Protein AF-0000000066029710 (afdb_homodimer)

Structure (mmCIF, N/CA/C/O backbone):
data_AF-0000000066029710-model_v1
#
loop_
_entity.id
_entity.type
_entity.pdbx_description
1 polymer 'Glucosamine-6-phosphate deaminase'
#
loop_
_atom_site.group_PDB
_atom_site.id
_atom_site.type_symbol
_atom_site.label_atom_id
_atom_site.label_alt_id
_atom_site.label_comp_id
_atom_site.label_asym_id
_atom_site.label_entity_id
_atom_site.label_seq_id
_atom_site.pdbx_PDB_ins_code
_atom_site.Cartn_x
_atom_site.Cartn_y
_atom_site.Cartn_z
_atom_site.occupancy
_atom_site.B_iso_or_equiv
_atom_site.auth_seq_id
_atom_site.auth_comp_id
_atom_site.auth_asym_id
_atom_site.auth_atom_id
_atom_site.pdbx_PDB_model_num
ATOM 1 N N . MET A 1 1 ? -8.734 -12.57 6.809 1 88.44 1 MET A N 1
ATOM 2 C CA . MET A 1 1 ? -8.828 -12.352 5.371 1 88.44 1 MET A CA 1
ATOM 3 C C . MET A 1 1 ? -9.797 -11.211 5.059 1 88.44 1 MET A C 1
ATOM 5 O O . MET A 1 1 ? -10.898 -11.164 5.602 1 88.44 1 MET A O 1
ATOM 9 N N . LYS A 1 2 ? -9.398 -10.203 4.227 1 91.81 2 LYS A N 1
ATOM 10 C CA . LYS A 1 2 ? -10.195 -9.039 3.855 1 91.81 2 LYS A CA 1
ATOM 11 C C . LYS A 1 2 ? -10.258 -8.883 2.34 1 91.81 2 LYS A C 1
ATOM 13 O O . LYS A 1 2 ? -9.234 -8.922 1.661 1 91.81 2 LYS A O 1
ATOM 18 N N . ILE A 1 3 ? -11.492 -8.812 1.885 1 97.06 3 ILE A N 1
ATOM 19 C CA . ILE A 1 3 ? -11.711 -8.508 0.476 1 97.06 3 ILE A CA 1
ATOM 20 C C . ILE A 1 3 ? -11.922 -7.004 0.302 1 97.06 3 ILE A C 1
ATOM 22 O O . ILE A 1 3 ? -12.836 -6.43 0.894 1 97.06 3 ILE A O 1
ATOM 26 N N . THR A 1 4 ? -11.125 -6.367 -0.429 1 98.56 4 THR A N 1
ATOM 27 C CA . THR A 1 4 ? -11.195 -4.926 -0.64 1 98.56 4 THR A CA 1
ATOM 28 C C . THR A 1 4 ? -11.336 -4.602 -2.125 1 98.56 4 THR A C 1
ATOM 30 O O . THR A 1 4 ? -10.562 -5.094 -2.949 1 98.56 4 THR A O 1
ATOM 33 N N . ASN A 1 5 ? -12.312 -3.842 -2.494 1 98.69 5 ASN A N 1
ATOM 34 C CA . ASN A 1 5 ? -12.5 -3.322 -3.846 1 98.69 5 ASN A CA 1
ATOM 35 C C . ASN A 1 5 ? -11.688 -2.047 -4.07 1 98.69 5 ASN A C 1
ATOM 37 O O . ASN A 1 5 ? -11.992 -1.005 -3.488 1 98.69 5 ASN A O 1
ATOM 41 N N . LEU A 1 6 ? -10.727 -2.084 -4.969 1 98.81 6 LEU A N 1
ATOM 42 C CA . LEU A 1 6 ? -9.852 -0.941 -5.207 1 98.81 6 LEU A CA 1
ATOM 43 C C . LEU A 1 6 ? -10.273 -0.182 -6.457 1 98.81 6 LEU A C 1
ATOM 45 O O . LEU A 1 6 ? -9.547 0.683 -6.945 1 98.81 6 LEU A O 1
ATOM 49 N N . GLY A 1 7 ? -11.438 -0.483 -7.012 1 98.5 7 GLY A N 1
ATOM 50 C CA . GLY A 1 7 ? -12.062 0.281 -8.078 1 98.5 7 GLY A CA 1
ATOM 51 C C . GLY A 1 7 ? -11.797 -0.287 -9.453 1 98.5 7 GLY A C 1
ATOM 52 O O . GLY A 1 7 ? -12.703 -0.797 -10.109 1 98.5 7 GLY A O 1
ATOM 53 N N . THR A 1 8 ? -10.539 -0.274 -9.969 1 98.62 8 THR A N 1
ATOM 54 C CA . THR A 1 8 ? -10.18 -0.812 -11.281 1 98.62 8 THR A CA 1
ATOM 55 C C . THR A 1 8 ? -9.008 -1.783 -11.164 1 98.62 8 THR A C 1
ATOM 57 O O . THR A 1 8 ? -8.258 -1.745 -10.188 1 98.62 8 THR A O 1
ATOM 60 N N . SER A 1 9 ? -8.891 -2.648 -12.258 1 98.75 9 SER A N 1
ATOM 61 C CA . SER A 1 9 ? -7.746 -3.551 -12.297 1 98.75 9 SER A CA 1
ATOM 62 C C . SER A 1 9 ? -6.434 -2.775 -12.32 1 98.75 9 SER A C 1
ATOM 64 O O . SER A 1 9 ? -5.438 -3.209 -11.742 1 98.75 9 SER A O 1
ATOM 66 N N . GLY A 1 10 ? -6.441 -1.631 -12.984 1 98.75 10 GLY A N 1
ATOM 67 C CA . GLY A 1 10 ? -5.258 -0.787 -13.023 1 98.75 10 GLY A CA 1
ATOM 68 C C . GLY A 1 10 ? -4.836 -0.281 -11.656 1 98.75 10 GLY A C 1
ATOM 69 O O . GLY A 1 10 ? -3.662 -0.374 -11.289 1 98.75 10 GLY A O 1
ATOM 70 N N . TYR A 1 11 ? -5.781 0.249 -10.891 1 98.75 11 TYR A N 1
ATOM 71 C CA . TYR A 1 11 ? -5.492 0.763 -9.555 1 98.75 11 TYR A CA 1
ATOM 72 C C . TYR A 1 11 ? -5.016 -0.353 -8.633 1 98.75 11 TYR A C 1
ATOM 74 O O . TYR A 1 11 ? -4.035 -0.188 -7.906 1 98.75 11 TYR A O 1
ATOM 82 N N . ALA A 1 12 ? -5.707 -1.453 -8.727 1 98.88 12 ALA A N 1
ATOM 83 C CA . ALA A 1 12 ? -5.324 -2.582 -7.883 1 98.88 12 ALA A CA 1
ATOM 84 C C . ALA A 1 12 ? -3.93 -3.088 -8.242 1 98.88 12 ALA A C 1
ATOM 86 O O . ALA A 1 12 ? -3.125 -3.395 -7.359 1 98.88 12 ALA A O 1
ATOM 87 N N . SER A 1 13 ? -3.654 -3.168 -9.508 1 98.94 13 SER A N 1
ATOM 88 C CA . SER A 1 13 ? -2.34 -3.607 -9.961 1 98.94 13 SER A CA 1
ATOM 89 C C . SER A 1 13 ? -1.243 -2.664 -9.477 1 98.94 13 SER A C 1
ATOM 91 O O . SER A 1 13 ? -0.187 -3.111 -9.023 1 98.94 13 SER A O 1
ATOM 93 N N . PHE A 1 14 ? -1.479 -1.376 -9.578 1 98.94 14 PHE A N 1
ATOM 94 C CA . PHE A 1 14 ? -0.506 -0.39 -9.125 1 98.94 14 PHE A CA 1
ATOM 95 C C . PHE A 1 14 ? -0.255 -0.53 -7.625 1 98.94 14 PHE A C 1
ATOM 97 O O . PHE A 1 14 ? 0.894 -0.499 -7.18 1 98.94 14 PHE A O 1
ATOM 104 N N . TYR A 1 15 ? -1.315 -0.694 -6.867 1 98.94 15 TYR A N 1
ATOM 105 C CA . TYR A 1 15 ? -1.186 -0.818 -5.418 1 98.94 15 TYR A CA 1
ATOM 106 C C . TYR A 1 15 ? -0.319 -2.016 -5.047 1 98.94 15 TYR A C 1
ATOM 108 O O . TYR A 1 15 ? 0.601 -1.898 -4.234 1 98.94 15 TYR A O 1
ATOM 116 N N . VAL A 1 16 ? -0.585 -3.129 -5.688 1 98.94 16 VAL A N 1
ATOM 117 C CA . VAL A 1 16 ? 0.147 -4.348 -5.355 1 98.94 16 VAL A CA 1
ATOM 118 C C . VAL A 1 16 ? 1.598 -4.219 -5.812 1 98.94 16 VAL A C 1
ATOM 120 O O . VAL A 1 16 ? 2.514 -4.684 -5.133 1 98.94 16 VAL A O 1
ATOM 123 N N . ALA A 1 17 ? 1.835 -3.576 -6.988 1 98.94 17 ALA A N 1
ATOM 124 C CA . ALA A 1 17 ? 3.205 -3.307 -7.418 1 98.94 17 ALA A CA 1
ATOM 125 C C . ALA A 1 17 ? 3.959 -2.492 -6.371 1 98.94 17 ALA A C 1
ATOM 127 O O . ALA A 1 17 ? 5.133 -2.754 -6.098 1 98.94 17 ALA A O 1
ATOM 128 N N . CYS A 1 18 ? 3.279 -1.521 -5.781 1 98.88 18 CYS A N 1
ATOM 129 C CA . CYS A 1 18 ? 3.887 -0.703 -4.738 1 98.88 18 CYS A CA 1
ATOM 130 C C . CYS A 1 18 ? 4.234 -1.547 -3.518 1 98.88 18 CYS A C 1
ATOM 132 O O . CYS A 1 18 ? 5.285 -1.359 -2.906 1 98.88 18 CYS A O 1
ATOM 134 N N . GLU A 1 19 ? 3.338 -2.467 -3.166 1 98.75 19 GLU A N 1
ATOM 135 C CA . GLU A 1 19 ? 3.59 -3.33 -2.016 1 98.75 19 GLU A CA 1
ATOM 136 C C . GLU A 1 19 ? 4.816 -4.211 -2.242 1 98.75 19 GLU A C 1
ATOM 138 O O . GLU A 1 19 ? 5.629 -4.395 -1.335 1 98.75 19 GLU A O 1
ATOM 143 N N . LEU A 1 20 ? 4.93 -4.766 -3.428 1 98.88 20 LEU A N 1
ATOM 144 C CA . LEU A 1 20 ? 6.102 -5.562 -3.762 1 98.88 20 LEU A CA 1
ATOM 145 C C . LEU A 1 20 ? 7.367 -4.715 -3.723 1 98.88 20 LEU A C 1
ATOM 147 O O . LEU A 1 20 ? 8.375 -5.121 -3.137 1 98.88 20 LEU A O 1
ATOM 151 N N . TYR A 1 21 ? 7.34 -3.559 -4.324 1 98.88 21 TYR A N 1
ATOM 152 C CA . TYR A 1 21 ? 8.477 -2.641 -4.328 1 98.88 21 TYR A CA 1
ATOM 153 C C . TYR A 1 21 ? 8.906 -2.297 -2.908 1 98.88 21 TYR A C 1
ATOM 155 O O . TYR A 1 21 ? 10.094 -2.34 -2.588 1 98.88 21 TYR A O 1
ATOM 163 N N . LYS A 1 22 ? 7.883 -1.957 -2.109 1 98.44 22 LYS A N 1
ATOM 164 C CA . LYS A 1 22 ? 8.156 -1.586 -0.724 1 98.44 22 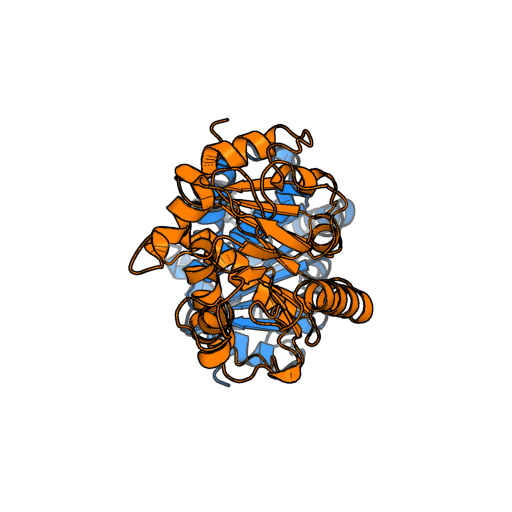LYS A CA 1
ATOM 165 C C . LYS A 1 22 ? 8.844 -2.727 0.024 1 98.44 22 LYS A C 1
ATOM 167 O O . LYS A 1 22 ? 9.812 -2.504 0.753 1 98.44 22 LYS A O 1
ATOM 172 N N . GLN A 1 23 ? 8.383 -3.93 -0.151 1 98.31 23 GLN A N 1
ATOM 173 C CA . GLN A 1 23 ? 8.984 -5.102 0.479 1 98.31 23 GLN A CA 1
ATOM 174 C C . GLN A 1 23 ? 10.461 -5.23 0.106 1 98.31 23 GLN A C 1
ATOM 176 O O . GLN A 1 23 ? 11.312 -5.418 0.977 1 98.31 23 GLN A O 1
ATOM 181 N N . MET A 1 24 ? 10.734 -5.086 -1.174 1 98.5 24 MET A N 1
ATOM 182 C CA . MET A 1 24 ? 12.109 -5.227 -1.656 1 98.5 24 MET A CA 1
ATOM 183 C C . MET A 1 24 ? 12.977 -4.078 -1.161 1 98.5 24 MET A C 1
ATOM 185 O O . MET A 1 24 ? 14.164 -4.27 -0.876 1 98.5 24 MET A O 1
ATOM 189 N N . SER A 1 25 ? 12.375 -2.898 -1.091 1 97.69 25 SER A N 1
ATOM 190 C CA . SER A 1 25 ? 13.117 -1.714 -0.666 1 97.69 25 SER A CA 1
ATOM 191 C C . SER A 1 25 ? 13.469 -1.782 0.817 1 97.69 25 SER A C 1
ATOM 193 O O . SER A 1 25 ? 14.531 -1.327 1.231 1 97.69 25 SER A O 1
ATOM 195 N N . GLN A 1 26 ? 12.602 -2.357 1.582 1 96.06 26 GLN A N 1
ATOM 196 C CA . GLN A 1 26 ? 12.781 -2.42 3.027 1 96.06 26 GLN A CA 1
ATOM 197 C C . GLN A 1 26 ? 13.664 -3.6 3.42 1 96.06 26 GLN A C 1
ATOM 199 O O . GLN A 1 26 ? 14.398 -3.531 4.414 1 96.06 26 GLN A O 1
ATOM 204 N N . GLN A 1 27 ? 13.555 -4.641 2.678 1 97.19 27 GLN A N 1
ATOM 205 C CA . GLN A 1 27 ? 14.32 -5.855 2.91 1 97.19 27 GLN A CA 1
ATOM 206 C C . GLN A 1 27 ? 14.984 -6.344 1.622 1 97.19 27 GLN A C 1
ATOM 208 O O . GLN A 1 27 ? 14.375 -7.105 0.861 1 97.19 27 GLN A O 1
ATOM 213 N N . ASN A 1 28 ? 16.203 -6.082 1.444 1 96.5 28 ASN A N 1
ATOM 214 C CA . ASN A 1 28 ? 16.891 -6.293 0.173 1 96.5 28 ASN A CA 1
ATOM 215 C C . ASN A 1 28 ? 17.188 -7.77 -0.069 1 96.5 28 ASN A C 1
ATOM 217 O O . ASN A 1 28 ? 17.656 -8.148 -1.14 1 96.5 28 ASN A O 1
ATOM 221 N N . HIS A 1 29 ? 16.812 -8.672 0.86 1 97.94 29 HIS A N 1
ATOM 222 C CA . HIS A 1 29 ? 16.938 -10.109 0.675 1 97.94 29 HIS A CA 1
ATOM 223 C C . HIS A 1 29 ? 15.562 -10.781 0.693 1 97.94 29 HIS A C 1
ATOM 225 O O . HIS A 1 29 ? 15.445 -11.945 1.067 1 97.94 29 HIS A O 1
ATOM 231 N N . SER A 1 30 ? 14.617 -10 0.347 1 98.56 30 SER A N 1
ATOM 232 C CA . SER A 1 30 ? 13.242 -10.492 0.375 1 98.56 30 SER A CA 1
ATOM 233 C C . SER A 1 30 ? 13.062 -11.695 -0.548 1 98.56 30 SER A C 1
ATOM 235 O O . SER A 1 30 ? 13.766 -11.812 -1.557 1 98.56 30 SER A O 1
ATOM 237 N N . LYS A 1 31 ? 12.188 -12.586 -0.169 1 98.81 31 LYS A N 1
ATOM 238 C CA . LYS A 1 31 ? 11.703 -13.695 -0.987 1 98.81 31 LYS A CA 1
ATOM 239 C C . LYS A 1 31 ? 10.273 -13.445 -1.465 1 98.81 31 LYS A C 1
ATOM 241 O O . LYS A 1 31 ? 9.367 -13.273 -0.651 1 98.81 31 LYS A O 1
ATOM 246 N N . LEU A 1 32 ? 10.117 -13.43 -2.75 1 98.88 32 LEU A N 1
ATOM 247 C CA . LEU A 1 32 ? 8.812 -13.141 -3.324 1 98.88 32 LEU A CA 1
ATOM 248 C C . LEU A 1 32 ? 8.242 -14.367 -4.031 1 98.88 32 LEU A C 1
ATOM 250 O O . LEU A 1 32 ? 8.945 -15.023 -4.805 1 98.88 32 LEU A O 1
ATOM 254 N N . GLY A 1 33 ? 7.008 -14.742 -3.707 1 98.88 33 GLY A N 1
ATOM 255 C CA . GLY A 1 33 ? 6.242 -15.68 -4.504 1 98.88 33 GLY A CA 1
ATOM 256 C C . GLY A 1 33 ? 5.484 -15.023 -5.645 1 98.88 33 GLY A C 1
ATOM 257 O O . GLY A 1 33 ? 4.633 -14.164 -5.41 1 98.88 33 GLY A O 1
ATOM 258 N N . LEU A 1 34 ? 5.73 -15.461 -6.863 1 98.88 34 LEU A N 1
ATOM 259 C CA . LEU A 1 34 ? 5.215 -14.758 -8.031 1 98.88 34 LEU A CA 1
ATOM 260 C C . LEU A 1 34 ? 4.219 -15.625 -8.797 1 98.88 34 LEU A C 1
ATOM 262 O O . LEU A 1 34 ? 4.352 -16.859 -8.82 1 98.88 34 LEU A O 1
ATOM 266 N N . ALA A 1 35 ? 3.26 -14.977 -9.352 1 98.62 35 ALA A N 1
ATOM 267 C CA . ALA A 1 35 ? 2.223 -15.617 -10.148 1 98.62 35 ALA A CA 1
ATOM 268 C C . ALA A 1 35 ? 2.309 -15.172 -11.609 1 98.62 35 ALA A C 1
ATOM 270 O O . ALA A 1 35 ? 2.998 -14.203 -11.93 1 98.62 35 ALA A O 1
ATOM 271 N N . THR A 1 36 ? 1.757 -15.875 -12.453 1 97.19 36 THR A N 1
ATOM 272 C CA . THR A 1 36 ? 1.661 -15.531 -13.867 1 97.19 36 THR A CA 1
ATOM 273 C C . THR A 1 36 ? 0.207 -15.32 -14.273 1 97.19 36 THR A C 1
ATOM 275 O O . THR A 1 36 ? -0.632 -14.977 -13.438 1 97.19 36 THR A O 1
ATOM 278 N N . GLY A 1 37 ? -0.035 -15.281 -15.57 1 93.25 37 GLY A N 1
ATOM 279 C CA . GLY A 1 37 ? -1.397 -15.07 -16.031 1 93.25 37 GLY A CA 1
ATOM 280 C C . GLY A 1 37 ? -1.686 -13.625 -16.406 1 93.25 37 GLY A C 1
ATOM 281 O O . GLY A 1 37 ? -0.819 -12.766 -16.266 1 93.25 37 GLY A O 1
ATOM 282 N N . GLY A 1 38 ? -2.912 -13.453 -16.891 1 93.81 38 GLY A N 1
ATOM 283 C CA . GLY A 1 38 ? -3.32 -12.141 -17.375 1 93.81 38 GLY A CA 1
ATOM 284 C C . GLY A 1 38 ? -3.436 -11.109 -16.266 1 93.81 38 GLY A C 1
ATOM 285 O O . GLY A 1 38 ? -3.131 -9.93 -16.484 1 93.81 38 GLY A O 1
ATOM 286 N N . THR A 1 39 ? -3.777 -11.508 -15.102 1 96.12 39 THR A N 1
ATOM 287 C CA . THR A 1 39 ? -3.994 -10.625 -13.961 1 96.12 39 THR A CA 1
ATOM 288 C C . THR A 1 39 ? -2.705 -9.898 -13.586 1 96.12 39 THR A C 1
ATOM 290 O O . THR A 1 39 ? -2.74 -8.75 -13.133 1 96.12 39 THR A O 1
ATOM 293 N N . MET A 1 40 ? -1.576 -10.508 -13.836 1 98.38 40 MET A N 1
ATOM 294 C CA . MET A 1 40 ? -0.319 -10.008 -13.281 1 98.38 40 MET A CA 1
ATOM 295 C C . MET A 1 40 ? 0.385 -9.086 -14.273 1 98.38 40 MET A C 1
ATOM 297 O O . MET A 1 40 ? 1.354 -8.414 -13.922 1 98.38 40 MET A O 1
ATOM 301 N N . VAL A 1 41 ? -0.124 -8.992 -15.484 1 98.19 41 VAL A N 1
ATOM 302 C CA . VAL A 1 41 ? 0.554 -8.25 -16.547 1 98.19 41 VAL A CA 1
ATOM 303 C C . VAL A 1 41 ? 0.777 -6.805 -16.094 1 98.19 41 VAL A C 1
ATOM 305 O O . VAL A 1 41 ? 1.908 -6.312 -16.094 1 98.19 41 VAL A O 1
ATOM 308 N N . ASP A 1 42 ? -0.303 -6.156 -15.641 1 98.62 42 ASP A N 1
ATOM 309 C CA . ASP A 1 42 ? -0.182 -4.758 -15.242 1 98.62 42 ASP A CA 1
ATOM 310 C C . ASP A 1 42 ? 0.583 -4.625 -13.93 1 98.62 42 ASP A C 1
ATOM 312 O O . ASP A 1 42 ? 1.267 -3.627 -13.695 1 98.62 42 ASP A O 1
ATOM 316 N N . VAL A 1 43 ? 0.493 -5.621 -13.047 1 98.88 43 VAL A N 1
ATOM 317 C CA . VAL A 1 43 ? 1.267 -5.594 -11.812 1 98.88 43 VAL A CA 1
ATOM 318 C C . VAL A 1 43 ? 2.756 -5.484 -12.133 1 98.88 43 VAL A C 1
ATOM 320 O O . VAL A 1 43 ? 3.445 -4.602 -11.617 1 98.88 43 VAL A O 1
ATOM 323 N N . TYR A 1 44 ? 3.234 -6.379 -13.023 1 98.94 44 TYR A N 1
ATOM 324 C CA . TYR A 1 44 ? 4.652 -6.398 -13.359 1 98.94 44 TYR A CA 1
ATOM 325 C C . TYR A 1 44 ? 5.051 -5.156 -14.141 1 98.94 44 TYR A C 1
ATOM 327 O O . TYR A 1 44 ? 6.16 -4.641 -13.992 1 98.94 44 TYR A O 1
ATOM 335 N N . ARG A 1 45 ? 4.156 -4.668 -15.016 1 98.81 45 ARG A N 1
ATOM 336 C CA . ARG A 1 45 ? 4.445 -3.434 -15.742 1 98.81 45 ARG A CA 1
ATOM 337 C C . ARG A 1 45 ? 4.695 -2.279 -14.773 1 98.81 45 ARG A C 1
ATOM 339 O O . ARG A 1 45 ? 5.691 -1.562 -14.898 1 98.81 45 ARG A O 1
ATOM 346 N N . PHE A 1 46 ? 3.83 -2.111 -13.805 1 98.88 46 PHE A N 1
ATOM 347 C CA . PHE A 1 46 ? 3.992 -1.058 -12.805 1 98.88 46 PHE A CA 1
ATOM 348 C C . PHE A 1 46 ? 5.23 -1.305 -11.953 1 98.88 46 PHE A C 1
ATOM 350 O O . PHE A 1 46 ? 5.957 -0.368 -11.617 1 98.88 46 PHE A O 1
ATOM 357 N N . LEU A 1 47 ? 5.449 -2.57 -11.57 1 98.94 47 LEU A N 1
ATOM 358 C CA . LEU A 1 47 ? 6.609 -2.889 -10.742 1 98.94 47 LEU A CA 1
ATOM 359 C C . LEU A 1 47 ? 7.902 -2.486 -11.445 1 98.94 47 LEU A C 1
ATOM 361 O O . LEU A 1 47 ? 8.773 -1.86 -10.844 1 98.94 47 LEU A O 1
ATOM 365 N N . VAL A 1 48 ? 7.996 -2.836 -12.742 1 98.94 48 VAL A N 1
ATOM 366 C CA . VAL A 1 48 ? 9.18 -2.502 -13.523 1 98.94 48 VAL A CA 1
ATOM 367 C C . VAL A 1 48 ? 9.367 -0.987 -13.555 1 98.94 48 VAL A C 1
ATOM 369 O O . VAL A 1 48 ? 10.484 -0.492 -13.398 1 98.94 48 VAL A O 1
ATOM 372 N N . GLN A 1 49 ? 8.297 -0.243 -13.758 1 98.81 49 GLN A N 1
ATOM 373 C CA . GLN A 1 49 ? 8.367 1.215 -13.758 1 98.81 49 GLN A CA 1
ATOM 374 C C . GLN A 1 49 ? 8.891 1.741 -12.43 1 98.81 49 GLN A C 1
ATOM 376 O 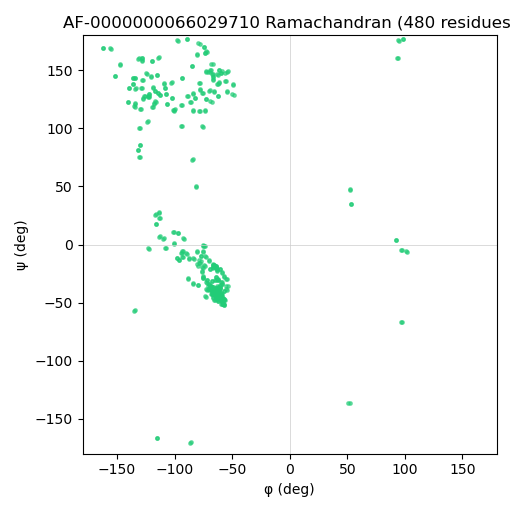O . GLN A 1 49 ? 9.742 2.629 -12.391 1 98.81 49 GLN A O 1
ATOM 381 N N . LEU A 1 50 ? 8.398 1.205 -11.375 1 98.88 50 LEU A N 1
ATOM 382 C CA . LEU A 1 50 ? 8.836 1.626 -10.047 1 98.88 50 LEU A CA 1
ATOM 383 C C . LEU A 1 50 ? 10.312 1.314 -9.828 1 98.88 50 LEU A C 1
ATOM 385 O O . LEU A 1 50 ? 11.055 2.145 -9.305 1 98.88 50 LEU A O 1
ATOM 389 N N . LEU A 1 51 ? 10.688 0.098 -10.195 1 98.81 51 LEU A N 1
ATOM 390 C CA . LEU A 1 51 ? 12.078 -0.312 -10.047 1 98.81 51 LEU A CA 1
ATOM 391 C C . LEU A 1 51 ? 13 0.622 -10.82 1 98.81 51 LEU A C 1
ATOM 393 O O . LEU A 1 51 ? 14.031 1.06 -10.297 1 98.81 51 LEU A O 1
ATOM 397 N N . ARG A 1 52 ? 12.625 0.911 -12.055 1 98.5 52 ARG A N 1
ATOM 398 C CA . ARG A 1 52 ? 13.445 1.771 -12.906 1 98.5 52 ARG A CA 1
ATOM 399 C C . ARG A 1 52 ? 13.5 3.191 -12.352 1 98.5 52 ARG A C 1
ATOM 401 O O . ARG A 1 52 ? 14.578 3.779 -12.25 1 98.5 52 ARG A O 1
ATOM 408 N N . LYS A 1 53 ? 12.391 3.717 -12.016 1 97.56 53 LYS A N 1
ATOM 409 C CA . LYS A 1 53 ? 12.297 5.09 -11.523 1 97.56 53 LYS A CA 1
ATOM 410 C C . LYS A 1 53 ? 13.141 5.281 -10.266 1 97.56 53 LYS A C 1
ATOM 412 O O . LYS A 1 53 ? 13.703 6.355 -10.055 1 97.56 53 LYS A O 1
ATOM 417 N N . ASN A 1 54 ? 13.234 4.273 -9.461 1 98.25 54 ASN A N 1
ATOM 418 C CA . ASN A 1 54 ? 13.891 4.398 -8.164 1 98.25 54 ASN A CA 1
ATOM 419 C C . ASN A 1 54 ? 15.242 3.684 -8.156 1 98.25 54 ASN A C 1
ATOM 421 O O . ASN A 1 54 ? 15.922 3.654 -7.129 1 98.25 54 ASN A O 1
ATOM 425 N N . LYS A 1 55 ? 15.617 3.01 -9.234 1 97.81 55 LYS A N 1
ATOM 426 C CA . LYS A 1 55 ? 16.891 2.309 -9.406 1 97.81 55 LYS A CA 1
ATOM 427 C C . LYS A 1 55 ? 17.141 1.36 -8.234 1 97.81 55 LYS A C 1
ATOM 429 O O . LYS A 1 55 ? 18.234 1.373 -7.652 1 97.81 55 LYS A O 1
ATOM 434 N N . LEU A 1 56 ? 16.172 0.606 -7.895 1 98.38 56 LEU A N 1
ATOM 435 C CA . LEU A 1 56 ? 16.281 -0.276 -6.734 1 98.38 56 LEU A CA 1
ATOM 436 C C . LEU A 1 56 ? 17.25 -1.413 -7.004 1 98.38 56 LEU A C 1
ATOM 438 O O . LEU A 1 56 ? 17.219 -2.037 -8.07 1 98.38 56 LEU A O 1
ATOM 442 N N . ASP A 1 57 ? 18.156 -1.671 -6.098 1 98.69 57 ASP A N 1
ATOM 443 C CA . ASP A 1 57 ? 19.016 -2.844 -6.172 1 98.69 57 ASP A CA 1
ATOM 444 C C . ASP A 1 57 ? 18.25 -4.117 -5.832 1 98.69 57 ASP A C 1
ATOM 446 O O . ASP A 1 57 ? 17.766 -4.277 -4.707 1 98.69 57 ASP A O 1
ATOM 450 N N . VAL A 1 58 ? 18.125 -4.988 -6.789 1 98.81 58 VAL A N 1
ATOM 451 C CA . VAL A 1 58 ? 17.344 -6.207 -6.594 1 98.81 58 VAL A CA 1
ATOM 452 C C . VAL A 1 58 ? 18.25 -7.426 -6.703 1 98.81 58 VAL A C 1
ATOM 454 O O . VAL A 1 58 ? 17.766 -8.547 -6.898 1 98.81 58 VAL A O 1
ATOM 457 N N . SER A 1 59 ? 19.516 -7.25 -6.59 1 98.75 59 SER A N 1
ATOM 458 C CA . SER A 1 59 ? 20.5 -8.297 -6.855 1 98.75 59 SER A CA 1
ATOM 459 C C . SER A 1 59 ? 20.391 -9.422 -5.828 1 98.75 59 SER A C 1
ATOM 461 O O . SER A 1 59 ? 20.859 -10.531 -6.074 1 98.75 59 SER A O 1
ATOM 463 N N . GLU A 1 60 ? 19.781 -9.109 -4.676 1 98.69 60 GLU A N 1
ATOM 464 C CA . GLU A 1 60 ? 19.688 -10.125 -3.627 1 98.69 60 GLU A CA 1
ATOM 465 C C . GLU A 1 60 ? 18.234 -10.57 -3.406 1 98.69 60 GLU A C 1
ATOM 467 O O . GLU A 1 60 ? 17.953 -11.281 -2.447 1 98.69 60 GLU A O 1
ATOM 472 N N . ILE A 1 61 ? 17.359 -10.109 -4.25 1 98.81 61 ILE A N 1
ATOM 473 C CA . ILE A 1 61 ? 15.953 -10.531 -4.176 1 98.81 61 ILE A CA 1
ATOM 474 C C . ILE A 1 61 ? 15.805 -11.938 -4.734 1 98.81 61 ILE A C 1
ATOM 476 O O . ILE A 1 61 ? 16.328 -12.25 -5.809 1 98.81 61 ILE A O 1
ATOM 480 N N . GLU A 1 62 ? 15.141 -12.805 -3.996 1 98.81 62 GLU A N 1
ATOM 481 C CA . GLU A 1 62 ? 14.883 -14.172 -4.422 1 98.81 62 GLU A CA 1
ATOM 482 C C . GLU A 1 62 ? 13.414 -14.375 -4.766 1 98.81 62 GLU A C 1
ATOM 484 O O . GLU A 1 62 ? 12.531 -13.875 -4.066 1 98.81 62 GLU A O 1
ATOM 489 N N . THR A 1 63 ? 13.156 -15.039 -5.898 1 98.88 63 THR A N 1
ATOM 490 C CA . THR A 1 63 ? 11.773 -15.219 -6.312 1 98.88 63 THR A CA 1
ATOM 491 C C . THR A 1 63 ? 11.453 -16.688 -6.52 1 98.88 63 THR A C 1
ATOM 493 O O . THR A 1 63 ? 12.32 -17.484 -6.898 1 98.88 63 THR A O 1
ATOM 496 N N . PHE A 1 64 ? 10.227 -17.062 -6.238 1 98.81 64 PHE A N 1
ATOM 497 C CA . PHE A 1 64 ? 9.664 -18.406 -6.438 1 98.81 64 PHE A CA 1
ATOM 498 C C . PHE A 1 64 ? 8.336 -18.328 -7.188 1 98.81 64 PHE A C 1
ATOM 500 O O . PHE A 1 64 ? 7.359 -17.781 -6.672 1 98.81 64 PHE A O 1
ATOM 507 N N . ASN A 1 65 ? 8.305 -18.891 -8.344 1 98.75 65 ASN A N 1
ATOM 508 C CA . ASN A 1 65 ? 7.055 -18.891 -9.094 1 98.75 65 ASN A CA 1
ATOM 509 C C . ASN A 1 65 ? 6.152 -20.047 -8.688 1 98.75 65 ASN A C 1
ATOM 511 O O . ASN A 1 65 ? 6.637 -21.125 -8.32 1 98.75 65 ASN A O 1
ATOM 515 N N . LEU A 1 66 ? 4.91 -19.859 -8.867 1 98.5 66 LEU A N 1
ATOM 516 C CA . LEU A 1 66 ? 3.887 -20.781 -8.391 1 98.5 66 LEU A CA 1
ATOM 517 C C . LEU A 1 66 ? 3.887 -22.062 -9.219 1 98.5 66 LEU A C 1
ATOM 519 O O . LEU A 1 66 ? 3.58 -23.141 -8.703 1 98.5 66 LEU A O 1
ATOM 523 N N . ASP A 1 67 ? 4.094 -21.938 -10.555 1 98.12 67 ASP A N 1
ATOM 524 C CA . ASP A 1 67 ? 3.803 -23.109 -11.375 1 98.12 67 ASP A CA 1
ATOM 525 C C . ASP A 1 67 ? 4.465 -23 -12.742 1 98.12 67 ASP A C 1
ATOM 527 O O . ASP A 1 67 ? 5.117 -22 -13.047 1 98.12 67 ASP A O 1
ATOM 531 N N . GLU A 1 68 ? 4.473 -24.047 -13.469 1 98.38 68 GLU A N 1
ATOM 532 C CA . GLU A 1 68 ? 4.91 -24.156 -14.859 1 98.38 68 GLU A CA 1
ATOM 533 C C . GLU A 1 68 ? 4.168 -25.281 -15.578 1 98.38 68 GLU A C 1
ATOM 535 O O . GLU A 1 68 ? 3.883 -26.328 -14.984 1 98.38 68 GLU A O 1
ATOM 540 N N . TYR A 1 69 ? 3.908 -25.047 -16.859 1 97.75 69 TYR A N 1
ATOM 541 C CA . TYR A 1 69 ? 3.289 -26.078 -17.688 1 97.75 69 TYR A CA 1
ATOM 542 C C . TYR A 1 69 ? 4.223 -27.266 -17.875 1 97.75 69 TYR A C 1
ATOM 544 O O . TYR A 1 69 ? 5.434 -27.094 -18.031 1 97.75 69 TYR A O 1
ATOM 552 N N . VAL A 1 70 ? 3.615 -28.453 -17.859 1 97.62 70 VAL A N 1
ATOM 553 C CA . VAL A 1 70 ? 4.379 -29.656 -18.172 1 97.62 70 VAL A CA 1
ATOM 554 C C . VAL A 1 70 ? 4.566 -29.75 -19.688 1 97.62 70 VAL A C 1
ATOM 556 O O . VAL A 1 70 ? 3.625 -29.531 -20.453 1 97.62 70 VAL A O 1
ATOM 559 N N . GLY A 1 71 ? 5.77 -30.016 -20.062 1 95.88 71 GLY A N 1
ATOM 560 C CA . GLY A 1 71 ? 6.031 -30.328 -21.469 1 95.88 71 GLY A CA 1
ATOM 561 C C . GLY A 1 71 ? 6.523 -29.141 -22.266 1 95.88 71 GLY A C 1
ATOM 562 O O . GLY A 1 71 ? 6.805 -29.25 -23.453 1 95.88 71 GLY A O 1
ATOM 563 N N . LEU A 1 72 ? 6.562 -28.047 -21.656 1 94.75 72 LEU A N 1
ATOM 564 C CA . LEU A 1 72 ? 7.105 -26.859 -22.328 1 94.75 72 LEU A CA 1
ATOM 565 C C . LEU A 1 72 ? 8.523 -26.562 -21.844 1 94.75 72 LEU A C 1
ATOM 567 O O . LEU A 1 72 ? 8.773 -26.5 -20.641 1 94.75 72 LEU A O 1
ATOM 571 N N . ASP A 1 73 ? 9.391 -26.453 -22.719 1 92.75 73 ASP A N 1
ATOM 572 C CA . ASP A 1 73 ? 10.727 -26.031 -22.312 1 92.75 73 ASP A CA 1
ATOM 573 C C . ASP A 1 73 ? 10.742 -24.562 -21.938 1 92.75 73 ASP A C 1
ATOM 575 O O . ASP A 1 73 ? 9.82 -23.812 -22.266 1 92.75 73 ASP A O 1
ATOM 579 N N . ALA A 1 74 ? 11.805 -24.141 -21.281 1 93.62 74 ALA A N 1
ATOM 580 C CA . ALA A 1 74 ? 11.898 -22.812 -20.703 1 93.62 74 ALA A CA 1
ATOM 581 C C . ALA A 1 74 ? 11.891 -21.719 -21.781 1 93.62 74 ALA A C 1
ATOM 583 O O . ALA A 1 74 ? 11.539 -20.578 -21.516 1 93.62 74 ALA A O 1
ATOM 584 N N . GLN A 1 75 ? 12.188 -22.016 -23.016 1 94.38 75 GLN A N 1
ATOM 585 C CA . GLN A 1 75 ? 12.289 -21.047 -24.094 1 94.38 75 GLN A CA 1
ATOM 586 C C . GLN A 1 75 ? 11.008 -21 -24.922 1 94.38 75 GLN A C 1
ATOM 588 O O . GLN A 1 75 ? 10.836 -20.109 -25.766 1 94.38 75 GLN A O 1
ATOM 593 N N . HIS A 1 76 ? 10.164 -22 -24.656 1 94.69 76 HIS A N 1
ATOM 594 C CA . HIS A 1 76 ? 8.883 -21.953 -25.344 1 94.69 76 HIS A CA 1
ATOM 595 C C . HIS A 1 76 ? 8.156 -20.641 -25.078 1 94.69 76 HIS A C 1
ATOM 597 O O . HIS A 1 76 ? 8.141 -20.156 -23.953 1 94.69 76 HIS A O 1
ATOM 603 N N . GLU A 1 77 ? 7.512 -20.078 -26.031 1 94.31 77 GLU A N 1
ATOM 604 C CA . GLU A 1 77 ? 6.906 -18.75 -25.953 1 94.31 77 GLU A CA 1
ATOM 605 C C . GLU A 1 77 ? 5.789 -18.719 -24.906 1 94.31 77 GLU A C 1
ATOM 607 O O . GLU A 1 77 ? 5.535 -17.688 -24.297 1 94.31 77 GLU A O 1
ATOM 612 N N . GLN A 1 78 ? 5.168 -19.859 -24.688 1 94 78 GLN A N 1
ATOM 613 C CA . GLN A 1 78 ? 4.016 -19.891 -23.797 1 94 78 GLN A CA 1
ATOM 614 C C . GLN A 1 78 ? 4.402 -20.422 -22.422 1 94 78 GLN A C 1
ATOM 616 O O . GLN A 1 78 ? 3.535 -20.641 -21.562 1 94 78 GLN A O 1
ATOM 621 N N . SER A 1 79 ? 5.707 -20.766 -22.219 1 96.69 79 SER A N 1
ATOM 622 C CA . SER A 1 79 ? 6.133 -21.172 -20.875 1 96.69 79 SER A CA 1
ATOM 623 C C . SER A 1 79 ? 6.066 -20.016 -19.891 1 96.69 79 SER A C 1
ATOM 625 O O . SER A 1 79 ? 6.133 -18.859 -20.281 1 96.69 79 SER A O 1
ATOM 627 N N . TYR A 1 80 ? 5.93 -20.344 -18.656 1 97.56 80 TYR A N 1
ATOM 628 C CA . TYR A 1 80 ? 5.898 -19.297 -17.641 1 97.56 80 TYR A CA 1
ATOM 629 C C . TYR A 1 80 ? 7.293 -18.75 -17.391 1 97.56 80 TYR A C 1
ATOM 631 O O . TYR A 1 80 ? 7.445 -17.625 -16.922 1 97.56 80 TYR A O 1
ATOM 639 N N . HIS A 1 81 ? 8.32 -19.516 -17.766 1 97.44 81 HIS A N 1
ATOM 640 C CA . HIS A 1 81 ? 9.664 -18.953 -17.812 1 97.44 81 HIS A CA 1
ATOM 641 C C . HIS A 1 81 ? 9.734 -17.766 -18.766 1 97.44 81 HIS A C 1
ATOM 643 O O . HIS A 1 81 ? 10.211 -16.688 -18.406 1 97.44 81 HIS A O 1
ATOM 649 N N . SER A 1 82 ? 9.25 -18.016 -19.953 1 97.56 82 SER A N 1
ATOM 650 C CA . SER A 1 82 ? 9.25 -16.953 -20.953 1 97.56 82 SER A CA 1
ATOM 651 C C . SER A 1 82 ? 8.367 -15.781 -20.516 1 97.56 82 SER A C 1
ATOM 653 O O . SER A 1 82 ? 8.727 -14.617 -20.719 1 97.56 82 SER A O 1
ATOM 655 N N . TYR A 1 83 ? 7.258 -16.109 -19.906 1 97.75 83 TYR A N 1
ATOM 656 C CA . TYR A 1 83 ? 6.359 -15.078 -19.391 1 97.75 83 TYR A CA 1
ATOM 657 C C . TYR A 1 83 ? 7.082 -14.164 -18.406 1 97.75 83 TYR A C 1
ATOM 659 O O . TYR A 1 83 ? 7.066 -12.945 -18.547 1 97.75 83 TYR A O 1
ATOM 667 N N . MET A 1 84 ? 7.723 -14.758 -17.453 1 98.5 84 MET A N 1
ATOM 668 C CA . MET A 1 84 ? 8.383 -13.977 -16.406 1 98.5 84 MET A CA 1
ATOM 669 C C . MET A 1 84 ? 9.516 -13.141 -17 1 98.5 84 MET A C 1
ATOM 671 O O . MET A 1 84 ? 9.703 -11.984 -16.609 1 98.5 84 MET A O 1
ATOM 675 N N . ASN A 1 85 ? 10.258 -13.711 -17.875 1 97.94 85 ASN A N 1
ATOM 676 C CA . ASN A 1 85 ? 11.336 -12.977 -18.516 1 97.94 85 ASN A CA 1
ATOM 677 C C . ASN A 1 85 ? 10.82 -11.758 -19.266 1 97.94 85 ASN A C 1
ATOM 679 O O . ASN A 1 85 ? 11.352 -10.656 -19.125 1 97.94 85 ASN A O 1
ATOM 683 N N . GLU A 1 86 ? 9.773 -11.969 -19.984 1 97.75 86 GLU A N 1
ATOM 684 C CA . GLU A 1 86 ? 9.234 -10.898 -20.812 1 97.75 86 GLU A CA 1
ATOM 685 C C . GLU A 1 86 ? 8.594 -9.812 -19.953 1 97.75 86 GLU A C 1
ATOM 687 O O . GLU A 1 86 ? 8.703 -8.625 -20.266 1 97.75 86 GLU A O 1
ATOM 692 N N . MET A 1 87 ? 7.98 -10.211 -18.891 1 98.25 87 MET A N 1
ATOM 693 C CA . MET A 1 87 ? 7.176 -9.266 -18.125 1 98.25 87 MET A CA 1
ATOM 694 C C . MET A 1 87 ? 8.023 -8.562 -17.078 1 98.25 87 MET A C 1
ATOM 696 O O . MET A 1 87 ? 7.746 -7.418 -16.703 1 98.25 87 MET A O 1
ATOM 700 N N . LEU A 1 88 ? 9.078 -9.234 -16.562 1 98.75 88 LEU A N 1
ATOM 701 C CA . LEU A 1 88 ? 9.727 -8.688 -15.383 1 98.75 88 LEU A CA 1
ATOM 702 C C . LEU A 1 88 ? 11.25 -8.719 -15.539 1 98.75 88 LEU A C 1
ATOM 704 O O . LEU A 1 88 ? 11.883 -7.664 -15.609 1 98.75 88 LEU A O 1
ATOM 708 N N . PHE A 1 89 ? 11.875 -9.859 -15.789 1 98.75 89 PHE A N 1
ATOM 709 C CA . PHE A 1 89 ? 13.297 -10.031 -15.539 1 98.75 89 PHE A CA 1
ATOM 710 C C . PHE A 1 89 ? 14.125 -9.414 -16.656 1 98.75 89 PHE A C 1
ATOM 712 O O . PHE A 1 89 ? 15.211 -8.883 -16.422 1 98.75 89 PHE A O 1
ATOM 719 N N . LYS A 1 90 ? 13.641 -9.469 -17.922 1 98.38 90 LYS A N 1
ATOM 720 C CA . LYS A 1 90 ? 14.336 -8.805 -19.016 1 98.38 90 LYS A CA 1
ATOM 721 C C . LYS A 1 90 ? 14.109 -7.293 -18.969 1 98.38 90 LYS A C 1
ATOM 723 O O . LYS A 1 90 ? 14.938 -6.52 -19.453 1 98.38 90 LYS A O 1
ATOM 728 N N . GLN A 1 91 ? 12.977 -6.871 -18.438 1 98.69 91 GLN A N 1
ATOM 729 C CA . GLN A 1 91 ? 12.609 -5.461 -18.391 1 98.69 91 GLN A CA 1
ATOM 730 C C . GLN A 1 91 ? 13.398 -4.723 -17.312 1 98.69 91 GLN A C 1
ATOM 732 O O . GLN A 1 91 ? 13.625 -3.516 -17.422 1 98.69 91 GLN A O 1
ATOM 737 N N . TYR A 1 92 ? 13.812 -5.363 -16.297 1 98.75 92 TYR A N 1
ATOM 738 C CA . TYR A 1 92 ? 14.711 -4.871 -15.258 1 98.75 92 TYR A CA 1
ATOM 739 C C . TYR A 1 92 ? 15.836 -5.867 -14.984 1 98.75 92 TYR A C 1
ATOM 741 O O . TYR A 1 92 ? 15.812 -6.562 -13.961 1 98.75 92 TYR A O 1
ATOM 749 N N . PRO A 1 93 ? 16.859 -5.859 -15.805 1 98.44 93 PRO A N 1
ATOM 750 C CA . PRO A 1 93 ? 17.844 -6.949 -15.875 1 98.44 93 PRO A CA 1
ATOM 751 C C . PRO A 1 93 ? 18.906 -6.852 -14.781 1 98.44 93 PRO A C 1
ATOM 753 O O . PRO A 1 93 ? 20.094 -7.039 -15.055 1 98.44 93 PRO A O 1
ATOM 756 N N . TYR A 1 94 ? 18.484 -6.688 -13.555 1 98.69 94 TYR A N 1
ATOM 757 C CA . TYR A 1 94 ? 19.422 -6.555 -12.453 1 98.69 94 TYR A CA 1
ATOM 758 C C . TYR A 1 94 ? 19.172 -7.617 -11.391 1 98.69 94 TYR A C 1
ATOM 760 O O . TYR A 1 94 ? 19.891 -7.691 -10.391 1 98.69 94 TYR A O 1
ATOM 768 N N . PHE A 1 95 ? 18.125 -8.422 -11.602 1 98.75 95 PHE A N 1
ATOM 769 C CA . PHE A 1 95 ? 17.938 -9.586 -10.742 1 98.75 95 PHE A CA 1
ATOM 770 C C . PHE A 1 95 ? 19.062 -10.602 -10.969 1 98.75 95 PHE A C 1
ATOM 772 O O . PHE A 1 95 ? 19.516 -10.789 -12.094 1 98.75 95 PHE A O 1
ATOM 779 N N . ASN A 1 96 ? 19.406 -11.219 -9.922 1 98.69 96 ASN A N 1
ATOM 780 C CA . ASN A 1 96 ? 20.375 -12.305 -10.016 1 98.69 96 ASN A CA 1
ATOM 781 C C . ASN A 1 96 ? 19.734 -13.594 -10.516 1 98.69 96 ASN A C 1
ATOM 783 O O . ASN A 1 96 ? 18.891 -14.18 -9.828 1 98.69 96 ASN A O 1
ATOM 787 N N . PRO A 1 97 ? 20.125 -14.062 -11.695 1 98.12 97 PRO A N 1
ATOM 788 C CA . PRO A 1 97 ? 19.469 -15.242 -12.266 1 98.12 97 PRO A CA 1
ATOM 789 C C . PRO A 1 97 ? 19.531 -16.469 -11.352 1 98.12 97 PRO A C 1
ATOM 791 O O . PRO A 1 97 ? 18.625 -17.297 -11.367 1 98.12 97 PRO A O 1
ATOM 794 N N . SER A 1 98 ? 20.5 -16.578 -10.516 1 98.31 98 SER A N 1
ATOM 795 C CA . SER A 1 98 ? 20.672 -17.734 -9.641 1 98.31 98 SER A CA 1
ATOM 796 C C . SER A 1 98 ? 19.656 -17.719 -8.508 1 98.31 98 SER A C 1
ATOM 798 O O . SER A 1 98 ? 19.484 -18.719 -7.812 1 98.31 98 SER A O 1
ATOM 800 N N . LEU A 1 99 ? 18.922 -16.594 -8.359 1 98.56 99 LEU A N 1
ATOM 801 C CA . LEU A 1 99 ? 17.969 -16.453 -7.27 1 98.56 99 LEU A CA 1
ATOM 802 C C . LEU A 1 99 ? 16.531 -16.484 -7.801 1 98.56 99 LEU A C 1
ATOM 804 O O . LEU A 1 99 ? 15.586 -16.25 -7.051 1 98.56 99 LEU A O 1
ATOM 808 N N . LEU A 1 100 ? 16.422 -16.734 -9.086 1 98.56 100 LEU A N 1
ATOM 809 C CA . LEU A 1 100 ? 15.117 -16.828 -9.719 1 98.56 100 LEU A CA 1
ATOM 810 C C . LEU A 1 100 ? 14.703 -18.297 -9.906 1 98.56 100 LEU A C 1
ATOM 812 O O . LEU A 1 100 ? 15.359 -19.031 -10.633 1 98.56 100 LEU A O 1
ATOM 816 N N . HIS A 1 101 ? 13.617 -18.656 -9.219 1 98.69 101 HIS A N 1
ATOM 817 C CA . HIS A 1 101 ? 13.234 -20.062 -9.219 1 98.69 101 HIS A CA 1
ATOM 818 C C . HIS A 1 101 ? 11.859 -20.266 -9.852 1 98.69 101 HIS A C 1
ATOM 820 O O . HIS A 1 101 ? 10.875 -19.688 -9.383 1 98.69 101 HIS A O 1
ATOM 826 N N . ILE A 1 102 ? 11.828 -21.031 -10.836 1 98.25 102 ILE A N 1
ATOM 827 C CA . ILE A 1 102 ? 10.617 -21.484 -11.508 1 98.25 102 ILE A CA 1
ATOM 828 C C . ILE A 1 102 ? 10.641 -23 -11.648 1 98.25 102 ILE A C 1
ATOM 830 O O . ILE A 1 102 ? 11.664 -23.578 -12.008 1 98.25 102 ILE A O 1
ATOM 834 N N . PRO A 1 103 ? 9.516 -23.656 -11.336 1 98.06 103 PRO A N 1
ATOM 835 C CA . PRO A 1 103 ? 9.516 -25.094 -11.555 1 98.06 103 PRO A CA 1
ATOM 836 C C . PRO A 1 103 ? 9.898 -25.484 -12.977 1 98.06 103 PRO A C 1
ATOM 838 O O . PRO A 1 103 ? 9.609 -24.734 -13.922 1 98.06 103 PRO A O 1
ATOM 841 N N . ASN A 1 104 ? 10.516 -26.625 -13.078 1 97.69 104 ASN A N 1
ATOM 842 C CA . ASN A 1 104 ? 10.891 -27.141 -14.391 1 97.69 104 ASN A CA 1
ATOM 843 C C . ASN A 1 104 ? 9.828 -28.078 -14.953 1 97.69 104 ASN A C 1
ATOM 845 O O . ASN A 1 104 ? 9.766 -29.25 -14.586 1 97.69 104 ASN A O 1
ATOM 849 N N . GLY A 1 105 ? 9.047 -27.562 -15.852 1 96.94 105 GLY A N 1
ATOM 850 C CA . GLY A 1 105 ? 7.961 -28.344 -16.438 1 96.94 105 GLY A CA 1
ATOM 851 C C . GLY A 1 105 ? 8.438 -29.344 -17.469 1 96.94 105 GLY A C 1
ATOM 852 O O . GLY A 1 105 ? 7.668 -30.203 -17.906 1 96.94 105 GLY A O 1
ATOM 853 N N . ASP A 1 106 ? 9.68 -29.281 -17.875 1 97 106 ASP A N 1
ATOM 854 C CA . ASP A 1 106 ? 10.242 -30.156 -18.891 1 97 106 ASP A CA 1
ATOM 855 C C . ASP A 1 106 ? 11.297 -31.078 -18.297 1 97 106 ASP A C 1
ATOM 857 O O . ASP A 1 106 ? 12.242 -31.484 -18.984 1 97 106 ASP A O 1
ATOM 861 N N . ALA A 1 107 ? 11.203 -31.391 -17.078 1 96.44 107 ALA A N 1
ATOM 862 C CA . ALA A 1 107 ? 12.148 -32.281 -16.391 1 96.44 107 ALA A CA 1
ATOM 863 C C . ALA A 1 107 ? 11.992 -33.719 -16.859 1 96.44 107 ALA A C 1
ATOM 865 O O . ALA A 1 107 ? 10.891 -34.156 -17.203 1 96.44 107 ALA A O 1
ATOM 866 N N . ASP A 1 108 ? 13.039 -34.5 -16.875 1 96.31 108 ASP A N 1
ATOM 867 C CA . ASP A 1 108 ? 13 -35.906 -17.25 1 96.31 108 ASP A CA 1
ATOM 868 C C . ASP A 1 108 ? 12.078 -36.688 -16.328 1 96.31 108 ASP A C 1
ATOM 870 O O . ASP A 1 108 ? 11.336 -37.562 -16.781 1 96.31 108 ASP A O 1
ATOM 874 N N . ASN A 1 109 ? 12.117 -36.438 -15.062 1 97.94 109 ASN A N 1
ATOM 875 C CA . ASN A 1 109 ? 11.258 -37 -14.031 1 97.94 109 ASN A CA 1
ATOM 876 C C . ASN A 1 109 ? 10.523 -35.906 -13.25 1 97.94 109 ASN A C 1
ATOM 878 O O . ASN A 1 109 ? 11.109 -35.25 -12.398 1 97.94 109 ASN A O 1
ATOM 882 N N . LEU A 1 110 ? 9.273 -35.812 -13.547 1 97.94 110 LEU A N 1
ATOM 883 C CA . LEU A 1 110 ? 8.461 -34.75 -12.961 1 97.94 110 LEU A CA 1
ATOM 884 C C . LEU A 1 110 ? 8.305 -34.938 -11.461 1 97.94 110 LEU A C 1
ATOM 886 O O . LEU A 1 110 ? 8.25 -33.969 -10.703 1 97.94 110 LEU A O 1
ATOM 890 N N . ASN A 1 111 ? 8.188 -36.156 -11.031 1 98.06 111 ASN A N 1
ATOM 891 C CA . ASN A 1 111 ? 8.086 -36.438 -9.602 1 98.06 111 ASN A CA 1
ATOM 892 C C . ASN A 1 111 ? 9.328 -35.938 -8.852 1 98.06 111 ASN A C 1
ATOM 894 O O . ASN A 1 111 ? 9.211 -35.344 -7.773 1 98.06 111 ASN A O 1
ATOM 898 N N . ASP A 1 112 ? 10.43 -36.188 -9.398 1 98.31 112 ASP A N 1
ATOM 899 C CA . ASP A 1 112 ? 11.672 -35.719 -8.805 1 98.31 112 ASP A CA 1
ATOM 900 C C . ASP A 1 112 ? 11.711 -34.188 -8.797 1 98.31 112 ASP A C 1
ATOM 902 O O . ASP A 1 112 ? 12.188 -33.562 -7.836 1 98.31 112 ASP A O 1
ATOM 906 N N . GLU A 1 113 ? 11.227 -33.625 -9.867 1 98.38 113 GLU A N 1
ATOM 907 C CA . GLU A 1 113 ? 11.195 -32.156 -9.953 1 98.38 113 GLU A CA 1
ATOM 908 C C . GLU A 1 113 ? 10.312 -31.562 -8.875 1 98.38 113 GLU A C 1
ATOM 910 O O . GLU A 1 113 ? 10.672 -30.562 -8.25 1 98.38 113 GLU A O 1
ATOM 915 N N . THR A 1 114 ? 9.133 -32.094 -8.625 1 98.5 114 THR A N 1
ATOM 916 C CA . THR A 1 114 ? 8.242 -31.578 -7.59 1 98.5 114 THR A CA 1
ATOM 917 C C . THR A 1 114 ? 8.906 -31.672 -6.219 1 98.5 114 THR A C 1
ATOM 919 O O . THR A 1 114 ? 8.797 -30.75 -5.41 1 98.5 114 THR A O 1
ATOM 922 N N . LYS A 1 115 ? 9.625 -32.781 -5.988 1 98.38 115 LYS A N 1
ATOM 923 C CA . LYS A 1 115 ? 10.336 -32.938 -4.723 1 98.38 115 LYS A CA 1
ATOM 924 C C . LYS A 1 115 ? 11.469 -31.922 -4.594 1 98.38 115 LYS A C 1
ATOM 926 O O . LYS A 1 115 ? 11.641 -31.312 -3.537 1 98.38 115 LYS A O 1
ATOM 931 N N . ARG A 1 116 ? 12.18 -31.781 -5.613 1 98.25 116 ARG A N 1
ATOM 932 C CA . ARG A 1 116 ? 13.289 -30.844 -5.617 1 98.25 116 ARG A CA 1
ATOM 933 C C . ARG A 1 116 ? 12.797 -29.422 -5.324 1 98.25 116 ARG A C 1
ATOM 935 O O . ARG A 1 116 ? 13.383 -28.719 -4.5 1 98.25 116 ARG A O 1
ATOM 942 N N . TYR A 1 117 ? 11.789 -29.016 -6.016 1 98.5 117 TYR A N 1
ATOM 943 C CA . TYR A 1 117 ? 11.281 -27.656 -5.871 1 98.5 117 TYR A CA 1
ATOM 944 C C . TYR A 1 117 ? 10.719 -27.422 -4.473 1 98.5 117 TYR A C 1
ATOM 946 O O . TYR A 1 117 ? 10.953 -26.375 -3.873 1 98.5 117 TYR A O 1
ATOM 954 N N . GLU A 1 118 ? 10.023 -28.422 -3.957 1 98.25 118 GLU A N 1
ATOM 955 C CA . GLU A 1 118 ? 9.5 -28.328 -2.598 1 98.25 118 GLU A CA 1
ATOM 956 C C . GLU A 1 118 ? 10.633 -28.219 -1.577 1 98.25 118 GLU A C 1
ATOM 958 O O . GLU A 1 118 ? 10.562 -27.406 -0.65 1 98.25 118 GLU A O 1
ATOM 963 N N . GLN A 1 119 ? 11.625 -29 -1.758 1 98.19 119 GLN A N 1
ATOM 964 C CA . GLN A 1 119 ? 12.781 -28.953 -0.869 1 98.19 119 GLN A CA 1
ATOM 965 C C . GLN A 1 119 ? 13.477 -27.594 -0.931 1 98.19 119 GLN A C 1
ATOM 967 O O . GLN A 1 119 ? 13.922 -27.078 0.093 1 98.19 119 GLN A O 1
ATOM 972 N N . LEU A 1 120 ? 13.57 -27.062 -2.105 1 98.31 120 LEU A N 1
ATOM 973 C CA . LEU A 1 120 ? 14.172 -25.75 -2.293 1 98.31 120 LEU A CA 1
ATOM 974 C C . LEU A 1 120 ? 13.422 -24.688 -1.494 1 98.31 120 LEU A C 1
ATOM 976 O O . LEU A 1 120 ? 14.031 -23.906 -0.76 1 98.31 120 LEU A O 1
ATOM 980 N N . ILE A 1 121 ? 12.102 -24.656 -1.565 1 97.69 121 ILE A N 1
ATOM 981 C CA . ILE A 1 121 ? 11.25 -23.688 -0.863 1 97.69 121 ILE A CA 1
ATOM 982 C C . ILE A 1 121 ? 11.422 -23.859 0.645 1 97.69 121 ILE A C 1
ATOM 984 O O . ILE A 1 121 ? 11.57 -22.875 1.374 1 97.69 121 ILE A O 1
ATOM 988 N N . ASN A 1 122 ? 11.477 -25.109 1.083 1 96.69 122 ASN A N 1
ATOM 989 C CA . ASN A 1 122 ? 11.617 -25.391 2.506 1 96.69 122 ASN A CA 1
ATOM 990 C C . ASN A 1 122 ? 12.984 -24.953 3.033 1 96.69 122 ASN A C 1
ATOM 992 O O . ASN A 1 122 ? 13.094 -24.453 4.152 1 96.69 122 ASN A O 1
ATOM 996 N N . GLN A 1 123 ? 14.008 -25.203 2.244 1 97.31 123 GLN A N 1
ATOM 997 C CA . GLN A 1 123 ? 15.367 -24.859 2.646 1 97.31 123 GLN A CA 1
ATOM 998 C C . GLN A 1 123 ? 15.547 -23.344 2.74 1 97.31 123 GLN A C 1
ATOM 1000 O O . GLN A 1 123 ? 16.203 -22.844 3.658 1 97.31 123 GLN A O 1
ATOM 1005 N N . LYS A 1 124 ? 15.008 -22.656 1.778 1 96.75 124 LYS A N 1
ATOM 1006 C CA . LYS A 1 124 ? 15.164 -21.219 1.723 1 96.75 124 LYS A CA 1
ATOM 1007 C C . LYS A 1 124 ? 14.266 -20.516 2.744 1 96.75 124 LYS A C 1
ATOM 1009 O O . LYS A 1 124 ? 14.578 -19.422 3.209 1 96.75 124 LYS A O 1
ATOM 1014 N N . GLY A 1 125 ? 13.164 -21.219 3.152 1 91.5 125 GLY A N 1
ATOM 1015 C CA . GLY A 1 125 ? 12.195 -20.641 4.07 1 91.5 125 GLY A CA 1
ATOM 1016 C C . GLY A 1 125 ? 11.016 -20 3.369 1 91.5 125 GLY A C 1
ATOM 1017 O O . GLY A 1 125 ? 10.984 -19.922 2.139 1 91.5 125 GLY A O 1
ATOM 1018 N N . PRO A 1 126 ? 10.062 -19.547 4.172 1 95.19 126 PRO A N 1
ATOM 1019 C CA . PRO A 1 126 ? 8.82 -19 3.609 1 95.19 126 PRO A CA 1
ATOM 1020 C C . PRO A 1 126 ? 9.047 -17.703 2.834 1 95.19 126 PRO A C 1
ATOM 1022 O O . PRO A 1 126 ? 9.922 -16.906 3.193 1 95.19 126 PRO A O 1
ATOM 1025 N N . VAL A 1 127 ? 8.219 -17.578 1.792 1 97.81 127 VAL A N 1
ATOM 1026 C CA . VAL A 1 127 ? 8.297 -16.312 1.055 1 97.81 127 VAL A CA 1
ATOM 1027 C C . VAL A 1 127 ? 7.676 -15.188 1.881 1 97.81 127 VAL A C 1
ATOM 1029 O O . VAL A 1 127 ? 6.77 -15.43 2.684 1 97.81 127 VAL A O 1
ATOM 1032 N N . ASP A 1 128 ? 8.195 -13.992 1.693 1 98.75 128 ASP A N 1
ATOM 1033 C CA . ASP A 1 128 ? 7.73 -12.828 2.434 1 98.75 128 ASP A CA 1
ATOM 1034 C C . ASP A 1 128 ? 6.359 -12.375 1.941 1 98.75 128 ASP A C 1
ATOM 1036 O O . ASP A 1 128 ? 5.473 -12.07 2.746 1 98.75 128 ASP A O 1
ATOM 1040 N N . ILE A 1 129 ? 6.191 -12.328 0.627 1 98.88 129 ILE A N 1
ATOM 1041 C CA . ILE A 1 129 ? 4.91 -12.023 0.002 1 98.88 129 ILE A CA 1
ATOM 1042 C C . ILE A 1 129 ? 4.637 -13.008 -1.13 1 98.88 129 ILE A C 1
ATOM 1044 O O . ILE A 1 129 ? 5.445 -13.141 -2.051 1 98.88 129 ILE A O 1
ATOM 1048 N N . GLN A 1 130 ? 3.564 -13.711 -1.053 1 98.88 130 GLN A N 1
ATOM 1049 C CA . GLN A 1 130 ? 3.041 -14.523 -2.146 1 98.88 130 GLN A CA 1
ATOM 1050 C C . GLN A 1 130 ? 1.879 -13.828 -2.844 1 98.88 130 GLN A C 1
ATOM 1052 O O . GLN A 1 130 ? 0.847 -13.555 -2.227 1 98.88 130 GLN A O 1
ATOM 1057 N N . ILE A 1 131 ? 2.049 -13.477 -4.113 1 98.94 131 ILE A N 1
ATOM 1058 C CA . ILE A 1 131 ? 0.92 -12.938 -4.863 1 98.94 131 ILE A CA 1
ATOM 1059 C C . ILE A 1 131 ? 0.219 -14.062 -5.621 1 98.94 131 ILE A C 1
ATOM 1061 O O . ILE A 1 131 ? 0.868 -14.992 -6.102 1 98.94 131 ILE A O 1
ATOM 1065 N N . LEU A 1 132 ? -1.101 -13.945 -5.688 1 98.81 132 LEU A N 1
ATOM 1066 C CA . LEU A 1 132 ? -1.938 -14.961 -6.312 1 98.81 132 LEU A CA 1
ATOM 1067 C C . LEU A 1 132 ? -2.971 -14.32 -7.238 1 98.81 132 LEU A C 1
ATOM 1069 O O . LEU A 1 132 ? -3.459 -13.227 -6.965 1 98.81 132 LEU A O 1
ATOM 1073 N N . GLY A 1 133 ? -3.223 -14.992 -8.328 1 98.25 133 GLY A N 1
ATOM 1074 C CA . GLY A 1 133 ? -4.496 -14.867 -9.016 1 98.25 133 GLY A CA 1
ATOM 1075 C C . GLY A 1 133 ? -5.48 -15.969 -8.664 1 98.25 133 GLY A C 1
ATOM 1076 O O . GLY A 1 133 ? -5.141 -16.891 -7.926 1 98.25 133 GLY A O 1
ATOM 1077 N N . ILE A 1 134 ? -6.684 -15.828 -9.195 1 97.88 134 ILE A N 1
ATOM 1078 C CA . ILE A 1 134 ? -7.695 -16.844 -8.938 1 97.88 134 ILE A CA 1
ATOM 1079 C C . ILE A 1 134 ? -8.391 -17.219 -10.242 1 97.88 134 ILE A C 1
ATOM 1081 O O . ILE A 1 134 ? -8.664 -16.359 -11.086 1 97.88 134 ILE A O 1
ATOM 1085 N N . GLY A 1 135 ? -8.555 -18.5 -10.453 1 96.19 135 GLY A N 1
ATOM 1086 C CA . GLY A 1 135 ? -9.328 -18.953 -11.594 1 96.19 135 GLY A CA 1
ATOM 1087 C C . GLY A 1 135 ? -10.82 -18.766 -11.414 1 96.19 135 GLY A C 1
ATOM 1088 O O . GLY A 1 135 ? -11.289 -18.531 -10.297 1 96.19 135 GLY A O 1
ATOM 1089 N N . GLU A 1 136 ? -11.523 -18.969 -12.508 1 95 136 GLU A N 1
ATOM 1090 C CA . GLU A 1 136 ? -12.977 -18.875 -12.453 1 95 136 GLU A CA 1
ATOM 1091 C C . GLU A 1 136 ? -13.57 -19.938 -11.516 1 95 136 GLU A C 1
ATOM 1093 O O . GLU A 1 136 ? -14.586 -19.688 -10.859 1 95 136 GLU A O 1
ATOM 1098 N N . ASN A 1 137 ? -12.875 -21.047 -11.445 1 94.5 137 ASN A N 1
ATOM 1099 C CA . ASN A 1 137 ? -13.367 -22.141 -10.609 1 94.5 137 ASN A CA 1
ATOM 1100 C C . ASN A 1 137 ? -12.773 -22.078 -9.203 1 94.5 137 ASN A C 1
ATOM 1102 O O . ASN A 1 137 ? -12.898 -23.016 -8.43 1 94.5 137 ASN A O 1
ATOM 1106 N N . GLY A 1 138 ? -12.039 -21.031 -8.938 1 96.06 138 GLY A N 1
ATOM 1107 C CA . GLY A 1 138 ? -11.539 -20.797 -7.59 1 96.06 138 GLY A CA 1
ATOM 1108 C C . GLY A 1 138 ? -10.164 -21.391 -7.355 1 96.06 138 GLY A C 1
ATOM 1109 O O . GLY A 1 138 ? -9.664 -21.375 -6.23 1 96.06 138 GLY A O 1
ATOM 1110 N N . HIS A 1 139 ? -9.57 -21.953 -8.391 1 97.31 139 HIS A N 1
ATOM 1111 C CA . HIS A 1 139 ? -8.234 -22.5 -8.156 1 97.31 139 HIS A CA 1
ATOM 1112 C C . HIS A 1 139 ? -7.219 -21.391 -7.906 1 97.31 139 HIS A C 1
ATOM 1114 O O . HIS A 1 139 ? -7.383 -20.266 -8.398 1 97.31 139 HIS A O 1
ATOM 1120 N N . ILE A 1 140 ? -6.195 -21.562 -7.168 1 97.75 140 ILE A N 1
ATOM 1121 C CA . ILE A 1 140 ? -4.996 -20.75 -7.004 1 97.75 140 ILE A CA 1
ATOM 1122 C C . ILE A 1 140 ? -3.76 -21.562 -7.367 1 97.75 140 ILE A C 1
ATOM 1124 O O . ILE A 1 140 ? -3.701 -22.766 -7.094 1 97.75 140 ILE A O 1
ATOM 1128 N N . GLY A 1 141 ? -2.744 -20.891 -7.984 1 96.69 141 GLY A N 1
ATOM 1129 C CA . GLY A 1 141 ? -1.859 -21.75 -8.75 1 96.69 141 GLY A CA 1
ATOM 1130 C C . GLY A 1 141 ? -2.6 -22.641 -9.727 1 96.69 141 GLY A C 1
ATOM 1131 O O . GLY A 1 141 ? -3.443 -22.172 -10.492 1 96.69 141 GLY A O 1
ATOM 1132 N N . PHE A 1 142 ? -2.238 -23.844 -9.805 1 97.31 142 PHE A N 1
ATOM 1133 C CA . PHE A 1 142 ? -2.998 -24.781 -10.617 1 97.31 142 PHE A CA 1
ATOM 1134 C C . PHE A 1 142 ? -3.68 -25.828 -9.75 1 97.31 142 PHE A C 1
ATOM 1136 O O . PHE A 1 142 ? -3.945 -26.953 -10.203 1 97.31 142 PHE A O 1
ATOM 1143 N N . ASN A 1 143 ? -3.854 -25.375 -8.445 1 97.88 143 ASN A N 1
ATOM 1144 C CA . ASN A 1 143 ? -4.586 -26.281 -7.57 1 97.88 143 ASN A CA 1
ATOM 1145 C C . ASN A 1 143 ? -6.082 -26.266 -7.863 1 97.88 143 ASN A C 1
ATOM 1147 O O . ASN A 1 143 ? -6.816 -25.453 -7.312 1 97.88 143 ASN A O 1
ATOM 1151 N N . GLU A 1 144 ? -6.555 -27.281 -8.594 1 96.75 144 GLU A N 1
ATOM 1152 C CA . GLU A 1 144 ? -7.922 -27.391 -9.094 1 96.75 144 GLU A CA 1
ATOM 1153 C C . GLU A 1 144 ? -8.867 -27.891 -8.008 1 96.75 144 GLU A C 1
ATOM 1155 O O . GLU A 1 144 ? -8.422 -28.359 -6.961 1 96.75 144 GLU A O 1
ATOM 1160 N N . PRO A 1 145 ? -10.18 -27.688 -8.289 1 95.69 145 PRO A N 1
ATOM 1161 C CA . PRO A 1 145 ? -11.148 -28.234 -7.336 1 95.69 145 PRO A CA 1
ATOM 1162 C C . PRO A 1 145 ? -10.875 -29.703 -7.008 1 95.69 145 PRO A C 1
ATOM 1164 O O . PRO A 1 145 ? -10.609 -30.5 -7.91 1 95.69 145 PRO A O 1
ATOM 1167 N N . GLY A 1 146 ? -10.828 -30.016 -5.719 1 94.75 146 GLY A N 1
ATOM 1168 C CA . GLY A 1 146 ? -10.578 -31.375 -5.273 1 94.75 146 GLY A CA 1
ATOM 1169 C C . GLY A 1 146 ? -9.148 -31.609 -4.824 1 94.75 146 GLY A C 1
ATOM 1170 O O . GLY A 1 146 ? -8.82 -32.656 -4.297 1 94.75 146 GLY A O 1
ATOM 1171 N N . THR A 1 147 ? -8.297 -30.578 -5.012 1 95.75 147 THR A N 1
ATOM 1172 C CA . THR A 1 147 ? -6.906 -30.703 -4.586 1 95.75 147 THR A CA 1
ATOM 1173 C C . THR A 1 147 ? -6.816 -30.891 -3.076 1 95.75 147 THR A C 1
ATOM 1175 O O . THR A 1 147 ? -7.527 -30.234 -2.316 1 95.75 147 THR A O 1
ATOM 1178 N N . ASP A 1 148 ? -5.938 -31.797 -2.637 1 95.44 148 ASP A N 1
ATOM 1179 C CA . ASP A 1 148 ? -5.695 -32.062 -1.219 1 95.44 148 ASP A CA 1
ATOM 1180 C C . ASP A 1 148 ? -5.148 -30.797 -0.531 1 95.44 148 ASP A C 1
ATOM 1182 O O . ASP A 1 148 ? -4.152 -30.219 -0.977 1 95.44 148 ASP A O 1
ATOM 1186 N N . ILE A 1 149 ? -5.754 -30.375 0.569 1 93.88 149 ILE A N 1
ATOM 1187 C CA . ILE A 1 149 ? -5.391 -29.172 1.285 1 93.88 149 ILE A CA 1
ATOM 1188 C C . ILE A 1 149 ? -3.967 -29.281 1.824 1 93.88 149 ILE A C 1
ATOM 1190 O O . ILE A 1 149 ? -3.303 -28.281 2.08 1 93.88 149 ILE A O 1
ATOM 1194 N N . ASN A 1 150 ? -3.523 -30.484 1.938 1 95.62 150 ASN A N 1
ATOM 1195 C CA . ASN A 1 150 ? -2.186 -30.719 2.475 1 95.62 150 ASN A CA 1
ATOM 1196 C C . ASN A 1 150 ? -1.161 -30.906 1.361 1 95.62 150 ASN A C 1
ATOM 1198 O O . ASN A 1 150 ? -0.024 -31.312 1.622 1 95.62 150 ASN A O 1
ATOM 1202 N N . SER A 1 151 ? -1.585 -30.625 0.182 1 96.88 151 SER A N 1
ATOM 1203 C CA . SER A 1 151 ? -0.71 -30.875 -0.961 1 96.88 151 SER A CA 1
ATOM 1204 C C . SER A 1 151 ? 0.517 -29.969 -0.916 1 96.88 151 SER A C 1
ATOM 1206 O O . SER A 1 151 ? 0.41 -28.781 -0.601 1 96.88 151 SER A O 1
ATOM 1208 N N . ALA A 1 152 ? 1.66 -30.578 -1.106 1 98 152 ALA A N 1
ATOM 1209 C CA . ALA A 1 152 ? 2.885 -29.859 -1.439 1 98 152 ALA A CA 1
ATOM 1210 C C . ALA A 1 152 ? 3.008 -29.656 -2.945 1 98 152 ALA A C 1
ATOM 1212 O O . ALA A 1 152 ? 2.027 -29.797 -3.682 1 98 152 ALA A O 1
ATOM 1213 N N . THR A 1 153 ? 4.168 -29.188 -3.402 1 98.62 153 THR A N 1
ATOM 1214 C CA . THR A 1 153 ? 4.363 -29.062 -4.844 1 98.62 153 THR A CA 1
ATOM 1215 C C . THR A 1 153 ? 4.086 -30.406 -5.539 1 98.62 153 THR A C 1
ATOM 1217 O O . THR A 1 153 ? 4.52 -31.453 -5.074 1 98.62 153 THR A O 1
ATOM 1220 N N . HIS A 1 154 ? 3.311 -30.359 -6.594 1 98.5 154 HIS A N 1
ATOM 1221 C CA . HIS A 1 154 ? 2.883 -31.609 -7.215 1 98.5 154 HIS A CA 1
ATOM 1222 C C . HIS A 1 154 ? 2.521 -31.391 -8.68 1 98.5 154 HIS A C 1
ATOM 1224 O O . HIS A 1 154 ? 2.486 -30.25 -9.156 1 98.5 154 HIS A O 1
ATOM 1230 N N . ILE A 1 155 ? 2.344 -32.531 -9.391 1 98.25 155 ILE A N 1
ATOM 1231 C CA . ILE A 1 155 ? 1.857 -32.5 -10.766 1 98.25 155 ILE A CA 1
ATOM 1232 C C . ILE A 1 155 ? 0.332 -32.438 -10.766 1 98.25 155 ILE A C 1
ATOM 1234 O O . ILE A 1 155 ? -0.33 -33.219 -10.07 1 98.25 155 ILE A O 1
ATOM 1238 N N . VAL A 1 156 ? -0.205 -31.531 -11.508 1 97.56 156 VAL A N 1
ATOM 1239 C CA . VAL A 1 156 ? -1.648 -31.312 -11.5 1 97.56 156 VAL A CA 1
ATOM 1240 C C . VAL A 1 156 ? -2.209 -31.562 -12.898 1 97.56 156 VAL A C 1
ATOM 1242 O O . VAL A 1 156 ? -1.591 -31.188 -13.898 1 97.56 156 VAL A O 1
ATOM 1245 N N . ASP A 1 157 ? -3.324 -32.281 -12.953 1 96.44 157 ASP A N 1
ATOM 1246 C CA . ASP A 1 157 ? -4.121 -32.344 -14.172 1 96.44 157 ASP A CA 1
ATOM 1247 C C . ASP A 1 157 ? -5.039 -31.125 -14.281 1 96.44 157 ASP A C 1
ATOM 1249 O O . ASP A 1 157 ? -5.836 -30.859 -13.383 1 96.44 157 ASP A O 1
ATOM 1253 N N . LEU A 1 158 ? -4.957 -30.422 -15.398 1 95.31 158 LEU A N 1
ATOM 1254 C CA . LEU A 1 158 ? -5.77 -29.219 -15.578 1 95.31 158 LEU A CA 1
ATOM 1255 C C . LEU A 1 158 ? -7.199 -29.578 -15.961 1 95.31 158 LEU A C 1
ATOM 1257 O O . LEU A 1 158 ? -7.418 -30.516 -16.75 1 95.31 158 LEU A O 1
ATOM 1261 N N . THR A 1 159 ? -8.07 -28.875 -15.391 1 93.19 159 THR A N 1
ATOM 1262 C CA . THR A 1 159 ? -9.469 -29.109 -15.758 1 93.19 159 THR A CA 1
ATOM 1263 C C . THR A 1 159 ? -9.766 -28.547 -17.141 1 93.19 159 THR A C 1
ATOM 1265 O O . THR A 1 159 ? -9.008 -27.734 -17.672 1 93.19 159 THR A O 1
ATOM 1268 N N . GLU A 1 160 ? -10.898 -29 -17.656 1 92.38 160 GLU A N 1
ATOM 1269 C CA . GLU A 1 160 ? -11.328 -28.5 -18.953 1 92.38 160 GLU A CA 1
ATOM 1270 C C . GLU A 1 160 ? -11.555 -26.984 -18.922 1 92.38 160 GLU A C 1
ATOM 1272 O O . GLU A 1 160 ? -11.242 -26.281 -19.875 1 92.38 160 GLU A O 1
ATOM 1277 N N . SER A 1 161 ? -12.07 -26.547 -17.844 1 89.94 161 SER A N 1
ATOM 1278 C CA . SER A 1 161 ? -12.328 -25.125 -17.703 1 89.94 161 SER A CA 1
ATOM 1279 C C . SER A 1 161 ? -11.023 -24.328 -17.719 1 89.94 161 SER A C 1
ATOM 1281 O O . SER A 1 161 ? -10.945 -23.266 -18.359 1 89.94 161 SER A O 1
ATOM 1283 N N . THR A 1 162 ? -10.031 -24.797 -17.094 1 91.31 162 THR A N 1
ATOM 1284 C CA . THR A 1 162 ? -8.727 -24.141 -17.062 1 91.31 162 THR A CA 1
ATOM 1285 C C . THR A 1 162 ? -8.07 -24.172 -18.438 1 91.31 162 THR A C 1
ATOM 1287 O O . THR A 1 162 ? -7.527 -23.156 -18.891 1 91.31 162 THR A O 1
ATOM 1290 N N . ILE A 1 163 ? -8.164 -25.281 -19.094 1 92.31 163 ILE A N 1
ATOM 1291 C CA . ILE A 1 163 ? -7.609 -25.422 -20.438 1 92.31 163 ILE A CA 1
ATOM 1292 C C . ILE A 1 163 ? -8.297 -24.453 -21.375 1 92.31 163 ILE A C 1
ATOM 1294 O O . ILE A 1 163 ? -7.637 -23.766 -22.156 1 92.31 163 ILE A O 1
ATOM 1298 N N . SER A 1 164 ? -9.586 -24.359 -21.281 1 90.25 164 SER A N 1
ATOM 1299 C CA . SER A 1 164 ? -10.359 -23.438 -22.125 1 90.25 164 SER A CA 1
ATOM 1300 C C . SER A 1 164 ? -9.984 -21.984 -21.844 1 90.25 164 SER A C 1
ATOM 1302 O O . SER A 1 164 ? -9.773 -21.203 -22.766 1 90.25 164 SER A O 1
ATOM 1304 N N . ALA A 1 165 ? -9.867 -21.625 -20.594 1 86.5 165 ALA A N 1
ATOM 1305 C CA . ALA A 1 165 ? -9.516 -20.266 -20.203 1 86.5 165 ALA A CA 1
ATOM 1306 C C . ALA A 1 165 ? -8.133 -19.875 -20.719 1 86.5 165 ALA A C 1
ATOM 1308 O O . ALA A 1 165 ? -7.898 -18.734 -21.109 1 86.5 165 ALA A O 1
ATOM 1309 N N . ASN A 1 166 ? -7.211 -20.828 -20.734 1 90.44 166 ASN A N 1
ATOM 1310 C CA . ASN A 1 166 ? -5.824 -20.547 -21.094 1 90.44 166 ASN A CA 1
ATOM 1311 C C . ASN A 1 166 ? -5.605 -20.656 -22.609 1 90.44 166 ASN A C 1
ATOM 1313 O O . ASN A 1 166 ? -4.555 -20.281 -23.109 1 90.44 166 ASN A O 1
ATOM 1317 N N . SER A 1 167 ? -6.574 -21.188 -23.281 1 88.75 167 SER A N 1
ATOM 1318 C CA . SER A 1 167 ? -6.445 -21.406 -24.719 1 88.75 167 SER A CA 1
ATOM 1319 C C . SER A 1 167 ? -6.184 -20.094 -25.453 1 88.75 167 SER A C 1
ATOM 1321 O O . SER A 1 167 ? -5.59 -20.078 -26.531 1 88.75 167 SER A O 1
ATOM 1323 N N . ARG A 1 168 ? -6.582 -19.031 -24.875 1 85.06 168 ARG A N 1
ATOM 1324 C CA . ARG A 1 168 ? -6.418 -17.719 -25.5 1 85.06 168 ARG A CA 1
ATOM 1325 C C . ARG A 1 168 ? -4.941 -17.344 -25.625 1 85.06 168 ARG A C 1
ATOM 1327 O O . ARG A 1 168 ? -4.582 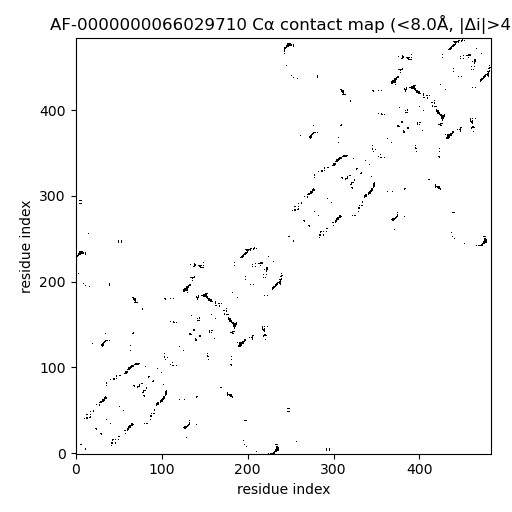-16.469 -26.406 1 85.06 168 ARG A O 1
ATOM 1334 N N . TYR A 1 169 ? -4.113 -18.016 -24.875 1 87.06 169 TYR A N 1
ATOM 1335 C CA . TYR A 1 169 ? -2.686 -17.719 -24.891 1 87.06 169 TYR A CA 1
ATOM 1336 C C . TYR A 1 169 ? -1.953 -18.594 -25.891 1 87.06 169 TYR A C 1
ATOM 1338 O O . TYR A 1 169 ? -0.752 -18.422 -26.125 1 87.06 169 TYR A O 1
ATOM 1346 N N . PHE A 1 170 ? -2.648 -19.531 -26.5 1 90.56 170 PHE A N 1
ATOM 1347 C CA . PHE A 1 170 ? -2.062 -20.484 -27.438 1 90.56 170 PHE A CA 1
ATOM 1348 C C . PHE A 1 170 ? -2.715 -20.359 -28.812 1 90.56 170 PHE A C 1
ATOM 1350 O O . PHE A 1 170 ? -3.83 -19.844 -28.938 1 90.56 170 PHE A O 1
ATOM 1357 N N . ASP A 1 171 ? -2.049 -20.781 -29.812 1 87.94 171 ASP A N 1
ATOM 1358 C CA . ASP A 1 171 ? -2.574 -20.703 -31.172 1 87.94 171 ASP A CA 1
ATOM 1359 C C . ASP A 1 171 ? -3.803 -21.594 -31.344 1 87.94 171 ASP A C 1
ATOM 1361 O O . ASP A 1 171 ? -4.742 -21.25 -32.062 1 87.94 171 ASP A O 1
ATOM 1365 N N . ASN A 1 172 ? -3.678 -22.75 -30.703 1 87.44 172 ASN A N 1
ATOM 1366 C CA . ASN A 1 172 ? -4.777 -23.703 -30.719 1 87.44 172 ASN A CA 1
ATOM 1367 C C . ASN A 1 172 ? -5.016 -24.312 -29.328 1 87.44 172 ASN A C 1
ATOM 1369 O O . ASN A 1 172 ? -4.07 -24.531 -28.578 1 87.44 172 ASN A O 1
ATOM 1373 N N . GLU A 1 173 ? -6.281 -24.516 -29.047 1 86.81 173 GLU A N 1
ATOM 1374 C CA . GLU A 1 173 ? -6.648 -25.094 -27.75 1 86.81 173 GLU A CA 1
ATOM 1375 C C . GLU A 1 173 ? -5.918 -26.406 -27.484 1 86.81 173 GLU A C 1
ATOM 1377 O O . GLU A 1 173 ? -5.559 -26.703 -26.359 1 86.81 173 GLU A O 1
ATOM 1382 N N . VAL A 1 174 ? -5.758 -27.109 -28.547 1 88.69 174 VAL A N 1
ATOM 1383 C CA . VAL A 1 174 ? -5.141 -28.438 -28.406 1 88.69 174 VAL A CA 1
ATOM 1384 C C . VAL A 1 174 ? -3.686 -28.281 -27.969 1 88.69 174 VAL A C 1
ATOM 1386 O O . VAL A 1 174 ? -3.094 -29.219 -27.438 1 88.69 174 VAL A O 1
ATOM 1389 N N . ASP A 1 175 ? -3.127 -27.141 -28.109 1 90.31 175 ASP A N 1
ATOM 1390 C CA . ASP A 1 175 ? -1.731 -26.891 -27.766 1 90.31 175 ASP A CA 1
ATOM 1391 C C . ASP A 1 175 ? -1.581 -26.594 -26.281 1 90.31 175 ASP A C 1
ATOM 1393 O O . ASP A 1 175 ? -0.466 -26.562 -25.75 1 90.31 175 ASP A O 1
ATOM 1397 N N . VAL A 1 176 ? -2.658 -26.375 -25.609 1 92.38 176 VAL A N 1
ATOM 1398 C CA . VAL A 1 176 ? -2.609 -26.094 -24.188 1 92.38 176 VAL A CA 1
ATOM 1399 C C . VAL A 1 176 ? -2.189 -27.359 -23.438 1 92.38 176 VAL A C 1
ATOM 1401 O O . VAL A 1 176 ? -2.824 -28.406 -23.562 1 92.38 176 VAL A O 1
ATOM 1404 N N . PRO A 1 177 ? -1.099 -27.188 -22.672 1 95.12 177 PRO A N 1
ATOM 1405 C CA . PRO A 1 177 ? -0.707 -28.344 -21.875 1 95.12 177 PRO A CA 1
ATOM 1406 C C . PRO A 1 177 ? -1.821 -28.844 -20.953 1 95.12 177 PRO A C 1
ATOM 1408 O O . PRO A 1 177 ? -2.594 -28.031 -20.438 1 95.12 177 PRO A O 1
ATOM 1411 N N . LYS A 1 178 ? -1.897 -30.109 -20.703 1 96 178 LYS A N 1
ATOM 1412 C CA . LYS A 1 178 ? -2.959 -30.703 -19.891 1 96 178 LYS A CA 1
ATOM 1413 C C . LYS A 1 178 ? -2.514 -30.891 -18.453 1 96 178 LYS A C 1
ATOM 1415 O O . LYS A 1 178 ? -3.334 -31.172 -17.578 1 96 178 LYS A O 1
ATOM 1420 N N . GLN A 1 179 ? -1.205 -30.766 -18.219 1 97.31 179 GLN A N 1
ATOM 1421 C CA . GLN A 1 179 ? -0.653 -30.875 -16.875 1 97.31 179 GLN A CA 1
ATOM 1422 C C . GLN A 1 179 ? 0.281 -29.719 -16.547 1 97.31 179 GLN A C 1
ATOM 1424 O O . GLN A 1 179 ? 0.767 -29.031 -17.453 1 97.31 179 GLN A O 1
ATOM 1429 N N . ALA A 1 180 ? 0.512 -29.5 -15.328 1 98.06 180 ALA A N 1
ATOM 1430 C CA . ALA A 1 180 ? 1.444 -28.5 -14.82 1 98.06 180 ALA A CA 1
ATOM 1431 C C . ALA A 1 180 ? 2.098 -28.953 -13.523 1 98.06 180 ALA A C 1
ATOM 1433 O O . ALA A 1 180 ? 1.594 -29.859 -12.852 1 98.06 180 ALA A O 1
ATOM 1434 N N . VAL A 1 181 ? 3.221 -28.453 -13.234 1 98.31 181 VAL A N 1
ATOM 1435 C CA . VAL A 1 181 ? 3.775 -28.484 -11.891 1 98.31 181 VAL A CA 1
ATOM 1436 C C . VAL A 1 181 ? 3.318 -27.25 -11.117 1 98.31 181 VAL A C 1
ATOM 1438 O O . VAL A 1 181 ? 3.445 -26.125 -11.602 1 98.31 181 VAL A O 1
ATOM 1441 N N . SER A 1 182 ? 2.766 -27.422 -9.961 1 98.5 182 SER A N 1
ATOM 1442 C CA . SER A 1 182 ? 2.275 -26.297 -9.164 1 98.5 182 SER A CA 1
ATOM 1443 C C . SER A 1 182 ? 2.67 -26.453 -7.699 1 98.5 182 SER A C 1
ATOM 1445 O O . SER A 1 182 ? 2.631 -27.562 -7.152 1 98.5 182 SER A O 1
ATOM 1447 N N . MET A 1 183 ? 3.105 -25.281 -7.09 1 98.56 183 MET A N 1
ATOM 1448 C CA . MET A 1 183 ? 3.1 -25.281 -5.629 1 98.56 183 MET A CA 1
ATOM 1449 C C . MET A 1 183 ? 1.766 -25.781 -5.09 1 98.56 183 MET A C 1
ATOM 1451 O O . MET A 1 183 ? 0.708 -25.453 -5.629 1 98.56 183 MET A O 1
ATOM 1455 N N . GLY A 1 184 ? 1.824 -26.578 -4.09 1 98.19 184 GLY A N 1
ATOM 1456 C CA . GLY A 1 184 ? 0.6 -27.047 -3.459 1 98.19 184 GLY A CA 1
ATOM 1457 C C . GLY A 1 184 ? -0.007 -26.031 -2.512 1 98.19 184 GLY A C 1
ATOM 1458 O O . GLY A 1 184 ? 0.585 -24.984 -2.258 1 98.19 184 GLY A O 1
ATOM 1459 N N . LEU A 1 185 ? -1.19 -26.406 -2.049 1 98.12 185 LEU A N 1
ATOM 1460 C CA . LEU A 1 185 ? -1.924 -25.516 -1.168 1 98.12 185 LEU A CA 1
ATOM 1461 C C . LEU A 1 185 ? -1.181 -25.312 0.149 1 98.12 185 LEU A C 1
ATOM 1463 O O . LEU A 1 185 ? -1.088 -24.188 0.651 1 98.12 185 LEU A O 1
ATOM 1467 N N . SER A 1 186 ? -0.649 -26.375 0.682 1 97.69 186 SER A N 1
ATOM 1468 C CA . SER A 1 186 ? 0.099 -26.266 1.931 1 97.69 186 SER A CA 1
ATOM 1469 C C . SER A 1 186 ? 1.349 -25.406 1.754 1 97.69 186 SER A C 1
ATOM 1471 O O . SER A 1 186 ? 1.746 -24.688 2.67 1 97.69 186 SER A O 1
ATOM 1473 N N . THR A 1 187 ? 2.008 -25.516 0.598 1 98.25 187 THR A N 1
ATOM 1474 C CA . THR A 1 187 ? 3.197 -24.734 0.295 1 98.25 187 THR A CA 1
ATOM 1475 C C . THR A 1 187 ? 2.855 -23.25 0.212 1 98.25 187 THR A C 1
ATOM 1477 O O . THR A 1 187 ? 3.551 -22.406 0.792 1 98.25 187 THR A O 1
ATOM 1480 N N . ILE A 1 188 ? 1.77 -22.906 -0.433 1 98.44 188 ILE A N 1
ATOM 1481 C CA . ILE A 1 188 ? 1.313 -21.531 -0.588 1 98.44 188 ILE A CA 1
ATOM 1482 C C . ILE A 1 188 ? 1.043 -20.906 0.785 1 98.44 188 ILE A C 1
ATOM 1484 O O . ILE A 1 188 ? 1.411 -19.766 1.043 1 98.44 188 ILE A O 1
ATOM 1488 N N . LEU A 1 189 ? 0.517 -21.672 1.705 1 98.06 189 LEU A N 1
ATOM 1489 C CA . LEU A 1 189 ? 0.089 -21.188 3.012 1 98.06 189 LEU A CA 1
ATOM 1490 C C . LEU A 1 189 ? 1.291 -20.922 3.914 1 98.06 189 LEU A C 1
ATOM 1492 O O . LEU A 1 189 ? 1.149 -20.328 4.984 1 98.06 189 LEU A O 1
ATOM 1496 N N . LYS A 1 190 ? 2.502 -21.281 3.471 1 97.94 190 LYS A N 1
ATOM 1497 C CA . LYS A 1 190 ? 3.697 -21.062 4.281 1 97.94 190 LYS A CA 1
ATOM 1498 C C . LYS A 1 190 ? 4.141 -19.594 4.215 1 97.94 190 LYS A C 1
ATOM 1500 O O . LYS A 1 190 ? 4.945 -19.156 5.035 1 97.94 190 LYS A O 1
ATOM 1505 N N . ALA A 1 191 ? 3.633 -18.859 3.242 1 98.56 191 ALA A N 1
ATOM 1506 C CA . ALA A 1 191 ? 4.055 -17.484 3.043 1 98.56 191 ALA A CA 1
ATOM 1507 C C . ALA A 1 191 ? 3.738 -16.625 4.266 1 98.56 191 ALA A C 1
ATOM 1509 O O . ALA A 1 191 ? 2.777 -16.906 4.988 1 98.56 191 ALA A O 1
ATOM 1510 N N . HIS A 1 192 ? 4.555 -15.578 4.516 1 98.5 192 HIS A N 1
ATOM 1511 C CA . HIS A 1 192 ? 4.277 -14.664 5.617 1 98.5 192 HIS A CA 1
ATOM 1512 C C . HIS A 1 192 ? 3.059 -13.797 5.324 1 98.5 192 HIS A C 1
ATOM 1514 O O . HIS A 1 192 ? 2.262 -13.516 6.219 1 98.5 192 HIS A O 1
ATOM 1520 N N . ARG A 1 193 ? 2.945 -13.414 4.16 1 98.56 193 ARG A N 1
ATOM 1521 C CA . ARG A 1 193 ? 1.878 -12.547 3.666 1 98.56 193 ARG A CA 1
ATOM 1522 C C . ARG A 1 193 ? 1.394 -13.008 2.295 1 98.56 193 ARG A C 1
ATOM 1524 O O . ARG A 1 193 ? 2.201 -13.359 1.431 1 98.56 193 ARG A O 1
ATOM 1531 N N . ILE A 1 194 ? 0.036 -13.055 2.1 1 98.81 194 ILE A N 1
ATOM 1532 C CA . ILE A 1 194 ? -0.546 -13.477 0.83 1 98.81 194 ILE A CA 1
ATOM 1533 C C . ILE A 1 194 ? -1.443 -12.367 0.281 1 98.81 194 ILE A C 1
ATOM 1535 O O . ILE A 1 194 ? -2.275 -11.82 1.006 1 98.81 194 ILE A O 1
ATOM 1539 N N . ILE A 1 195 ? -1.243 -12.016 -0.967 1 98.88 195 ILE A N 1
ATOM 1540 C CA . ILE A 1 195 ? -2.084 -11.055 -1.673 1 98.88 195 ILE A CA 1
ATOM 1541 C C . ILE A 1 195 ? -2.725 -11.727 -2.887 1 98.88 195 ILE A C 1
ATOM 1543 O O . ILE A 1 195 ? -2.023 -12.195 -3.783 1 98.88 195 ILE A O 1
ATOM 1547 N N . LEU A 1 196 ? -3.996 -11.781 -2.906 1 98.88 196 LEU A N 1
ATOM 1548 C CA . LEU A 1 196 ? -4.734 -12.336 -4.031 1 98.88 196 LEU A CA 1
ATOM 1549 C C . LEU A 1 196 ? -5.43 -11.242 -4.828 1 98.88 196 LEU A C 1
ATOM 1551 O O . LEU A 1 196 ? -6.066 -10.359 -4.25 1 98.88 196 LEU A O 1
ATOM 1555 N N . LEU A 1 197 ? -5.254 -11.242 -6.117 1 98.88 197 LEU A N 1
ATOM 1556 C CA . LEU A 1 197 ? -5.918 -10.32 -7.027 1 98.88 197 LEU A CA 1
ATOM 1557 C C . LEU A 1 197 ? -6.961 -11.047 -7.871 1 98.88 197 LEU A C 1
ATOM 1559 O O . LEU A 1 197 ? -6.711 -12.148 -8.359 1 98.88 197 LEU A O 1
ATOM 1563 N N . ALA A 1 198 ? -8.062 -10.445 -8.055 1 98.62 198 ALA A N 1
ATOM 1564 C CA . ALA A 1 198 ? -9.125 -10.961 -8.914 1 98.62 198 ALA A CA 1
ATOM 1565 C C . ALA A 1 198 ? -9.781 -9.836 -9.711 1 98.62 198 ALA A C 1
ATOM 1567 O O . ALA A 1 198 ? -10.352 -8.906 -9.125 1 98.62 198 ALA A O 1
ATOM 1568 N N . PHE A 1 199 ? -9.773 -9.945 -11.031 1 98.5 199 PHE A N 1
ATOM 1569 C CA . PHE A 1 199 ? -10.312 -8.891 -11.883 1 98.5 199 PHE A CA 1
ATOM 1570 C C . PHE A 1 199 ? -11.32 -9.461 -12.883 1 98.5 199 PHE A C 1
ATOM 1572 O O . PHE A 1 199 ? -11.117 -10.547 -13.422 1 98.5 199 PHE A O 1
ATOM 1579 N N . GLY A 1 200 ? -12.352 -8.688 -13.102 1 97.88 200 GLY A N 1
ATOM 1580 C CA . GLY A 1 200 ? -13.328 -9.031 -14.125 1 97.88 200 GLY A CA 1
ATOM 1581 C C . GLY A 1 200 ? -14.508 -9.812 -13.578 1 97.88 200 GLY A C 1
ATOM 1582 O O . GLY A 1 200 ? -14.383 -10.516 -12.57 1 97.88 200 GLY A O 1
ATOM 1583 N N . GLU A 1 201 ? -15.555 -9.797 -14.336 1 97.62 201 GLU A N 1
ATOM 1584 C CA . GLU A 1 201 ? -16.828 -10.383 -13.914 1 97.62 201 GLU A CA 1
ATOM 1585 C C . GLU A 1 201 ? -16.703 -11.891 -13.727 1 97.62 201 GLU A C 1
ATOM 1587 O O . GLU A 1 201 ? -17.344 -12.469 -12.852 1 97.62 201 GLU A O 1
ATOM 1592 N N . LYS A 1 202 ? -15.852 -12.5 -14.469 1 96.25 202 LYS A N 1
ATOM 1593 C CA . LYS A 1 202 ? -15.727 -13.953 -14.461 1 96.25 202 LYS A CA 1
ATOM 1594 C C . LYS A 1 202 ? -15.141 -14.453 -13.148 1 96.25 202 LYS A C 1
ATOM 1596 O O . LYS A 1 202 ? -15.25 -15.641 -12.82 1 96.25 202 LYS A O 1
ATOM 1601 N N . LYS A 1 203 ? -14.469 -13.578 -12.445 1 97.38 203 LYS A N 1
ATOM 1602 C CA . LYS A 1 203 ? -13.852 -13.977 -11.188 1 97.38 203 LYS A CA 1
ATOM 1603 C C . LYS A 1 203 ? -14.805 -13.773 -10.008 1 97.38 203 LYS A C 1
ATOM 1605 O O . LYS A 1 203 ? -14.523 -14.219 -8.891 1 97.38 203 LYS A O 1
ATOM 1610 N N . ARG A 1 204 ? -15.977 -13.156 -10.172 1 97.5 204 ARG A N 1
ATOM 1611 C CA . ARG A 1 204 ? -16.859 -12.734 -9.094 1 97.5 204 ARG A CA 1
ATOM 1612 C C . ARG A 1 204 ? -17.375 -13.938 -8.312 1 97.5 204 ARG A C 1
ATOM 1614 O O . ARG A 1 204 ? -17.391 -13.922 -7.078 1 97.5 204 ARG A O 1
ATOM 1621 N N . ALA A 1 205 ? -17.75 -14.961 -9.039 1 95.94 205 ALA A N 1
ATOM 1622 C CA . ALA A 1 205 ? -18.312 -16.141 -8.367 1 95.94 205 ALA A CA 1
ATOM 1623 C C . ALA A 1 205 ? -17.297 -16.75 -7.41 1 95.94 205 ALA A C 1
ATOM 1625 O O . ALA A 1 205 ? -17.641 -17.141 -6.293 1 95.94 205 ALA A O 1
ATOM 1626 N N . ALA A 1 206 ? -16.078 -16.875 -7.863 1 95.81 206 ALA A N 1
ATOM 1627 C CA . ALA A 1 206 ? -15.023 -17.422 -7.012 1 95.81 206 ALA A CA 1
ATOM 1628 C C . ALA A 1 206 ? -14.812 -16.547 -5.781 1 95.81 206 ALA A C 1
ATOM 1630 O O . ALA A 1 206 ? -14.648 -17.047 -4.668 1 95.81 206 ALA A O 1
ATOM 1631 N N . ILE A 1 207 ? -14.859 -15.227 -5.922 1 97.12 207 ILE A N 1
ATOM 1632 C CA . ILE A 1 207 ? -14.656 -14.289 -4.828 1 97.12 207 ILE A CA 1
ATOM 1633 C C . ILE A 1 207 ? -15.828 -14.375 -3.848 1 97.12 207 ILE A C 1
ATOM 1635 O O . ILE A 1 207 ? -15.633 -14.312 -2.631 1 97.12 207 ILE A O 1
ATOM 1639 N N . GLU A 1 208 ? -17.016 -14.531 -4.363 1 96.25 208 GLU A N 1
ATOM 1640 C CA . GLU A 1 208 ? -18.172 -14.656 -3.502 1 96.25 208 GLU A CA 1
ATOM 1641 C C . GLU A 1 208 ? -18.094 -15.922 -2.646 1 96.25 208 GLU A C 1
ATOM 1643 O O . GLU A 1 208 ? -18.453 -15.898 -1.465 1 96.25 208 GLU A O 1
ATOM 1648 N N . LYS A 1 209 ? -17.609 -16.969 -3.258 1 94.38 209 LYS A N 1
ATOM 1649 C CA . LYS A 1 209 ? -17.422 -18.188 -2.488 1 94.38 209 LYS A CA 1
ATOM 1650 C C . LYS A 1 209 ? -16.359 -18 -1.407 1 94.38 209 LYS A C 1
ATOM 1652 O O . LYS A 1 209 ? -16.516 -18.484 -0.283 1 94.38 209 LYS A O 1
ATOM 1657 N N . LEU A 1 210 ? -15.328 -17.359 -1.814 1 93.44 210 LEU A N 1
ATOM 1658 C CA . LEU A 1 210 ? -14.266 -17.047 -0.859 1 93.44 210 LEU A CA 1
ATOM 1659 C C . LEU A 1 210 ? -14.805 -16.203 0.294 1 93.44 210 LEU A C 1
ATOM 1661 O O . LEU A 1 210 ? -14.398 -16.391 1.442 1 93.44 210 LEU A O 1
ATOM 1665 N N . ALA A 1 211 ? -15.758 -15.391 0.052 1 92.19 211 ALA A N 1
ATOM 1666 C CA . ALA A 1 211 ? -16.312 -14.461 1.033 1 92.19 211 ALA A CA 1
ATOM 1667 C C . ALA A 1 211 ? -17.188 -15.195 2.047 1 92.19 211 ALA A C 1
ATOM 1669 O O . ALA A 1 211 ? -17.484 -14.656 3.119 1 92.19 211 ALA A O 1
ATOM 1670 N N . GLU A 1 212 ? -17.641 -16.391 1.784 1 89.69 212 GLU A N 1
ATOM 1671 C CA . GLU A 1 212 ? -18.531 -17.156 2.66 1 89.69 212 GLU A CA 1
ATOM 1672 C C . GLU A 1 212 ? -17.781 -17.703 3.869 1 89.69 212 GLU A C 1
ATOM 1674 O O . GLU A 1 212 ? -18.391 -18.219 4.809 1 89.69 212 GLU A O 1
ATOM 1679 N N . ASN A 1 213 ? -16.5 -17.5 4.02 1 83.94 213 ASN A N 1
ATOM 1680 C CA . ASN A 1 213 ? -15.648 -17.844 5.152 1 83.94 213 ASN A CA 1
ATOM 1681 C C . ASN A 1 213 ? -15.781 -19.328 5.52 1 83.94 213 ASN A C 1
ATOM 1683 O O . ASN A 1 213 ? -15.938 -19.672 6.691 1 83.94 213 ASN A O 1
ATOM 1687 N N . GLU A 1 214 ? -15.961 -20.203 4.59 1 89.06 214 GLU A N 1
ATOM 1688 C CA . GLU A 1 214 ? -15.961 -21.656 4.754 1 89.06 214 GLU A CA 1
ATOM 1689 C C . GLU A 1 214 ? -14.969 -22.312 3.801 1 89.06 214 GLU A C 1
ATOM 1691 O O . GLU A 1 214 ? -14.938 -22 2.609 1 89.06 214 GLU A O 1
ATOM 1696 N N . VAL A 1 215 ? -14.156 -23.109 4.465 1 89.44 215 VAL A N 1
ATOM 1697 C CA . VAL A 1 215 ? -13.219 -23.844 3.617 1 89.44 215 VAL A CA 1
ATOM 1698 C C . VAL A 1 215 ? -13.969 -24.938 2.855 1 89.44 215 VAL A C 1
ATOM 1700 O O . VAL A 1 215 ? -14.734 -25.703 3.443 1 89.44 215 VAL A O 1
ATOM 1703 N N . ASN A 1 216 ? -13.82 -24.906 1.548 1 90.19 216 ASN A N 1
ATOM 1704 C CA . ASN A 1 216 ? -14.469 -25.828 0.617 1 90.19 216 ASN A CA 1
ATOM 1705 C C . ASN A 1 216 ? -13.492 -26.344 -0.436 1 90.19 216 ASN A C 1
ATOM 1707 O O . ASN A 1 216 ? -13.008 -25.562 -1.27 1 90.19 216 ASN A O 1
ATOM 1711 N N . SER A 1 217 ? -13.266 -27.672 -0.5 1 90.25 217 SER A N 1
ATOM 1712 C CA . SER A 1 217 ? -12.289 -28.25 -1.418 1 90.25 217 SER A CA 1
ATOM 1713 C C . SER A 1 217 ? -12.703 -28.031 -2.871 1 90.25 217 SER A C 1
ATOM 1715 O O . SER A 1 217 ? -11.867 -28.125 -3.777 1 90.25 217 SER A O 1
ATOM 1717 N N . ASP A 1 218 ? -13.977 -27.734 -3.062 1 92.69 218 ASP A N 1
ATOM 1718 C CA . ASP A 1 218 ? -14.461 -27.469 -4.418 1 92.69 218 ASP A CA 1
ATOM 1719 C C . ASP A 1 218 ? -14.07 -26.078 -4.891 1 92.69 218 ASP A C 1
ATOM 1721 O O . ASP A 1 218 ? -14.188 -25.766 -6.074 1 92.69 218 ASP A O 1
ATOM 1725 N N . VAL A 1 219 ? -13.648 -25.281 -3.965 1 95.06 219 VAL A N 1
ATOM 1726 C CA . VAL A 1 219 ? -13.102 -23.953 -4.246 1 95.06 219 VAL A CA 1
ATOM 1727 C C . VAL A 1 219 ? -11.773 -23.781 -3.523 1 95.06 219 VAL A C 1
ATOM 1729 O O . VAL A 1 219 ? -11.719 -23.172 -2.451 1 95.06 219 VAL A O 1
ATOM 1732 N N . PRO A 1 220 ? -10.727 -24.203 -4.098 1 96.88 220 PRO A N 1
ATOM 1733 C CA . PRO A 1 220 ? -9.438 -24.297 -3.416 1 96.88 220 PRO A CA 1
ATOM 1734 C C . PRO A 1 220 ? -8.992 -22.984 -2.787 1 96.88 220 PRO A C 1
ATOM 1736 O O . PRO A 1 220 ? -8.367 -22.984 -1.726 1 96.88 220 PRO A O 1
ATOM 1739 N N . ALA A 1 221 ? -9.391 -21.875 -3.354 1 97.06 221 ALA A N 1
ATOM 1740 C CA . ALA A 1 221 ? -8.992 -20.578 -2.834 1 97.06 221 ALA A CA 1
ATOM 1741 C C . ALA A 1 221 ? -9.477 -20.375 -1.4 1 97.06 221 ALA A C 1
ATOM 1743 O O . ALA A 1 221 ? -8.906 -19.594 -0.646 1 97.06 221 ALA A O 1
ATOM 1744 N N . THR A 1 222 ? -10.484 -21.125 -1.002 1 96.44 222 THR A N 1
ATOM 1745 C CA . THR A 1 222 ? -11.07 -20.938 0.319 1 96.44 222 THR A CA 1
ATOM 1746 C C . THR A 1 222 ? -10.109 -21.391 1.412 1 96.44 222 THR A C 1
ATOM 1748 O O . THR A 1 222 ? -10.297 -21.062 2.586 1 96.44 222 THR A O 1
ATOM 1751 N N . ILE A 1 223 ? -9.047 -22.141 1.021 1 96.38 223 ILE A N 1
ATOM 1752 C CA . ILE A 1 223 ? -8.055 -22.578 1.992 1 96.38 223 ILE A CA 1
ATOM 1753 C C . ILE A 1 223 ? -7.34 -21.359 2.58 1 96.38 223 ILE A C 1
ATOM 1755 O O . ILE A 1 223 ? -6.707 -21.453 3.635 1 96.38 223 ILE A O 1
ATOM 1759 N N . LEU A 1 224 ? -7.406 -20.203 1.923 1 97.31 224 LEU A N 1
ATOM 1760 C CA . LEU A 1 224 ? -6.738 -18.984 2.355 1 97.31 224 LEU A CA 1
ATOM 1761 C C . LEU A 1 224 ? -7.293 -18.5 3.691 1 97.31 224 LEU A C 1
ATOM 1763 O O . LEU A 1 224 ? -6.637 -17.75 4.406 1 97.31 224 LEU A O 1
ATOM 1767 N N . HIS A 1 225 ? -8.469 -18.969 4.062 1 95.75 225 HIS A N 1
ATOM 1768 C CA . HIS A 1 225 ? -9.047 -18.641 5.363 1 95.75 225 HIS A CA 1
ATOM 1769 C C . HIS A 1 225 ? -8.188 -19.188 6.5 1 95.75 225 HIS A C 1
ATOM 1771 O O . HIS A 1 225 ? -8.266 -18.703 7.629 1 95.75 225 HIS A O 1
ATOM 1777 N N . ALA A 1 226 ? -7.426 -20.172 6.164 1 94.94 226 ALA A N 1
ATOM 1778 C CA . ALA A 1 226 ? -6.602 -20.812 7.18 1 94.94 226 ALA A CA 1
ATOM 1779 C C . ALA A 1 226 ? -5.332 -20 7.449 1 94.94 226 ALA A C 1
ATOM 1781 O O . ALA A 1 226 ? -4.559 -20.328 8.352 1 94.94 226 ALA A O 1
ATOM 1782 N N . HIS A 1 227 ? -5.043 -18.984 6.75 1 96.69 227 HIS A N 1
ATOM 1783 C CA . HIS A 1 227 ? -3.852 -18.156 6.895 1 96.69 227 HIS A CA 1
ATOM 1784 C C . HIS A 1 227 ? -4.172 -16.859 7.617 1 96.69 227 HIS A C 1
ATOM 1786 O O . HIS A 1 227 ? -5.176 -16.203 7.316 1 96.69 227 HIS A O 1
ATOM 1792 N N . PRO A 1 228 ? -3.336 -16.391 8.492 1 96.44 228 PRO A N 1
ATOM 1793 C CA . PRO A 1 228 ? -3.664 -15.234 9.328 1 96.44 228 PRO A CA 1
ATOM 1794 C C . PRO A 1 228 ? -3.469 -13.906 8.602 1 96.44 228 PRO A C 1
ATOM 1796 O O . PRO A 1 228 ? -3.951 -12.867 9.062 1 96.44 228 PRO A O 1
ATOM 1799 N N . ASN A 1 229 ? -2.721 -13.906 7.488 1 97.62 229 ASN A N 1
ATOM 1800 C CA . ASN A 1 229 ? -2.338 -12.664 6.828 1 97.62 229 ASN A CA 1
ATOM 1801 C C . ASN A 1 229 ? -2.617 -12.727 5.328 1 97.62 229 ASN A C 1
ATOM 1803 O O . ASN A 1 229 ? -1.689 -12.82 4.523 1 97.62 229 ASN A O 1
ATOM 1807 N N . VAL A 1 230 ? -3.912 -12.609 4.945 1 97.88 230 VAL A N 1
ATOM 1808 C CA . VAL A 1 230 ? -4.355 -12.672 3.557 1 97.88 230 VAL A CA 1
ATOM 1809 C C . VAL A 1 230 ? -5.113 -11.391 3.201 1 97.88 230 VAL A C 1
ATOM 1811 O O . VAL A 1 230 ? -6.008 -10.969 3.936 1 97.88 230 VAL A O 1
ATOM 1814 N N . GLU A 1 231 ? -4.711 -10.781 2.158 1 98.38 231 GLU A N 1
ATOM 1815 C CA . GLU A 1 231 ? -5.418 -9.641 1.575 1 98.38 231 GLU A CA 1
ATOM 1816 C C . GLU A 1 231 ? -5.914 -9.961 0.168 1 98.38 231 GLU A C 1
ATOM 1818 O O . GLU A 1 231 ? -5.16 -10.477 -0.659 1 98.38 231 GLU A O 1
ATOM 1823 N N . ILE A 1 232 ? -7.137 -9.664 -0.078 1 98.44 232 ILE A N 1
ATOM 1824 C CA . ILE A 1 232 ? -7.727 -9.875 -1.394 1 98.44 232 ILE A CA 1
ATOM 1825 C C . ILE A 1 232 ? -8.141 -8.531 -1.994 1 98.44 232 ILE A C 1
ATOM 1827 O O . ILE A 1 232 ? -8.898 -7.773 -1.383 1 98.44 232 ILE A O 1
ATOM 1831 N N . TYR A 1 233 ? -7.629 -8.234 -3.152 1 98.81 233 TYR A N 1
ATOM 1832 C CA . TYR A 1 233 ? -7.973 -7 -3.855 1 98.81 233 TYR A CA 1
ATOM 1833 C C . TYR A 1 233 ? -8.719 -7.301 -5.152 1 98.81 233 TYR A C 1
ATOM 1835 O O . TYR A 1 233 ? -8.266 -8.117 -5.957 1 98.81 233 TYR A O 1
ATOM 1843 N N . VAL A 1 234 ? -9.82 -6.645 -5.363 1 98.81 234 VAL A N 1
ATOM 1844 C CA . VAL A 1 234 ? -10.664 -6.867 -6.531 1 98.81 234 VAL A CA 1
ATOM 1845 C C . VAL A 1 234 ? -10.953 -5.539 -7.227 1 98.81 234 VAL A C 1
ATOM 1847 O O . VAL A 1 234 ? -10.734 -4.473 -6.652 1 98.81 234 VAL A O 1
ATOM 1850 N N . ASP A 1 235 ? -11.328 -5.598 -8.531 1 98.69 235 ASP A N 1
ATOM 1851 C CA . ASP A 1 235 ? -11.914 -4.449 -9.219 1 98.69 235 ASP A CA 1
ATOM 1852 C C . ASP A 1 235 ? -13.43 -4.441 -9.078 1 98.69 235 ASP A C 1
ATOM 1854 O O . ASP A 1 235 ? -14.008 -5.352 -8.484 1 98.69 235 ASP A O 1
ATOM 1858 N N . ASP A 1 236 ? -14.055 -3.412 -9.602 1 98.5 236 ASP A N 1
ATOM 1859 C CA . ASP A 1 236 ? -15.5 -3.262 -9.508 1 98.5 236 ASP A CA 1
ATOM 1860 C C . ASP A 1 236 ? -16.219 -4.492 -10.047 1 98.5 236 ASP A C 1
ATOM 1862 O O . ASP A 1 236 ? -17.219 -4.945 -9.469 1 98.5 236 ASP A O 1
ATOM 1866 N N . GLU A 1 237 ? -15.758 -5.066 -11.086 1 98.25 237 GLU A N 1
ATOM 1867 C CA . GLU A 1 237 ? -16.422 -6.152 -11.789 1 98.25 237 GLU A CA 1
ATOM 1868 C C . GLU A 1 237 ? -16.359 -7.453 -10.992 1 98.25 237 GLU A C 1
ATOM 1870 O O . GLU A 1 237 ? -17.266 -8.273 -11.055 1 98.25 237 GLU A O 1
ATOM 1875 N N . ALA A 1 238 ? -15.25 -7.629 -10.25 1 98.25 238 ALA A N 1
ATOM 1876 C CA . ALA A 1 238 ? -15.047 -8.875 -9.523 1 98.25 238 ALA A CA 1
ATOM 1877 C C . ALA A 1 238 ? -15.57 -8.773 -8.094 1 98.25 238 ALA A C 1
ATOM 1879 O O . ALA A 1 238 ? -15.648 -9.781 -7.383 1 98.25 238 ALA A O 1
ATOM 1880 N N . ALA A 1 239 ? -15.914 -7.602 -7.645 1 97.44 239 ALA A N 1
ATOM 1881 C CA . ALA A 1 239 ? -16.359 -7.383 -6.27 1 97.44 239 ALA A CA 1
ATOM 1882 C C . ALA A 1 239 ? -17.625 -8.18 -5.973 1 97.44 239 ALA A C 1
ATOM 1884 O O . ALA A 1 239 ? -18.531 -8.25 -6.809 1 97.44 239 ALA A O 1
ATOM 1885 N N . PRO A 1 240 ? -17.656 -8.734 -4.797 1 93.81 240 PRO A N 1
ATOM 1886 C CA . PRO A 1 240 ? -18.891 -9.453 -4.457 1 93.81 240 PRO A CA 1
ATOM 1887 C C . PRO A 1 240 ? -20.109 -8.531 -4.414 1 93.81 240 PRO A C 1
ATOM 1889 O O . PRO A 1 240 ? -19.969 -7.344 -4.113 1 93.81 240 PRO A O 1
ATOM 1892 N N . ARG A 1 241 ? -21.297 -9.133 -4.82 1 85.38 241 ARG A N 1
ATOM 1893 C CA . ARG A 1 241 ? -22.547 -8.383 -4.777 1 85.38 241 ARG A CA 1
ATOM 1894 C C . ARG A 1 241 ? -23.172 -8.445 -3.389 1 85.38 241 ARG A C 1
ATOM 1896 O O . ARG A 1 241 ? -23.531 -9.523 -2.914 1 85.38 241 ARG A O 1
ATOM 1903 N N . LEU A 1 242 ? -22.484 -7.648 -2.387 1 68.06 242 LEU A N 1
ATOM 1904 C CA . LEU A 1 242 ? -23.141 -7.633 -1.085 1 68.06 242 LEU A CA 1
ATOM 1905 C C . LEU A 1 242 ? -24.469 -6.887 -1.156 1 68.06 242 LEU A C 1
ATOM 1907 O O . LEU A 1 242 ? -24.625 -5.969 -1.966 1 68.06 242 LEU A O 1
ATOM 1911 N N . MET B 1 1 ? 14.305 6.102 6.859 1 88.56 1 MET B N 1
ATOM 1912 C CA . MET B 1 1 ? 13.539 6.969 5.965 1 88.56 1 MET B CA 1
ATOM 1913 C C . MET B 1 1 ? 13.844 6.645 4.508 1 88.56 1 MET B C 1
ATOM 1915 O O . MET B 1 1 ? 15.008 6.5 4.129 1 88.56 1 MET B O 1
ATOM 1919 N N . LYS B 1 2 ? 12.812 6.434 3.645 1 91.81 2 LYS B N 1
ATOM 1920 C CA . LYS B 1 2 ? 12.945 6.09 2.232 1 91.81 2 LYS B CA 1
ATOM 1921 C C . LYS B 1 2 ? 12.125 7.031 1.357 1 91.81 2 LYS B C 1
ATOM 1923 O O . LYS B 1 2 ? 10.945 7.262 1.621 1 91.81 2 LYS B O 1
ATOM 1928 N N . ILE B 1 3 ? 12.836 7.609 0.422 1 97 3 ILE B N 1
ATOM 1929 C CA . ILE B 1 3 ? 12.156 8.422 -0.585 1 97 3 ILE B CA 1
ATOM 1930 C C . ILE B 1 3 ? 11.852 7.566 -1.812 1 97 3 ILE B C 1
ATOM 1932 O O . ILE B 1 3 ? 12.758 7 -2.426 1 97 3 ILE B O 1
ATOM 1936 N N . THR B 1 4 ? 10.648 7.434 -2.162 1 98.56 4 THR B N 1
ATOM 1937 C CA . THR B 1 4 ? 10.227 6.609 -3.287 1 98.56 4 THR B CA 1
ATOM 1938 C C . THR B 1 4 ? 9.438 7.438 -4.297 1 98.56 4 THR B C 1
ATOM 1940 O O . THR B 1 4 ? 8.492 8.141 -3.932 1 98.56 4 THR B O 1
ATOM 1943 N N . ASN B 1 5 ? 9.82 7.418 -5.535 1 98.75 5 ASN B N 1
ATOM 1944 C CA . ASN B 1 5 ? 9.086 8.031 -6.641 1 98.75 5 ASN B CA 1
ATOM 1945 C C . ASN B 1 5 ? 8 7.109 -7.176 1 98.75 5 ASN B C 1
ATOM 1947 O O . ASN B 1 5 ? 8.297 6.07 -7.773 1 98.75 5 ASN B O 1
ATOM 1951 N N . LEU B 1 6 ? 6.75 7.492 -7.043 1 98.81 6 LEU B N 1
ATOM 1952 C CA . LEU B 1 6 ? 5.633 6.648 -7.453 1 98.81 6 LEU B CA 1
ATOM 1953 C C . LEU B 1 6 ? 5.086 7.09 -8.805 1 98.81 6 LEU B C 1
ATOM 1955 O O . LEU B 1 6 ? 4.02 6.641 -9.227 1 98.81 6 LEU B O 1
ATOM 1959 N N . GLY B 1 7 ? 5.777 7.977 -9.5 1 98.5 7 GLY B N 1
ATOM 1960 C CA . GLY B 1 7 ? 5.496 8.336 -10.883 1 98.5 7 GLY B CA 1
ATOM 1961 C C . GLY B 1 7 ? 4.664 9.602 -11.008 1 98.5 7 GLY B C 1
ATOM 1962 O O . GLY B 1 7 ? 5.156 10.625 -11.484 1 98.5 7 GLY B O 1
ATOM 1963 N N . THR B 1 8 ? 3.375 9.625 -10.562 1 98.69 8 THR B N 1
ATOM 1964 C CA . THR B 1 8 ? 2.51 10.797 -10.633 1 98.69 8 THR B CA 1
ATOM 1965 C C . THR B 1 8 ? 1.889 11.086 -9.266 1 98.69 8 THR B C 1
ATOM 1967 O O . THR B 1 8 ? 1.817 10.203 -8.414 1 98.69 8 THR B O 1
ATOM 1970 N N . SER B 1 9 ? 1.426 12.391 -9.141 1 98.75 9 SER B N 1
ATOM 1971 C CA . SER B 1 9 ? 0.72 12.75 -7.914 1 98.75 9 SER B CA 1
ATOM 1972 C C . SER B 1 9 ? -0.537 11.898 -7.734 1 98.75 9 SER B C 1
ATOM 1974 O O . SER B 1 9 ? -0.899 11.547 -6.609 1 98.75 9 SER B O 1
ATOM 1976 N N . GLY B 1 10 ? -1.186 11.578 -8.828 1 98.75 10 GLY B N 1
ATOM 1977 C CA . GLY B 1 10 ? -2.365 10.727 -8.773 1 98.75 10 GLY B CA 1
ATOM 1978 C C . GLY B 1 10 ? -2.08 9.344 -8.234 1 98.75 10 GLY B C 1
ATOM 1979 O O . GLY B 1 10 ? -2.787 8.859 -7.344 1 98.75 10 GLY B O 1
ATOM 1980 N N . TYR B 1 11 ? -1.045 8.695 -8.75 1 98.75 11 TYR B N 1
ATOM 1981 C CA . TYR B 1 11 ? -0.672 7.355 -8.305 1 98.75 11 TYR B CA 1
ATOM 1982 C C . TYR B 1 11 ? -0.26 7.367 -6.836 1 98.75 11 TYR B C 1
ATOM 1984 O O . TYR B 1 11 ? -0.684 6.508 -6.059 1 98.75 11 TYR B O 1
ATOM 1992 N N . ALA B 1 12 ? 0.521 8.359 -6.508 1 98.88 12 ALA B N 1
ATOM 1993 C CA . ALA B 1 12 ? 0.969 8.461 -5.121 1 98.88 12 ALA B CA 1
ATOM 1994 C C . ALA B 1 12 ? -0.208 8.695 -4.18 1 98.88 12 ALA B C 1
ATOM 1996 O O . ALA B 1 12 ? -0.282 8.102 -3.105 1 98.88 12 ALA B O 1
ATOM 1997 N N . SER B 1 13 ? -1.101 9.547 -4.582 1 98.94 13 SER B N 1
ATOM 1998 C CA . SER B 1 13 ? -2.283 9.828 -3.775 1 98.94 13 SER B CA 1
ATOM 1999 C C . SER B 1 13 ? -3.131 8.578 -3.584 1 98.94 13 SER B C 1
ATOM 2001 O O . SER B 1 13 ? -3.605 8.305 -2.479 1 98.94 13 SER B O 1
ATOM 2003 N N . PHE B 1 14 ? -3.33 7.82 -4.645 1 98.94 14 PHE B N 1
ATOM 2004 C CA . PHE B 1 14 ? -4.105 6.59 -4.562 1 98.94 14 PHE B CA 1
ATOM 2005 C C . PHE B 1 14 ? -3.443 5.598 -3.613 1 98.94 14 PHE B C 1
ATOM 2007 O O . PHE B 1 14 ? -4.117 4.977 -2.787 1 98.94 14 PHE B O 1
ATOM 2014 N N . TYR B 1 15 ? -2.141 5.457 -3.721 1 98.94 15 TYR B N 1
ATOM 2015 C CA . TYR B 1 15 ? -1.413 4.52 -2.873 1 98.94 15 TYR B CA 1
ATOM 2016 C C . TYR B 1 15 ? -1.592 4.867 -1.399 1 98.94 15 TYR B C 1
ATOM 2018 O O . TYR B 1 15 ? -1.9 3.994 -0.583 1 98.94 15 TYR B O 1
ATOM 2026 N N . VAL B 1 16 ? -1.44 6.133 -1.089 1 98.94 16 VAL B N 1
ATOM 2027 C CA . VAL B 1 16 ? -1.528 6.551 0.305 1 98.94 16 VAL B CA 1
ATOM 2028 C C . VAL B 1 16 ? -2.967 6.406 0.799 1 98.94 16 VAL B C 1
ATOM 2030 O O . VAL B 1 16 ? -3.199 6.023 1.948 1 98.94 16 VAL B O 1
ATOM 2033 N N . ALA B 1 17 ? -3.967 6.719 -0.071 1 98.94 17 ALA B N 1
ATOM 2034 C CA . ALA B 1 17 ? -5.359 6.477 0.295 1 98.94 17 ALA B CA 1
ATOM 2035 C C . ALA B 1 17 ? -5.59 5.012 0.651 1 98.94 17 ALA B C 1
ATOM 2037 O O . ALA B 1 17 ? -6.305 4.703 1.608 1 98.94 17 ALA B O 1
ATOM 2038 N N . CYS B 1 18 ? -4.977 4.117 -0.104 1 98.88 18 CYS B N 1
ATOM 2039 C CA . CYS B 1 18 ? -5.094 2.689 0.17 1 98.88 18 CYS B CA 1
ATOM 2040 C C . CYS B 1 18 ? -4.48 2.342 1.521 1 98.88 18 CYS B C 1
ATOM 2042 O O . CYS B 1 18 ? -5.027 1.528 2.266 1 98.88 18 CYS B O 1
ATOM 2044 N N . GLU B 1 19 ? -3.342 2.949 1.828 1 98.75 19 GLU B N 1
ATOM 2045 C CA . GLU B 1 19 ? -2.686 2.688 3.105 1 98.75 19 GLU B CA 1
ATOM 2046 C C . GLU B 1 19 ? -3.561 3.131 4.277 1 98.75 19 GLU B C 1
ATOM 2048 O O . GLU B 1 19 ? -3.662 2.428 5.281 1 98.75 19 GLU B O 1
ATOM 2053 N N . LEU B 1 20 ? -4.156 4.301 4.148 1 98.88 20 LEU B N 1
ATOM 2054 C CA . LEU B 1 20 ? -5.066 4.777 5.184 1 98.88 20 LEU B CA 1
ATOM 2055 C C . LEU B 1 20 ? -6.266 3.846 5.32 1 98.88 20 LEU B C 1
ATOM 2057 O O . LEU B 1 20 ? -6.641 3.467 6.43 1 98.88 20 LEU B O 1
ATOM 2061 N N . TYR B 1 21 ? -6.871 3.475 4.219 1 98.88 21 TYR B N 1
ATOM 2062 C CA . TYR B 1 21 ? -8.008 2.562 4.215 1 98.88 21 TYR B CA 1
ATOM 2063 C C . TYR B 1 21 ? -7.656 1.247 4.898 1 98.88 21 TYR B C 1
ATOM 2065 O O . TYR B 1 21 ? -8.414 0.755 5.738 1 98.88 21 TYR B O 1
ATOM 2073 N N . LYS B 1 22 ? -6.5 0.728 4.488 1 98.44 22 LYS B N 1
ATOM 2074 C CA . LYS B 1 22 ? -6.051 -0.544 5.047 1 98.44 22 LYS B CA 1
ATOM 2075 C C . LYS B 1 22 ? -5.891 -0.451 6.562 1 98.44 22 LYS B C 1
ATOM 2077 O O . LYS B 1 22 ? -6.312 -1.351 7.293 1 98.44 22 LYS B O 1
ATOM 2082 N N . GLN B 1 23 ? -5.312 0.61 7.051 1 98.31 23 GLN B N 1
ATOM 2083 C CA . GLN B 1 23 ? -5.145 0.825 8.484 1 98.31 23 GLN B CA 1
ATOM 2084 C C . GLN B 1 23 ? -6.488 0.795 9.203 1 98.31 23 GLN B C 1
ATOM 2086 O O . GLN B 1 23 ? -6.637 0.11 10.219 1 98.31 23 GLN B O 1
ATOM 2091 N N . MET B 1 24 ? -7.445 1.498 8.648 1 98.56 24 MET B N 1
ATOM 2092 C CA . MET B 1 24 ? -8.766 1.573 9.266 1 98.56 24 MET B CA 1
ATOM 2093 C C . MET B 1 24 ? -9.477 0.226 9.195 1 98.56 24 MET B C 1
ATOM 2095 O O . MET B 1 24 ? -10.211 -0.141 10.117 1 98.56 24 MET B O 1
ATOM 2099 N N . SER B 1 25 ? -9.258 -0.475 8.094 1 97.69 25 SER B N 1
ATOM 2100 C CA . SER B 1 25 ? -9.914 -1.764 7.898 1 97.69 25 SER B CA 1
ATOM 2101 C C . SER B 1 25 ? -9.359 -2.82 8.844 1 97.69 25 SER B C 1
ATOM 2103 O O . SER B 1 25 ? -10.094 -3.686 9.32 1 97.69 25 SER B O 1
ATOM 2105 N N . GLN B 1 26 ? -8.102 -2.732 9.125 1 96.12 26 GLN B N 1
ATOM 2106 C CA . GLN B 1 26 ? -7.43 -3.723 9.961 1 96.12 26 GLN B CA 1
ATOM 2107 C C . GLN B 1 26 ? -7.617 -3.412 11.445 1 96.12 26 GLN B C 1
ATOM 2109 O O . GLN B 1 26 ? -7.664 -4.32 12.273 1 96.12 26 GLN B O 1
ATOM 2114 N N . GLN B 1 27 ? -7.664 -2.158 11.742 1 97.19 27 GLN B N 1
ATOM 2115 C CA . GLN B 1 27 ? -7.84 -1.683 13.109 1 97.19 27 GLN B CA 1
ATOM 2116 C C . GLN B 1 27 ? -8.953 -0.639 13.195 1 97.19 27 GLN B C 1
ATOM 2118 O O . GLN B 1 27 ? -8.703 0.555 13.008 1 97.19 27 GLN B O 1
ATOM 2123 N N . ASN B 1 28 ? -10.086 -1.007 13.609 1 96.5 28 ASN B N 1
ATOM 2124 C CA . ASN B 1 28 ? -11.281 -0.172 13.523 1 96.5 28 ASN B CA 1
ATOM 2125 C C . ASN B 1 28 ? -11.266 0.933 14.578 1 96.5 28 ASN B C 1
ATOM 2127 O O . ASN B 1 28 ? -12.141 1.8 14.586 1 96.5 28 ASN B O 1
ATOM 2131 N N . HIS B 1 29 ? -10.234 1.008 15.438 1 97.94 29 HIS B N 1
ATOM 2132 C CA . HIS B 1 29 ? -10.055 2.094 16.391 1 97.94 29 HIS B CA 1
ATOM 2133 C C . HIS B 1 29 ? -8.789 2.885 16.094 1 97.94 29 HIS B C 1
ATOM 2135 O O . HIS B 1 29 ? -8.18 3.451 17.016 1 97.94 29 HIS B O 1
ATOM 2141 N N . SER B 1 30 ? -8.438 2.826 14.875 1 98.56 30 SER B N 1
ATOM 2142 C CA . SER B 1 30 ? -7.207 3.494 14.461 1 98.56 30 SER B CA 1
ATOM 2143 C C . SER B 1 30 ? -7.27 4.988 14.75 1 98.56 30 SER B C 1
ATOM 2145 O O . SER B 1 30 ? -8.352 5.586 14.742 1 98.56 30 SER B O 1
ATOM 2147 N N . LYS B 1 31 ? -6.133 5.574 15.055 1 98.81 31 LYS B N 1
ATOM 2148 C CA . LYS B 1 31 ? -5.918 7.012 15.156 1 98.81 31 LYS B CA 1
ATOM 2149 C C . LYS B 1 31 ? -5.109 7.531 13.969 1 98.81 31 LYS B C 1
ATOM 2151 O O . LYS B 1 31 ? -3.982 7.09 13.734 1 98.81 31 LYS B O 1
ATOM 2156 N N . LEU B 1 32 ? -5.703 8.445 13.258 1 98.88 32 LEU B N 1
ATOM 2157 C CA . LEU B 1 32 ? -5.051 8.977 12.07 1 98.88 32 LEU B CA 1
ATOM 2158 C C . LEU B 1 32 ? -4.68 10.438 12.258 1 98.88 32 LEU B C 1
ATOM 2160 O O . LEU B 1 32 ? -5.496 11.234 12.727 1 98.88 32 LEU B O 1
ATOM 2164 N N . GLY B 1 33 ? -3.42 10.789 11.984 1 98.88 33 GLY B N 1
ATOM 2165 C CA . GLY B 1 33 ? -3.014 12.172 11.828 1 98.88 33 GLY B CA 1
ATOM 2166 C C . GLY B 1 33 ? -3.205 12.695 10.414 1 98.88 33 GLY B C 1
ATOM 2167 O O . GLY B 1 33 ? -2.613 12.172 9.469 1 98.88 33 GLY B O 1
ATOM 2168 N N . LEU B 1 34 ? -3.961 13.766 10.258 1 98.88 34 LEU B N 1
ATOM 2169 C CA . LEU B 1 34 ? -4.375 14.211 8.938 1 98.88 34 LEU B CA 1
ATOM 2170 C C . LEU B 1 34 ? -3.785 15.578 8.617 1 98.88 34 LEU B C 1
ATOM 2172 O O . LEU B 1 34 ? -3.596 16.406 9.516 1 98.88 34 LEU B O 1
ATOM 2176 N N . ALA B 1 35 ? -3.488 15.758 7.379 1 98.62 35 ALA B N 1
ATOM 2177 C CA . ALA B 1 35 ? -2.943 17.016 6.863 1 98.62 35 ALA B CA 1
ATOM 2178 C C . ALA B 1 35 ? -3.93 17.688 5.91 1 98.62 35 ALA B C 1
ATOM 2180 O O . ALA B 1 35 ? -4.902 17.062 5.473 1 98.62 35 ALA B O 1
ATOM 2181 N N . THR B 1 36 ? -3.77 18.875 5.691 1 97.12 36 THR B N 1
ATOM 2182 C CA . THR B 1 36 ? -4.559 19.641 4.727 1 97.12 36 THR B CA 1
ATOM 2183 C C . THR B 1 36 ? -3.682 20.141 3.582 1 97.12 36 THR B C 1
ATOM 2185 O O . THR B 1 36 ? -2.637 19.547 3.293 1 97.12 36 THR B O 1
ATOM 2188 N N . GLY B 1 37 ? -4.223 21.062 2.803 1 93.25 37 GLY B N 1
ATOM 2189 C CA . GLY B 1 37 ? -3.453 21.578 1.687 1 93.25 37 GLY B CA 1
ATOM 2190 C C . GLY B 1 37 ? -3.797 20.922 0.364 1 93.25 37 GLY B C 1
ATOM 2191 O O . GLY B 1 37 ? -4.633 20.016 0.314 1 93.25 37 GLY B O 1
ATOM 2192 N N . GLY B 1 38 ? -3.139 21.438 -0.664 1 93.62 38 GLY B N 1
ATOM 2193 C CA . GLY B 1 38 ? -3.414 20.969 -2.016 1 93.62 38 GLY B CA 1
ATOM 2194 C C . GLY B 1 38 ? -2.98 19.547 -2.262 1 93.62 38 GLY B C 1
ATOM 2195 O O . GLY B 1 38 ? -3.643 18.797 -2.994 1 93.62 38 GLY B O 1
ATOM 2196 N N . THR B 1 39 ? -1.953 19.109 -1.628 1 96 39 THR B N 1
ATOM 2197 C CA . THR B 1 39 ? -1.38 17.781 -1.81 1 96 39 THR B CA 1
ATOM 2198 C C . THR B 1 39 ? -2.383 16.703 -1.416 1 96 39 THR B C 1
ATOM 2200 O O . THR B 1 39 ? -2.402 15.625 -2.006 1 96 39 THR B O 1
ATOM 2203 N N . MET B 1 40 ? -3.254 17 -0.489 1 98.31 40 MET B N 1
ATOM 2204 C CA . MET B 1 40 ? -4.074 15.961 0.13 1 98.31 40 MET B CA 1
ATOM 2205 C C . MET B 1 40 ? -5.414 15.828 -0.586 1 98.31 40 MET B C 1
ATOM 2207 O O . MET B 1 40 ? -6.16 14.883 -0.341 1 98.31 40 MET B O 1
ATOM 2211 N N . VAL B 1 41 ? -5.707 16.719 -1.514 1 98.19 41 VAL B N 1
ATOM 2212 C CA . VAL B 1 41 ? -7.016 16.766 -2.154 1 98.19 41 VAL B CA 1
ATOM 2213 C C . VAL B 1 41 ? -7.312 15.414 -2.803 1 98.19 41 VAL B C 1
ATOM 2215 O O . VAL B 1 41 ? -8.344 14.797 -2.518 1 98.19 41 VAL B O 1
ATOM 2218 N N . ASP B 1 42 ? -6.375 14.938 -3.623 1 98.56 42 ASP B N 1
ATOM 2219 C CA . ASP B 1 42 ? -6.605 13.68 -4.316 1 98.56 42 ASP B CA 1
ATOM 2220 C C . ASP B 1 42 ? -6.523 12.492 -3.355 1 98.56 42 ASP B C 1
ATOM 2222 O O . ASP B 1 42 ? -7.191 11.477 -3.551 1 98.56 42 ASP B O 1
ATOM 2226 N N . VAL B 1 43 ? -5.719 12.594 -2.309 1 98.88 43 VAL B N 1
ATOM 2227 C CA . VAL B 1 43 ? -5.656 11.531 -1.309 1 98.88 43 VAL B CA 1
ATOM 2228 C C . VAL B 1 43 ? -7.047 11.297 -0.718 1 98.88 43 VAL B C 1
ATOM 2230 O O . VAL B 1 43 ? -7.539 10.164 -0.697 1 98.88 43 VAL B O 1
ATOM 2233 N N . TYR B 1 44 ? -7.691 12.406 -0.268 1 98.94 44 TYR B N 1
ATOM 2234 C CA . TYR B 1 44 ? -8.992 12.281 0.372 1 98.94 44 TYR B CA 1
ATOM 2235 C C . TYR B 1 44 ? -10.062 11.867 -0.637 1 98.94 44 TYR B C 1
ATOM 2237 O O . TYR B 1 44 ? -10.992 11.133 -0.301 1 98.94 44 TYR B O 1
ATOM 2245 N N . ARG B 1 45 ? -9.953 12.359 -1.879 1 98.81 45 ARG B N 1
ATOM 2246 C CA . ARG B 1 45 ? -10.898 11.938 -2.91 1 98.81 45 ARG B CA 1
ATOM 2247 C C . ARG B 1 45 ? -10.859 10.422 -3.098 1 98.81 45 ARG B C 1
ATOM 2249 O O . ARG B 1 45 ? -11.898 9.766 -3.102 1 98.81 45 ARG B O 1
ATOM 2256 N N . PHE B 1 46 ? -9.672 9.859 -3.227 1 98.88 46 PHE B N 1
ATOM 2257 C CA . PHE B 1 46 ? -9.523 8.422 -3.381 1 98.88 46 PHE B CA 1
ATOM 2258 C C . PHE B 1 46 ? -9.977 7.691 -2.121 1 98.88 46 PHE B C 1
ATOM 2260 O O . PHE B 1 46 ? -10.609 6.637 -2.201 1 98.88 46 PHE B O 1
ATOM 2267 N N . LEU B 1 47 ? -9.617 8.234 -0.954 1 98.94 47 LEU B N 1
ATOM 2268 C CA . LEU B 1 47 ? -10 7.59 0.297 1 98.94 47 LEU B CA 1
ATOM 2269 C C . LEU B 1 47 ? -11.516 7.469 0.396 1 98.94 47 LEU B C 1
ATOM 2271 O O . LEU B 1 47 ? -12.039 6.402 0.737 1 98.94 47 LEU B O 1
ATOM 2275 N N . VAL B 1 48 ? -12.211 8.57 0.074 1 98.94 48 VAL B N 1
ATOM 2276 C CA . VAL B 1 48 ? -13.672 8.578 0.121 1 98.94 48 VAL B CA 1
ATOM 2277 C C . VAL B 1 48 ? -14.227 7.52 -0.825 1 98.94 48 VAL B C 1
ATOM 2279 O O . VAL B 1 48 ? -15.148 6.785 -0.471 1 98.94 48 VAL B O 1
ATOM 2282 N N . GLN B 1 49 ? -13.68 7.422 -2.016 1 98.81 49 GLN B N 1
ATOM 2283 C CA . GLN B 1 49 ? -14.109 6.41 -2.975 1 98.81 49 GLN B CA 1
ATOM 2284 C C . GLN B 1 49 ? -13.922 5.004 -2.412 1 98.81 49 GLN B C 1
ATOM 2286 O O . GLN B 1 49 ? -14.812 4.16 -2.533 1 98.81 49 GLN B O 1
ATOM 2291 N N . LEU B 1 50 ? -12.82 4.773 -1.815 1 98.81 50 LEU B N 1
ATOM 2292 C CA . LEU B 1 50 ? -12.539 3.467 -1.232 1 98.81 50 LEU B CA 1
ATOM 2293 C C . LEU B 1 50 ? -13.516 3.154 -0.102 1 98.81 50 LEU B C 1
ATOM 2295 O O . LEU B 1 50 ? -14.031 2.037 -0.01 1 98.81 50 LEU B O 1
ATOM 2299 N N . LEU B 1 51 ? -13.703 4.145 0.766 1 98.88 51 LEU B N 1
ATOM 2300 C CA . LEU B 1 51 ? -14.617 3.969 1.883 1 98.88 51 LEU B CA 1
ATOM 2301 C C . LEU B 1 51 ? -16.016 3.621 1.384 1 98.88 51 LEU B C 1
ATOM 2303 O O . LEU B 1 51 ? -16.656 2.697 1.898 1 98.88 51 LEU B O 1
ATOM 2307 N N . ARG B 1 52 ? -16.484 4.371 0.396 1 98.5 52 ARG B N 1
ATOM 2308 C CA . ARG B 1 52 ? -17.812 4.152 -0.145 1 98.5 52 ARG B CA 1
ATOM 2309 C C . ARG B 1 52 ? -17.922 2.791 -0.822 1 98.5 52 ARG B C 1
ATOM 2311 O O . ARG B 1 52 ? -18.875 2.045 -0.584 1 98.5 52 ARG B O 1
ATOM 2318 N N . LYS B 1 53 ? -16.984 2.496 -1.635 1 97.56 53 LYS B N 1
ATOM 2319 C CA . LYS B 1 53 ? -16.984 1.249 -2.395 1 97.56 53 LYS B CA 1
ATOM 2320 C C . LYS B 1 53 ? -17.016 0.039 -1.465 1 97.56 53 LYS B C 1
ATOM 2322 O O . LYS B 1 53 ? -17.625 -0.986 -1.79 1 97.56 53 LYS B O 1
ATOM 2327 N N . ASN B 1 54 ? -16.391 0.14 -0.341 1 98.25 54 ASN B N 1
ATOM 2328 C CA . ASN B 1 54 ? -16.234 -1.002 0.554 1 98.25 54 ASN B CA 1
ATOM 2329 C C . ASN B 1 54 ? -17.109 -0.869 1.793 1 98.25 54 ASN B C 1
ATOM 2331 O O . ASN B 1 54 ? -17.094 -1.729 2.674 1 98.25 54 ASN B O 1
ATOM 2335 N N . LYS B 1 55 ? -17.828 0.242 1.941 1 97.81 55 LYS B N 1
ATOM 2336 C CA . LYS B 1 55 ? -18.75 0.509 3.041 1 97.81 55 LYS B CA 1
ATOM 2337 C C . LYS B 1 55 ? -18.078 0.292 4.391 1 97.81 55 LYS B C 1
ATOM 2339 O O . LYS B 1 55 ? -18.609 -0.398 5.258 1 97.81 55 LYS B O 1
ATOM 2344 N N . LEU B 1 56 ? -16.922 0.811 4.535 1 98.38 56 LEU B N 1
ATOM 2345 C CA . LEU B 1 56 ? -16.141 0.597 5.746 1 98.38 56 LEU B CA 1
ATOM 2346 C C . LEU B 1 56 ? -16.781 1.306 6.938 1 98.38 56 LEU B C 1
ATOM 2348 O O . LEU B 1 56 ? -17.172 2.469 6.832 1 98.38 56 LEU B O 1
ATOM 2352 N N . ASP B 1 57 ? -16.922 0.649 8.039 1 98.69 57 ASP B N 1
ATOM 2353 C CA . ASP B 1 57 ? -17.344 1.279 9.281 1 98.69 57 ASP B CA 1
ATOM 2354 C C . ASP B 1 57 ? -16.234 2.111 9.891 1 98.69 57 ASP B C 1
ATOM 2356 O O . ASP B 1 57 ? -15.188 1.571 10.289 1 98.69 57 ASP B O 1
ATOM 2360 N N . VAL B 1 58 ? -16.438 3.387 9.961 1 98.81 58 VAL B N 1
ATOM 2361 C CA . VAL B 1 58 ? -15.398 4.285 10.461 1 98.81 58 VAL B CA 1
ATOM 2362 C C . VAL B 1 58 ? -15.867 4.965 11.742 1 98.81 58 VAL B C 1
ATOM 2364 O O . VAL B 1 58 ? -15.312 5.988 12.148 1 98.81 58 VAL B O 1
ATOM 2367 N N . SER B 1 59 ? -16.859 4.445 12.367 1 98.75 59 SER B N 1
ATOM 2368 C CA . SER B 1 59 ? -17.516 5.094 13.5 1 98.75 59 SER B CA 1
ATOM 2369 C C . SER B 1 59 ? -16.594 5.184 14.703 1 98.75 59 SER B C 1
ATOM 2371 O O . S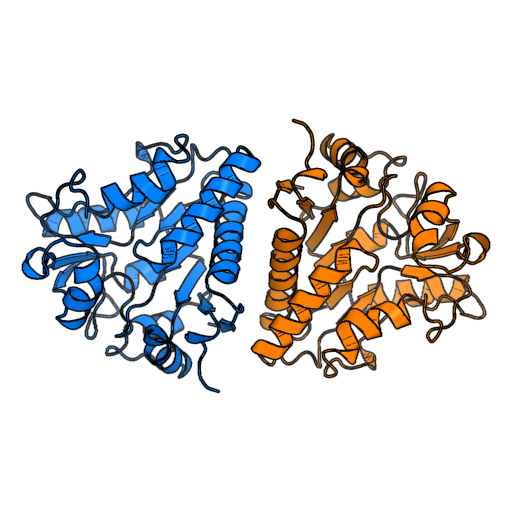ER B 1 59 ? -16.812 5.992 15.602 1 98.75 59 SER B O 1
ATOM 2373 N N . GLU B 1 60 ? -15.531 4.348 14.703 1 98.69 60 GLU B N 1
ATOM 2374 C CA . GLU B 1 60 ? -14.625 4.344 15.844 1 98.69 60 GLU B CA 1
ATOM 2375 C C . GLU B 1 60 ? -13.242 4.863 15.461 1 98.69 60 GLU B C 1
ATOM 2377 O O . GLU B 1 60 ? -12.297 4.77 16.25 1 98.69 60 GLU B O 1
ATOM 2382 N N . ILE B 1 61 ? -13.117 5.348 14.258 1 98.81 61 ILE B N 1
ATOM 2383 C CA . ILE B 1 61 ? -11.859 5.938 13.805 1 98.81 61 ILE B CA 1
ATOM 2384 C C . ILE B 1 61 ? -11.688 7.324 14.422 1 98.81 61 ILE B C 1
ATOM 2386 O O . ILE B 1 61 ? -12.625 8.133 14.414 1 98.81 61 ILE B O 1
ATOM 2390 N N . GLU B 1 62 ? -10.539 7.586 15 1 98.81 62 GLU B N 1
ATOM 2391 C CA . GLU B 1 62 ? -10.219 8.883 15.594 1 98.81 62 GLU B CA 1
ATOM 2392 C C . GLU B 1 62 ? -9.188 9.633 14.758 1 98.81 62 GLU B C 1
ATOM 2394 O O . GLU B 1 62 ? -8.219 9.039 14.266 1 98.81 62 GLU B O 1
ATOM 2399 N N . THR B 1 63 ? -9.438 10.922 14.523 1 98.81 63 THR B N 1
ATOM 2400 C CA . THR B 1 63 ? -8.516 11.68 13.688 1 98.81 63 THR B CA 1
ATOM 2401 C C . THR B 1 63 ? -8 12.914 14.414 1 98.81 63 THR B C 1
ATOM 2403 O O . THR B 1 63 ? -8.703 13.484 15.258 1 98.81 63 THR B O 1
ATOM 2406 N N . PHE B 1 64 ? -6.777 13.289 14.141 1 98.81 64 PHE B N 1
ATOM 2407 C CA . PHE B 1 64 ? -6.102 14.477 14.648 1 98.81 64 PHE B CA 1
ATOM 2408 C C . PHE B 1 64 ? -5.484 15.273 13.508 1 98.81 64 PHE B C 1
ATOM 2410 O O . PHE B 1 64 ? -4.555 14.805 12.844 1 98.81 64 PHE B O 1
ATOM 2417 N N . ASN B 1 65 ? -5.941 16.453 13.32 1 98.75 65 ASN B N 1
ATOM 2418 C CA . ASN B 1 65 ? -5.367 17.297 12.273 1 98.75 65 ASN B CA 1
ATOM 2419 C C . ASN B 1 65 ? -4.133 18.047 12.758 1 98.75 65 ASN B C 1
ATOM 2421 O O . ASN B 1 65 ? -4.047 18.406 13.938 1 98.75 65 ASN B O 1
ATOM 2425 N N . LEU B 1 66 ? -3.295 18.359 11.867 1 98.5 66 LEU B N 1
ATOM 2426 C CA . LEU B 1 66 ? -1.983 18.922 12.164 1 98.5 66 LEU B CA 1
ATOM 2427 C C . LEU B 1 66 ? -2.111 20.375 12.641 1 98.5 66 LEU B C 1
ATOM 2429 O O . LEU B 1 66 ? -1.307 20.828 13.453 1 98.5 66 LEU B O 1
ATOM 2433 N N . ASP B 1 67 ? -3.043 21.141 12.023 1 98.12 67 ASP B N 1
ATOM 2434 C CA . ASP B 1 67 ? -2.959 22.562 12.266 1 98.12 67 ASP B CA 1
ATOM 2435 C C . ASP B 1 67 ? -4.27 23.266 11.906 1 98.12 67 ASP B C 1
ATOM 2437 O O . ASP B 1 67 ? -5.207 22.625 11.422 1 98.12 67 ASP B O 1
ATOM 2441 N N . GLU B 1 68 ? -4.414 24.484 12.273 1 98.38 68 GLU B N 1
ATOM 2442 C CA . GLU B 1 68 ? -5.496 25.406 11.93 1 98.38 68 GLU B CA 1
ATOM 2443 C C . GLU B 1 68 ? -5.012 26.844 11.945 1 98.38 68 GLU B C 1
ATOM 2445 O O . GLU B 1 68 ? -4.199 27.219 12.789 1 98.38 68 GLU B O 1
ATOM 2450 N N . TYR B 1 69 ? -5.574 27.625 11.031 1 97.69 69 TYR B N 1
ATOM 2451 C CA . TYR B 1 69 ? -5.273 29.047 11 1 97.69 69 TYR B CA 1
ATOM 2452 C C . TYR B 1 69 ? -5.812 29.75 12.242 1 97.69 69 TYR B C 1
ATOM 2454 O O . TYR B 1 69 ? -6.91 29.438 12.719 1 97.69 69 TYR B O 1
ATOM 2462 N N . VAL B 1 70 ? -5.023 30.703 12.719 1 97.56 70 VAL B N 1
ATOM 2463 C CA . VAL B 1 70 ? -5.504 31.547 13.812 1 97.56 70 VAL B CA 1
ATOM 2464 C C . VAL B 1 70 ? -6.461 32.594 13.258 1 97.56 70 VAL B C 1
ATOM 2466 O O . VAL B 1 70 ? -6.195 33.219 12.219 1 97.56 70 VAL B O 1
ATOM 2469 N N . GLY B 1 71 ? -7.559 32.75 13.922 1 95.75 71 GLY B N 1
ATOM 2470 C CA . GLY B 1 71 ? -8.461 33.844 13.609 1 95.75 71 GLY B CA 1
ATOM 2471 C C . GLY B 1 71 ? -9.594 33.438 12.688 1 95.75 71 GLY B C 1
ATOM 2472 O O . GLY B 1 71 ? -10.453 34.25 12.352 1 95.75 71 GLY B O 1
ATOM 2473 N N . LEU B 1 72 ? -9.57 32.25 12.242 1 94.69 72 LEU B N 1
ATOM 2474 C CA . LEU B 1 72 ? -10.672 31.766 11.422 1 94.69 72 LEU B CA 1
ATOM 2475 C C . LEU B 1 72 ? -11.602 30.875 12.234 1 94.69 72 LEU B C 1
ATOM 2477 O O . LEU B 1 72 ? -11.156 29.938 12.891 1 94.69 72 LEU B O 1
ATOM 2481 N N . ASP B 1 73 ? -12.797 31.188 12.219 1 92.62 73 ASP B N 1
ATOM 2482 C CA . ASP B 1 73 ? -13.734 30.281 12.867 1 92.62 73 ASP B CA 1
ATOM 2483 C C . ASP B 1 73 ? -13.93 29 12.047 1 92.62 73 ASP B C 1
ATOM 2485 O O . ASP B 1 73 ? -13.562 28.969 10.867 1 92.62 73 ASP B O 1
ATOM 2489 N N . ALA B 1 74 ? -14.531 28 12.648 1 93.62 74 ALA B N 1
ATOM 2490 C CA . ALA B 1 74 ? -14.617 26.656 12.07 1 93.62 74 ALA B CA 1
ATOM 2491 C C . ALA B 1 74 ? -15.484 26.672 10.812 1 93.62 74 ALA B C 1
ATOM 2493 O O . ALA B 1 74 ? -15.359 25.797 9.953 1 93.62 74 ALA B O 1
ATOM 2494 N N . GLN B 1 75 ? -16.328 27.656 10.594 1 94.31 75 GLN B N 1
ATOM 2495 C CA . GLN B 1 75 ? -17.25 27.688 9.461 1 94.31 75 GLN B CA 1
ATOM 2496 C C . GLN B 1 75 ? -16.688 28.547 8.328 1 94.31 75 GLN B C 1
ATOM 2498 O O . GLN B 1 75 ? -17.25 28.578 7.23 1 94.31 75 GLN B O 1
ATOM 2503 N N . HIS B 1 76 ? -15.617 29.281 8.68 1 94.62 76 HIS B N 1
ATOM 2504 C CA . HIS B 1 76 ? -14.992 30.047 7.609 1 94.62 76 HIS B CA 1
ATOM 2505 C C . HIS B 1 76 ? -14.602 29.156 6.441 1 94.62 76 HIS B C 1
ATOM 2507 O O . HIS B 1 76 ? -14.094 28.047 6.645 1 94.62 76 HIS B O 1
ATOM 2513 N N . GLU B 1 77 ? -14.758 29.578 5.25 1 94.19 77 GLU B N 1
ATOM 2514 C CA . GLU B 1 77 ? -14.57 28.766 4.051 1 94.19 77 GLU B CA 1
ATOM 2515 C C . GLU B 1 77 ? -13.117 28.312 3.906 1 94.19 77 GLU B C 1
ATOM 2517 O O . GLU B 1 77 ? -12.844 27.25 3.346 1 94.19 77 GLU B O 1
ATOM 2522 N N . GLN B 1 78 ? -12.219 29.109 4.438 1 94 78 GLN B N 1
ATOM 2523 C CA . GLN B 1 78 ? -10.805 28.812 4.25 1 94 78 GLN B CA 1
ATOM 2524 C C . GLN B 1 78 ? -10.211 28.141 5.488 1 94 78 GLN B C 1
ATOM 2526 O O . GLN B 1 78 ? -9 27.922 5.566 1 94 78 GLN B O 1
ATOM 2531 N N . SER B 1 79 ? -11.055 27.891 6.535 1 96.69 79 SER B N 1
ATOM 2532 C CA . SER B 1 79 ? -10.555 27.156 7.691 1 96.69 79 SER B CA 1
ATOM 2533 C C . SER B 1 79 ? -10.25 25.703 7.34 1 96.69 79 SER B C 1
ATOM 2535 O O . SER B 1 79 ? -10.82 25.156 6.391 1 96.69 79 SER B O 1
ATOM 2537 N N . TYR B 1 80 ? -9.391 25.109 8.07 1 97.5 80 TYR B N 1
ATOM 2538 C CA . TYR B 1 80 ? -9.062 23.719 7.828 1 97.5 80 TYR B CA 1
ATOM 2539 C C . TYR B 1 80 ? -10.172 22.797 8.344 1 97.5 80 TYR B C 1
ATOM 2541 O O . TYR B 1 80 ? -10.32 21.672 7.875 1 97.5 80 TYR B O 1
ATOM 2549 N N . HIS B 1 81 ? -11 23.328 9.25 1 97.44 81 HIS B N 1
ATOM 2550 C CA . HIS B 1 81 ? -12.234 22.625 9.578 1 97.44 81 HIS B CA 1
ATOM 2551 C C . HIS B 1 81 ? -13.125 22.453 8.352 1 97.44 81 HIS B C 1
ATOM 2553 O O . HIS B 1 81 ? -13.57 21.344 8.055 1 97.44 81 HIS B O 1
ATOM 2559 N N . SER B 1 82 ? -13.336 23.547 7.695 1 97.56 82 SER B N 1
ATOM 2560 C CA . SER B 1 82 ? -14.156 23.5 6.488 1 97.56 82 SER B CA 1
ATOM 2561 C C . SER B 1 82 ? -13.516 22.641 5.41 1 97.56 82 SER B C 1
ATOM 2563 O O . SER B 1 82 ? -14.203 21.891 4.719 1 97.56 82 SER B O 1
ATOM 2565 N N . TYR B 1 83 ? -12.219 22.719 5.309 1 97.69 83 TYR B N 1
ATOM 2566 C CA . TYR B 1 83 ? -11.477 21.906 4.359 1 97.69 83 TYR B CA 1
ATOM 2567 C C . TYR B 1 83 ? -11.734 20.422 4.609 1 97.69 83 TYR B C 1
ATOM 2569 O O . TYR B 1 83 ? -12.117 19.688 3.691 1 97.69 83 TYR B O 1
ATOM 2577 N N . MET B 1 84 ? -11.57 20.016 5.812 1 98.5 84 MET B N 1
ATOM 2578 C CA . MET B 1 84 ? -11.711 18.594 6.141 1 98.5 84 MET B CA 1
ATOM 2579 C C . MET B 1 84 ? -13.148 18.125 5.918 1 98.5 84 MET B C 1
ATOM 2581 O O . MET B 1 84 ? -13.375 17.031 5.414 1 98.5 84 MET B O 1
ATOM 2585 N N . ASN B 1 85 ? -14.07 18.938 6.297 1 97.94 85 ASN B N 1
ATOM 2586 C CA . ASN B 1 85 ? -15.469 18.594 6.082 1 97.94 85 ASN B CA 1
ATOM 2587 C C . ASN B 1 85 ? -15.781 18.406 4.602 1 97.94 85 ASN B C 1
ATOM 2589 O O . ASN B 1 85 ? -16.391 17.406 4.215 1 97.94 85 ASN B O 1
ATOM 2593 N N . GLU B 1 86 ? -15.297 19.312 3.832 1 97.75 86 GLU B N 1
ATOM 2594 C CA . GLU B 1 86 ? -15.586 19.281 2.402 1 97.75 86 GLU B CA 1
ATOM 2595 C C . GLU B 1 86 ? -14.883 18.109 1.718 1 97.75 86 GLU B C 1
ATOM 2597 O O . GLU B 1 86 ? -15.438 17.484 0.815 1 97.75 86 GLU B O 1
ATOM 2602 N N . MET B 1 87 ? -13.711 17.828 2.158 1 98.25 87 MET B N 1
ATOM 2603 C CA . MET B 1 87 ? -12.891 16.844 1.438 1 98.25 87 MET B CA 1
ATOM 2604 C C . MET B 1 87 ? -13.164 15.438 1.931 1 98.25 87 MET B C 1
ATOM 2606 O O . MET B 1 87 ? -13.031 14.469 1.172 1 98.25 87 MET B O 1
ATOM 2610 N N . LEU B 1 88 ? -13.555 15.281 3.205 1 98.75 88 LEU B N 1
ATOM 2611 C CA . LEU B 1 88 ? -13.562 13.93 3.76 1 98.75 88 LEU B CA 1
ATOM 2612 C C . LEU B 1 88 ? -14.844 13.672 4.539 1 98.75 88 LEU B C 1
ATOM 2614 O O . LEU B 1 88 ? -15.656 12.828 4.145 1 98.75 88 LEU B O 1
ATOM 2618 N N . PHE B 1 89 ? -15.188 14.461 5.559 1 98.75 89 PHE B N 1
ATOM 2619 C CA . PHE B 1 89 ? -16.141 14.039 6.582 1 98.75 89 PHE B CA 1
ATOM 2620 C C . PHE B 1 89 ? -17.562 14.18 6.078 1 98.75 89 PHE B C 1
ATOM 2622 O O . PHE B 1 89 ? -18.438 13.383 6.434 1 98.75 89 PHE B O 1
ATOM 2629 N N . LYS B 1 90 ? -17.875 15.211 5.25 1 98.44 90 LYS B N 1
ATOM 2630 C CA . LYS B 1 90 ? -19.203 15.32 4.652 1 98.44 90 LYS B CA 1
ATOM 2631 C C . LYS B 1 90 ? -19.375 14.32 3.516 1 98.44 90 LYS B C 1
ATOM 2633 O O . LYS B 1 90 ? -20.5 13.914 3.205 1 98.44 90 LYS B O 1
ATOM 2638 N N . GLN B 1 91 ? -18.281 13.961 2.854 1 98.69 91 GLN B N 1
ATOM 2639 C CA . GLN B 1 91 ? -18.328 13.062 1.709 1 98.69 91 GLN B CA 1
ATOM 2640 C C . GLN B 1 91 ? -18.547 11.617 2.156 1 98.69 91 GLN B C 1
ATOM 2642 O O . GLN B 1 91 ? -19.094 10.805 1.405 1 98.69 91 GLN B O 1
ATOM 2647 N N . TYR B 1 92 ? -18.156 11.25 3.314 1 98.81 92 TYR B N 1
ATOM 2648 C CA . TYR B 1 92 ? -18.422 9.969 3.969 1 98.81 92 TYR B CA 1
ATOM 2649 C C . TYR B 1 92 ? -18.906 10.18 5.398 1 98.81 92 TYR B C 1
ATOM 2651 O O . TYR B 1 92 ? -18.156 9.961 6.352 1 98.81 92 TYR B O 1
ATOM 2659 N N . PRO B 1 93 ? -20.188 10.477 5.559 1 98.5 93 PRO B N 1
ATOM 2660 C CA . PRO B 1 93 ? -20.719 11.016 6.812 1 98.5 93 PRO B CA 1
ATOM 2661 C C . PRO B 1 93 ? -20.984 9.938 7.855 1 98.5 93 PRO B C 1
ATOM 2663 O O . PRO B 1 93 ? -22.031 9.953 8.508 1 98.5 93 PRO B O 1
ATOM 2666 N N . TYR B 1 94 ? -20.016 9.094 8.086 1 98.69 94 TYR B N 1
ATOM 2667 C CA . TYR B 1 94 ? -20.188 8.008 9.047 1 98.69 94 TYR B CA 1
ATOM 2668 C C . TYR B 1 94 ? -19.141 8.078 10.141 1 98.69 94 TYR B C 1
ATOM 2670 O O . TYR B 1 94 ? -19.141 7.262 11.062 1 98.69 94 TYR B O 1
ATOM 2678 N N . PHE B 1 95 ? -18.219 9.031 10.008 1 98.75 95 PHE B N 1
ATOM 2679 C CA . PHE B 1 95 ? -17.297 9.289 11.109 1 98.75 95 PHE B CA 1
ATOM 2680 C C . PHE B 1 95 ? -18.047 9.859 12.312 1 98.75 95 PHE B C 1
ATOM 2682 O O . PHE B 1 95 ? -18.969 10.648 12.156 1 98.75 95 PHE B O 1
ATOM 2689 N N . ASN B 1 96 ? -17.609 9.477 13.422 1 98.62 96 ASN B N 1
ATOM 2690 C CA . ASN B 1 96 ? -18.141 10.031 14.656 1 98.62 96 ASN B CA 1
ATOM 2691 C C . ASN B 1 96 ? -17.578 11.414 14.945 1 98.62 96 ASN B C 1
ATOM 2693 O O . ASN B 1 96 ? -16.391 11.562 15.211 1 98.62 96 ASN B O 1
ATOM 2697 N N . PRO B 1 97 ? -18.406 12.438 14.93 1 98.12 97 PRO B N 1
ATOM 2698 C CA . PRO B 1 97 ? -17.906 13.805 15.102 1 98.12 97 PRO B CA 1
ATOM 2699 C C . PRO B 1 97 ? -17.141 13.984 16.406 1 98.12 97 PRO B C 1
ATOM 2701 O O . PRO B 1 97 ? -16.219 14.805 16.484 1 98.12 97 PRO B O 1
ATOM 2704 N N . SER B 1 98 ? -17.422 13.242 17.422 1 98.31 98 SER B N 1
ATOM 2705 C CA . SER B 1 98 ? -16.781 13.383 18.719 1 98.31 98 SER B CA 1
ATOM 2706 C C . SER B 1 98 ? -15.352 12.875 18.703 1 98.31 98 SER B C 1
ATOM 2708 O O . SER B 1 98 ? -14.578 13.125 19.625 1 98.31 98 SER B O 1
ATOM 2710 N N . LEU B 1 99 ? -14.977 12.188 17.594 1 98.56 99 LEU B N 1
ATOM 2711 C CA . LEU B 1 99 ? -13.648 11.602 17.484 1 98.56 99 LEU B CA 1
ATOM 2712 C C . LEU B 1 99 ? -12.797 12.344 16.469 1 98.56 99 LEU B C 1
ATOM 2714 O O . LEU B 1 99 ? -11.688 11.914 16.141 1 98.56 99 LEU B O 1
ATOM 2718 N N . LEU B 1 100 ? -13.359 13.43 15.977 1 98.56 100 LEU B N 1
ATOM 2719 C CA . LEU B 1 100 ? -12.648 14.258 15.008 1 98.56 100 LEU B CA 1
ATOM 2720 C C . LEU B 1 100 ? -12.047 15.484 15.688 1 98.56 100 LEU B C 1
ATOM 2722 O O . LEU B 1 100 ? -12.781 16.328 16.203 1 98.56 100 LEU B O 1
ATOM 2726 N N . HIS B 1 101 ? -10.703 15.555 15.672 1 98.69 101 HIS B N 1
ATOM 2727 C CA . HIS B 1 101 ? -10.039 16.609 16.422 1 98.69 101 HIS B CA 1
ATOM 2728 C C . HIS B 1 101 ? -9.242 17.531 15.5 1 98.69 101 HIS B C 1
ATOM 2730 O O . HIS B 1 101 ? -8.352 17.078 14.789 1 98.69 101 HIS B O 1
ATOM 2736 N N . ILE B 1 102 ? -9.578 18.734 15.523 1 98.25 102 ILE B N 1
ATOM 2737 C CA . ILE B 1 102 ? -8.867 19.812 14.844 1 98.25 102 ILE B CA 1
ATOM 2738 C C . ILE B 1 102 ? -8.578 20.938 15.828 1 98.25 102 ILE B C 1
ATOM 2740 O O . ILE B 1 102 ? -9.438 21.312 16.625 1 98.25 102 ILE B O 1
ATOM 2744 N N . PRO B 1 103 ? -7.336 21.453 15.805 1 98.06 103 PRO B N 1
ATOM 2745 C CA . PRO B 1 103 ? -7.09 22.594 16.688 1 98.06 103 PRO B CA 1
ATOM 2746 C C . PRO B 1 103 ? -8.086 23.734 16.484 1 98.06 103 PRO B C 1
ATOM 2748 O O . PRO B 1 103 ? -8.562 23.938 15.367 1 98.06 103 PRO B O 1
ATOM 2751 N N . ASN B 1 104 ? -8.336 24.422 17.547 1 97.69 104 ASN B N 1
ATOM 2752 C CA . ASN B 1 104 ? -9.227 25.578 17.484 1 97.69 104 ASN B CA 1
ATOM 2753 C C . ASN B 1 104 ? -8.445 26.875 17.281 1 97.69 104 ASN B C 1
ATOM 2755 O O . ASN B 1 104 ? -7.906 27.438 18.234 1 97.69 104 ASN B O 1
ATOM 2759 N N . GLY B 1 105 ? -8.453 27.344 16.047 1 96.88 105 GLY B N 1
ATOM 2760 C CA . GLY B 1 105 ? -7.711 28.562 15.727 1 96.88 105 GLY B CA 1
ATOM 2761 C C . GLY B 1 105 ? -8.406 29.828 16.188 1 96.88 105 GLY B C 1
ATOM 2762 O O . GLY B 1 105 ? -7.816 30.906 16.141 1 96.88 105 GLY B O 1
ATOM 2763 N N . ASP B 1 106 ? -9.633 29.734 16.625 1 96.94 106 ASP B N 1
ATOM 2764 C CA . ASP B 1 106 ? -10.422 30.891 17.047 1 96.94 106 ASP B CA 1
ATOM 2765 C C . ASP B 1 106 ? -10.703 30.844 18.547 1 96.94 106 ASP B C 1
ATOM 2767 O O . ASP B 1 106 ? -11.719 31.359 19.016 1 96.94 106 ASP B O 1
ATOM 2771 N N . ALA B 1 107 ? -9.883 30.234 19.281 1 96.38 107 ALA B N 1
ATOM 2772 C CA . ALA B 1 107 ? -10.023 30.141 20.734 1 96.38 107 ALA B CA 1
ATOM 2773 C C . ALA B 1 107 ? -9.797 31.484 21.406 1 96.38 107 ALA B C 1
ATOM 2775 O O . ALA B 1 107 ? -9 32.281 20.938 1 96.38 107 ALA B O 1
ATOM 2776 N N . ASP B 1 108 ? -10.445 31.75 22.516 1 96.25 108 ASP B N 1
ATOM 2777 C CA . ASP B 1 108 ? -10.258 32.969 23.281 1 96.25 108 ASP B CA 1
ATOM 2778 C C . ASP B 1 108 ? -8.812 33.125 23.734 1 96.25 108 ASP B C 1
ATOM 2780 O O . ASP B 1 108 ? -8.258 34.219 23.719 1 96.25 108 ASP B O 1
ATOM 2784 N N . ASN B 1 109 ? -8.211 32.062 24.188 1 97.88 109 ASN B N 1
ATOM 2785 C CA . ASN B 1 109 ? -6.816 31.984 24.594 1 97.88 109 ASN B CA 1
ATOM 2786 C C . ASN B 1 109 ? -6.07 30.891 23.828 1 97.88 109 ASN B C 1
ATOM 2788 O O . ASN B 1 109 ? -6.234 29.703 24.109 1 97.88 109 ASN B O 1
ATOM 2792 N N . LEU B 1 110 ? -5.27 31.328 22.922 1 97.94 110 LEU B N 1
ATOM 2793 C CA . LEU B 1 110 ? -4.578 30.406 22.016 1 97.94 110 LEU B CA 1
ATOM 2794 C C . LEU B 1 110 ? -3.574 29.547 22.797 1 97.94 110 LEU B C 1
ATOM 2796 O O . LEU B 1 110 ? -3.361 28.391 22.453 1 97.94 110 LEU B O 1
ATOM 2800 N N . ASN B 1 111 ? -2.934 30.141 23.781 1 98 111 ASN B N 1
ATOM 2801 C CA . ASN B 1 111 ? -1.999 29.359 24.578 1 98 111 ASN B CA 1
ATOM 2802 C C . ASN B 1 111 ? -2.695 28.203 25.281 1 98 111 ASN B C 1
ATOM 2804 O O . ASN B 1 111 ? -2.158 27.094 25.344 1 98 111 ASN B O 1
ATOM 2808 N N . ASP B 1 112 ? -3.812 28.453 25.812 1 98.31 112 ASP B N 1
ATOM 2809 C CA . ASP B 1 112 ? -4.59 27.391 26.438 1 98.31 112 ASP B CA 1
ATOM 2810 C C . ASP B 1 112 ? -5.004 26.344 25.422 1 98.31 112 ASP B C 1
ATOM 2812 O O . ASP B 1 112 ? -5.016 25.141 25.719 1 98.31 112 ASP B O 1
ATOM 2816 N N . GLU B 1 113 ? -5.352 26.812 24.25 1 98.31 113 GLU B N 1
ATOM 2817 C CA . GLU B 1 113 ? -5.75 25.891 23.203 1 98.31 113 GLU B CA 1
ATOM 2818 C C . GLU B 1 113 ? -4.602 24.969 22.812 1 98.31 113 GLU B C 1
ATOM 2820 O O . GLU B 1 113 ? -4.801 23.766 22.625 1 98.31 113 GLU B O 1
ATOM 2825 N N . THR B 1 114 ? -3.389 25.469 22.656 1 98.5 114 THR B N 1
ATOM 2826 C CA . THR B 1 114 ? -2.244 24.625 22.312 1 98.5 114 THR B CA 1
ATOM 2827 C C . THR B 1 114 ? -1.989 23.578 23.391 1 98.5 114 THR B C 1
ATOM 2829 O O . THR B 1 114 ? -1.693 22.422 23.078 1 98.5 114 THR B O 1
ATOM 2832 N N . LYS B 1 115 ? -2.158 24 24.656 1 98.38 115 LYS B N 1
ATOM 2833 C CA . LYS B 1 115 ? -1.984 23.062 25.766 1 98.38 115 LYS B CA 1
ATOM 2834 C C . LYS B 1 115 ? -3.066 21.984 25.75 1 98.38 115 LYS B C 1
ATOM 2836 O O . LYS B 1 115 ? -2.775 20.797 25.938 1 98.38 115 LYS B O 1
ATOM 2841 N N . ARG B 1 116 ? -4.227 22.422 25.562 1 98.19 116 ARG B N 1
ATOM 2842 C CA . ARG B 1 116 ? -5.348 21.484 25.531 1 98.19 116 ARG B CA 1
ATOM 2843 C C . ARG B 1 116 ? -5.16 20.438 24.422 1 98.19 116 ARG B C 1
ATOM 2845 O O . ARG B 1 116 ? -5.344 19.25 24.656 1 98.19 116 ARG B O 1
ATOM 2852 N N . TYR B 1 117 ? -4.848 20.891 23.266 1 98.44 117 TYR B N 1
ATOM 2853 C CA . TYR B 1 117 ? -4.711 20 22.109 1 98.44 117 TYR B CA 1
ATOM 2854 C C . TYR B 1 117 ? -3.555 19.016 22.312 1 98.44 117 TYR B C 1
ATOM 2856 O O . TYR B 1 117 ? -3.672 17.828 22.016 1 98.44 117 TYR B O 1
ATOM 2864 N N . GLU B 1 118 ? -2.465 19.531 22.859 1 98.25 118 GLU B N 1
ATOM 2865 C CA . GLU B 1 118 ? -1.322 18.672 23.156 1 98.25 118 GLU B CA 1
ATOM 2866 C C . GLU B 1 118 ? -1.687 17.609 24.203 1 98.25 118 GLU B C 1
ATOM 2868 O O . GLU B 1 118 ? -1.327 16.438 24.047 1 98.25 118 GLU B O 1
ATOM 2873 N N . GLN B 1 119 ? -2.367 18.016 25.188 1 98.19 119 GLN B N 1
ATOM 2874 C CA . GLN B 1 119 ? -2.805 17.094 26.234 1 98.19 119 GLN B CA 1
ATOM 2875 C C . GLN B 1 119 ? -3.738 16.031 25.656 1 98.19 119 GLN B C 1
ATOM 2877 O O . GLN B 1 119 ? -3.658 14.852 26.031 1 98.19 119 GLN B O 1
ATOM 2882 N N . LEU B 1 120 ? -4.594 16.438 24.781 1 98.25 120 LEU B N 1
ATOM 2883 C CA . LEU B 1 120 ? -5.512 15.516 24.125 1 98.25 120 LEU B CA 1
ATOM 2884 C C . LEU B 1 120 ? -4.746 14.438 23.375 1 98.25 120 LEU B C 1
ATOM 2886 O O . LEU B 1 120 ? -5.027 13.242 23.516 1 98.25 120 LEU B O 1
ATOM 2890 N N . ILE B 1 121 ? -3.744 14.797 22.578 1 97.62 121 ILE B N 1
ATOM 2891 C CA . ILE B 1 121 ? -2.932 13.875 21.781 1 97.62 121 ILE B CA 1
ATOM 2892 C C . ILE B 1 121 ? -2.193 12.914 22.719 1 97.62 121 ILE B C 1
ATOM 2894 O O . ILE B 1 121 ? -2.154 11.711 22.469 1 97.62 121 ILE B O 1
ATOM 2898 N N . ASN B 1 122 ? -1.68 13.461 23.812 1 96.75 122 ASN B N 1
ATOM 2899 C CA . ASN B 1 122 ? -0.932 12.641 24.766 1 96.75 122 ASN B CA 1
ATOM 2900 C C . ASN B 1 122 ? -1.837 11.641 25.469 1 96.75 122 ASN B C 1
ATOM 2902 O O . ASN B 1 122 ? -1.437 10.5 25.719 1 96.75 122 ASN B O 1
ATOM 2906 N N . GLN B 1 123 ? -3.021 12.078 25.812 1 97.31 123 GLN B N 1
ATOM 2907 C CA . GLN B 1 123 ? -3.965 11.227 26.531 1 97.31 123 GLN B CA 1
ATOM 2908 C C . GLN B 1 123 ? -4.449 10.078 25.656 1 97.31 123 GLN B C 1
ATOM 2910 O O . GLN B 1 123 ? -4.594 8.945 26.125 1 97.31 123 GLN B O 1
ATOM 2915 N N . LYS B 1 124 ? -4.73 10.406 24.422 1 96.75 124 LYS B N 1
ATOM 2916 C CA . LYS B 1 124 ? -5.258 9.414 23.5 1 96.75 124 LYS B CA 1
ATOM 2917 C C . LYS B 1 124 ? -4.16 8.469 23.016 1 96.75 124 LYS B C 1
ATOM 2919 O O . LYS B 1 124 ? -4.43 7.32 22.656 1 96.75 124 LYS B O 1
ATOM 2924 N N . GLY B 1 125 ? -2.875 8.945 23.094 1 91.31 125 GLY B N 1
ATOM 2925 C CA . GLY B 1 125 ? -1.748 8.172 22.594 1 91.31 125 GLY B CA 1
ATOM 2926 C C . GLY B 1 125 ? -1.364 8.516 21.172 1 91.31 125 GLY B C 1
ATOM 2927 O O . GLY B 1 125 ? -2.037 9.32 20.516 1 91.31 125 GLY B O 1
ATOM 2928 N N . PRO B 1 126 ? -0.286 7.898 20.703 1 95.12 126 PRO B N 1
ATOM 2929 C CA . PRO B 1 126 ? 0.245 8.234 19.391 1 95.12 126 PRO B CA 1
ATOM 2930 C C . PRO B 1 126 ? -0.69 7.824 18.25 1 95.12 126 PRO B C 1
ATOM 2932 O O . PRO B 1 126 ? -1.393 6.816 18.359 1 95.12 126 PRO B O 1
ATOM 2935 N N . VAL B 1 127 ? -0.639 8.656 17.219 1 97.81 127 VAL B N 1
ATOM 2936 C CA . VAL B 1 127 ? -1.425 8.281 16.047 1 97.81 127 VAL B CA 1
ATOM 2937 C C . VAL B 1 127 ? -0.76 7.109 15.32 1 97.81 127 VAL B C 1
ATOM 2939 O O . VAL B 1 127 ? 0.463 6.957 15.367 1 97.81 127 VAL B O 1
ATOM 2942 N N . ASP B 1 128 ? -1.58 6.285 14.711 1 98.75 128 ASP B N 1
ATOM 2943 C CA . ASP B 1 128 ? -1.102 5.098 14.008 1 98.75 128 ASP B CA 1
ATOM 2944 C C . ASP B 1 128 ? -0.395 5.477 12.703 1 98.75 128 ASP B C 1
ATOM 2946 O O . ASP B 1 128 ? 0.676 4.949 12.398 1 98.75 128 ASP B O 1
ATOM 2950 N N . ILE B 1 129 ? -1.004 6.387 11.945 1 98.88 129 ILE B N 1
ATOM 2951 C CA . ILE B 1 129 ? -0.407 6.93 10.727 1 98.88 129 ILE B CA 1
ATOM 2952 C C . ILE B 1 129 ? -0.564 8.445 10.711 1 98.88 129 ILE B C 1
ATOM 2954 O O . ILE B 1 129 ? -1.68 8.961 10.805 1 98.88 129 ILE B O 1
ATOM 2958 N N . GLN B 1 130 ? 0.521 9.156 10.648 1 98.88 130 GLN B N 1
ATOM 2959 C CA . GLN B 1 130 ? 0.542 10.594 10.391 1 98.88 130 GLN B CA 1
ATOM 2960 C C . GLN B 1 130 ? 0.902 10.891 8.938 1 98.88 130 GLN B C 1
ATOM 2962 O O . GLN B 1 130 ? 1.996 10.547 8.484 1 98.88 130 GLN B O 1
ATOM 2967 N N . ILE B 1 131 ? -0.028 11.469 8.18 1 98.94 131 ILE B N 1
ATOM 2968 C CA . ILE B 1 131 ? 0.319 11.898 6.832 1 98.94 131 ILE B CA 1
ATOM 2969 C C . ILE B 1 131 ? 0.746 13.359 6.852 1 98.94 131 ILE B C 1
ATOM 2971 O O . ILE B 1 131 ? 0.203 14.164 7.617 1 98.94 131 ILE B O 1
ATOM 2975 N N . LEU B 1 132 ? 1.726 13.664 6.016 1 98.81 132 LEU B N 1
ATOM 2976 C CA . LEU B 1 132 ? 2.307 15 5.949 1 98.81 132 LEU B CA 1
ATOM 2977 C C . LEU B 1 132 ? 2.455 15.461 4.504 1 98.81 132 LEU B C 1
ATOM 2979 O O . LEU B 1 132 ? 2.713 14.648 3.613 1 98.81 132 LEU B O 1
ATOM 2983 N N . GLY B 1 133 ? 2.227 16.734 4.305 1 98.25 133 GLY B N 1
ATOM 2984 C CA . GLY B 1 133 ? 2.824 17.438 3.184 1 98.25 133 GLY B CA 1
ATOM 2985 C C . GLY B 1 133 ? 4.082 18.203 3.559 1 98.25 133 GLY B C 1
ATOM 2986 O O . GLY B 1 133 ? 4.465 18.234 4.73 1 98.25 133 GLY B O 1
ATOM 2987 N N . ILE B 1 134 ? 4.699 18.781 2.545 1 97.88 134 ILE B N 1
ATOM 2988 C CA . ILE B 1 134 ? 5.906 19.547 2.803 1 97.88 134 ILE B CA 1
ATOM 2989 C C . ILE B 1 134 ? 5.836 20.875 2.057 1 97.88 134 ILE B C 1
ATOM 2991 O O . ILE B 1 134 ? 5.371 20.938 0.914 1 97.88 134 ILE B O 1
ATOM 2995 N N . GLY B 1 135 ? 6.176 21.938 2.746 1 96.19 135 GLY B N 1
ATOM 2996 C CA . GLY B 1 135 ? 6.273 23.219 2.078 1 96.19 135 GLY B CA 1
ATOM 2997 C C . GLY B 1 135 ? 7.516 23.344 1.214 1 96.19 135 GLY B C 1
ATOM 2998 O O . GLY B 1 135 ? 8.438 22.547 1.322 1 96.19 135 GLY B O 1
ATOM 2999 N N . GLU B 1 136 ? 7.52 24.406 0.434 1 94.94 136 GLU B N 1
ATOM 3000 C CA . GLU B 1 136 ? 8.68 24.672 -0.41 1 94.94 136 GLU B CA 1
ATOM 3001 C C . GLU B 1 136 ? 9.93 24.906 0.431 1 94.94 136 GLU B C 1
ATOM 3003 O O . GLU B 1 136 ? 11.039 24.562 0.019 1 94.94 136 GLU B O 1
ATOM 3008 N N . ASN B 1 137 ? 9.711 25.453 1.617 1 94.44 137 ASN B N 1
ATOM 3009 C CA . ASN B 1 137 ? 10.836 25.75 2.492 1 94.44 137 ASN B CA 1
ATOM 3010 C C . ASN B 1 137 ? 11.133 24.594 3.445 1 94.44 137 ASN B C 1
ATOM 3012 O O . ASN B 1 137 ? 11.898 24.75 4.395 1 94.44 137 ASN B O 1
ATOM 3016 N N . GLY B 1 138 ? 10.43 23.516 3.266 1 96.06 138 GLY B N 1
ATOM 3017 C CA . GLY B 1 138 ? 10.719 22.312 4.023 1 96.06 138 GLY B CA 1
ATOM 3018 C C . GLY B 1 138 ? 9.906 22.203 5.301 1 96.06 138 GLY B C 1
ATOM 3019 O O . GLY B 1 138 ? 10.133 21.297 6.109 1 96.06 138 GLY B O 1
ATOM 3020 N N . HIS B 1 139 ? 9.016 23.141 5.527 1 97.31 139 HIS B N 1
ATOM 3021 C CA . HIS B 1 139 ? 8.219 23.016 6.746 1 97.31 139 HIS B CA 1
ATOM 3022 C C . HIS B 1 139 ? 7.27 21.828 6.664 1 97.31 139 HIS B C 1
ATOM 3024 O O . HIS B 1 139 ? 6.844 21.438 5.574 1 97.31 139 HIS B O 1
ATOM 3030 N N . ILE B 1 140 ? 6.906 21.172 7.707 1 97.75 140 ILE B N 1
ATOM 3031 C CA . ILE B 1 140 ? 5.836 20.203 7.887 1 97.75 140 ILE B CA 1
ATOM 3032 C C . ILE B 1 140 ? 4.863 20.703 8.953 1 97.75 140 ILE B C 1
ATOM 3034 O O . ILE B 1 140 ? 5.27 21.328 9.938 1 97.75 140 ILE B O 1
ATOM 3038 N N . GLY B 1 141 ? 3.541 20.391 8.766 1 96.69 141 GLY B N 1
ATOM 3039 C CA . GLY B 1 141 ? 2.633 21.281 9.469 1 96.69 141 GLY B CA 1
ATOM 3040 C C . GLY B 1 141 ? 2.91 22.75 9.211 1 96.69 141 GLY B C 1
ATOM 3041 O O . GLY B 1 141 ? 3.033 23.172 8.055 1 96.69 141 GLY B O 1
ATOM 3042 N N . PHE B 1 142 ? 2.893 23.531 10.188 1 97.25 142 PHE B N 1
ATOM 3043 C CA . PHE B 1 142 ? 3.281 24.922 10.016 1 97.25 142 PHE B CA 1
ATOM 3044 C C . PHE B 1 142 ? 4.57 25.219 10.773 1 97.25 142 PHE B C 1
ATOM 3046 O O . PHE B 1 142 ? 4.812 26.375 11.172 1 97.25 142 PHE B O 1
ATOM 3053 N N . ASN B 1 143 ? 5.309 24.062 10.992 1 97.81 143 ASN B N 1
ATOM 3054 C CA . ASN B 1 143 ? 6.605 24.281 11.633 1 97.81 143 ASN B CA 1
ATOM 3055 C C . ASN B 1 143 ? 7.625 24.844 10.648 1 97.81 143 ASN B C 1
ATOM 3057 O O . ASN B 1 143 ? 8.305 24.094 9.945 1 97.81 143 ASN B O 1
ATOM 3061 N N . GLU B 1 144 ? 7.859 26.156 10.727 1 96.69 144 GLU B N 1
ATOM 3062 C CA . GLU B 1 144 ? 8.695 26.922 9.805 1 96.69 144 GLU B CA 1
ATOM 3063 C C . GLU B 1 144 ? 10.172 26.766 10.148 1 96.69 144 GLU B C 1
ATOM 3065 O O . GLU B 1 144 ? 10.523 26.25 11.219 1 96.69 144 GLU B O 1
ATOM 3070 N N . PRO B 1 145 ? 11.016 27.141 9.156 1 95.62 145 PRO B N 1
ATOM 3071 C CA . PRO B 1 145 ? 12.453 27.125 9.453 1 95.62 145 PRO B CA 1
ATOM 3072 C C . PRO B 1 145 ? 12.789 27.828 10.766 1 95.62 145 PRO B C 1
ATOM 3074 O O . PRO B 1 145 ? 12.289 28.922 11.031 1 95.62 145 PRO B O 1
ATOM 3077 N N . GLY B 1 146 ? 13.539 27.141 11.625 1 94.62 146 GLY B N 1
ATOM 3078 C CA . GLY B 1 146 ? 13.938 27.703 12.906 1 94.62 146 GLY B CA 1
ATOM 3079 C C . GLY B 1 146 ? 13.109 27.188 14.062 1 94.62 146 GLY B C 1
ATOM 3080 O O . GLY B 1 146 ? 13.406 27.469 15.227 1 94.62 146 GLY B O 1
ATOM 3081 N N . THR B 1 147 ? 12.062 26.406 13.742 1 95.62 147 THR B N 1
ATOM 3082 C CA . THR B 1 147 ? 11.227 25.844 14.797 1 95.62 147 THR B CA 1
ATOM 3083 C C . THR B 1 147 ? 12.031 24.922 15.703 1 95.62 147 THR B C 1
ATOM 3085 O O . THR B 1 147 ? 12.844 24.125 15.219 1 95.62 147 THR B O 1
ATOM 3088 N N . ASP B 1 148 ? 11.805 25.016 17.016 1 95.38 148 ASP B N 1
ATOM 3089 C CA . ASP B 1 148 ? 12.453 24.156 18 1 95.38 148 ASP B CA 1
ATOM 3090 C C . ASP B 1 148 ? 12.078 22.688 17.766 1 95.38 148 ASP B C 1
ATOM 3092 O O . ASP B 1 148 ? 10.891 22.359 17.719 1 95.38 148 ASP B O 1
ATOM 3096 N N . ILE B 1 149 ? 13.055 21.797 17.672 1 93.75 149 ILE B N 1
ATOM 3097 C CA . ILE B 1 149 ? 12.852 20.375 17.391 1 93.75 149 ILE B CA 1
ATOM 3098 C C . ILE B 1 149 ? 12.047 19.734 18.516 1 93.75 149 ILE B C 1
ATOM 3100 O O . ILE B 1 149 ? 11.398 18.703 18.312 1 93.75 149 ILE B O 1
ATOM 3104 N N . ASN B 1 150 ? 12.07 20.375 19.641 1 95.56 150 ASN B N 1
ATOM 3105 C CA . ASN B 1 150 ? 11.359 19.828 20.781 1 95.56 150 ASN B CA 1
ATOM 3106 C C . ASN B 1 150 ? 9.984 20.453 20.953 1 95.56 150 ASN B C 1
ATOM 3108 O O . ASN B 1 150 ? 9.328 20.266 21.984 1 95.56 150 ASN B O 1
ATOM 3112 N N . SER B 1 151 ? 9.602 21.188 19.969 1 96.81 151 SER B N 1
ATOM 3113 C CA . SER B 1 151 ? 8.336 21.906 20.078 1 96.81 151 SER B CA 1
ATOM 3114 C C . SER B 1 151 ? 7.156 20.953 20.141 1 96.81 151 SER B C 1
ATOM 3116 O O . SER B 1 151 ? 7.113 19.953 19.422 1 96.81 151 SER B O 1
ATOM 3118 N N . ALA B 1 152 ? 6.297 21.188 21.109 1 98 152 ALA B N 1
ATOM 3119 C CA . ALA B 1 152 ? 4.957 20.609 21.125 1 98 152 ALA B CA 1
ATOM 3120 C C . ALA B 1 152 ? 3.975 21.469 20.328 1 98 152 ALA B C 1
ATOM 3122 O O . ALA B 1 152 ? 4.383 22.312 19.531 1 98 152 ALA B O 1
ATOM 3123 N N . THR B 1 153 ? 2.688 21.172 20.438 1 98.62 153 THR B N 1
ATOM 3124 C CA . THR B 1 153 ? 1.71 22.016 19.781 1 98.62 153 THR B CA 1
ATOM 3125 C C . THR B 1 153 ? 1.884 23.469 20.203 1 98.62 153 THR B C 1
ATOM 3127 O O . THR B 1 153 ? 2.059 23.766 21.375 1 98.62 153 THR B O 1
ATOM 3130 N N . HIS B 1 154 ? 1.925 24.375 19.234 1 98.5 154 HIS B N 1
ATOM 3131 C CA . HIS B 1 154 ? 2.24 25.766 19.547 1 98.5 154 HIS B CA 1
ATOM 3132 C C . HIS B 1 154 ? 1.666 26.719 18.516 1 98.5 154 HIS B C 1
ATOM 3134 O O . HIS B 1 154 ? 1.142 26.281 17.484 1 98.5 154 HIS B O 1
ATOM 3140 N N . ILE B 1 155 ? 1.704 28.016 18.859 1 98.25 155 ILE B N 1
ATOM 3141 C CA . ILE B 1 155 ? 1.328 29.078 17.922 1 98.25 155 ILE B CA 1
ATOM 3142 C C . ILE B 1 155 ? 2.52 29.422 17.031 1 98.25 155 ILE B C 1
ATOM 3144 O O . ILE B 1 155 ? 3.627 29.641 17.531 1 98.25 155 ILE B O 1
ATOM 3148 N N . VAL B 1 156 ? 2.305 29.438 15.75 1 97.56 156 VAL B N 1
ATOM 3149 C CA . VAL B 1 156 ? 3.396 29.656 14.805 1 97.56 156 VAL B CA 1
ATOM 3150 C C . VAL B 1 156 ? 3.135 30.922 14 1 97.56 156 VAL B C 1
ATOM 3152 O O . VAL B 1 156 ? 1.996 31.188 13.609 1 97.56 156 VAL B O 1
ATOM 3155 N N . ASP B 1 157 ? 4.176 31.734 13.859 1 96.38 157 ASP B N 1
ATOM 3156 C CA . ASP B 1 157 ? 4.148 32.812 12.867 1 96.38 157 ASP B CA 1
ATOM 3157 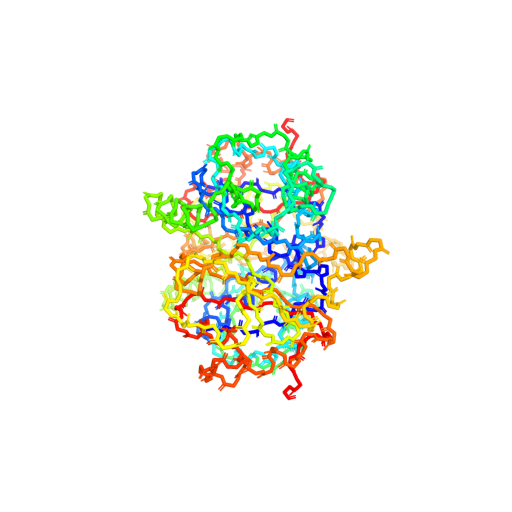C C . ASP B 1 157 ? 4.504 32.281 11.477 1 96.38 157 ASP B C 1
ATOM 3159 O O . ASP B 1 157 ? 5.566 31.688 11.281 1 96.38 157 ASP B O 1
ATOM 3163 N N . LEU B 1 158 ? 3.635 32.531 10.5 1 95.19 158 LEU B N 1
ATOM 3164 C CA . LEU B 1 158 ? 3.875 32.062 9.148 1 95.19 158 LEU B CA 1
ATOM 3165 C C . LEU B 1 158 ? 4.895 32.938 8.43 1 95.19 158 LEU B C 1
ATOM 3167 O O . LEU B 1 158 ? 4.871 34.156 8.57 1 95.19 158 LEU B O 1
ATOM 3171 N N . THR B 1 159 ? 5.719 32.281 7.73 1 93.06 159 THR B N 1
ATOM 3172 C CA . THR B 1 159 ? 6.684 33.031 6.949 1 93.06 159 THR B CA 1
ATOM 3173 C C . THR B 1 159 ? 6.012 33.688 5.746 1 93.06 159 THR B C 1
ATOM 3175 O O . THR B 1 159 ? 4.914 33.312 5.348 1 93.06 159 THR B O 1
ATOM 3178 N N . GLU B 1 160 ? 6.754 34.625 5.184 1 92.25 160 GLU B N 1
ATOM 3179 C CA . GLU B 1 160 ? 6.246 35.281 3.986 1 92.25 160 GLU B CA 1
ATOM 3180 C C . GLU B 1 160 ? 6.062 34.312 2.842 1 92.25 160 GLU B C 1
ATOM 3182 O O . GLU B 1 160 ? 5.102 34.406 2.076 1 92.25 160 GLU B O 1
ATOM 3187 N N . SER B 1 161 ? 6.957 33.406 2.768 1 89.81 161 SER B N 1
ATOM 3188 C CA . SER B 1 161 ? 6.867 32.406 1.712 1 89.81 161 SER B CA 1
ATOM 3189 C C . SER B 1 161 ? 5.625 31.531 1.875 1 89.81 161 SER B C 1
ATOM 3191 O O . SER B 1 161 ? 4.938 31.219 0.896 1 89.81 161 SER B O 1
ATOM 3193 N N . THR B 1 162 ? 5.301 31.172 3.053 1 91.19 162 THR B N 1
ATOM 3194 C CA . THR B 1 162 ? 4.117 30.359 3.332 1 91.19 162 THR B CA 1
ATOM 3195 C C . THR B 1 162 ? 2.844 31.156 3.057 1 91.19 162 THR B C 1
ATOM 3197 O O . THR B 1 162 ? 1.904 30.641 2.449 1 91.19 162 THR B O 1
ATOM 3200 N N . ILE B 1 163 ? 2.852 32.375 3.467 1 92.12 163 ILE B N 1
ATOM 3201 C CA . ILE B 1 163 ? 1.707 33.25 3.23 1 92.12 163 ILE B CA 1
ATOM 3202 C C . ILE B 1 163 ? 1.48 33.406 1.729 1 92.12 163 ILE B C 1
ATOM 3204 O O . ILE B 1 163 ? 0.349 33.312 1.25 1 92.12 163 ILE B O 1
ATOM 3208 N N . SER B 1 164 ? 2.525 33.625 0.993 1 90.12 164 SER B N 1
ATOM 3209 C CA . SER B 1 164 ? 2.449 33.75 -0.457 1 90.12 164 SER B CA 1
ATOM 3210 C C . SER B 1 164 ? 1.938 32.469 -1.114 1 90.12 164 SER B C 1
ATOM 3212 O O . SER B 1 164 ? 1.061 32.531 -1.979 1 90.12 164 SER B O 1
ATOM 3214 N N . ALA B 1 165 ? 2.445 31.359 -0.691 1 86.5 165 ALA B N 1
ATOM 3215 C CA . ALA B 1 165 ? 2.035 30.062 -1.251 1 86.5 165 ALA B CA 1
ATOM 3216 C C . ALA B 1 165 ? 0.555 29.797 -0.99 1 86.5 165 ALA B C 1
ATOM 3218 O O . ALA B 1 165 ? -0.139 29.234 -1.835 1 86.5 165 ALA B O 1
ATOM 3219 N N . ASN B 1 166 ? 0.048 30.219 0.152 1 90.19 166 ASN B N 1
ATOM 3220 C CA . ASN B 1 166 ? -1.323 29.922 0.556 1 90.19 166 ASN B CA 1
ATOM 3221 C C . ASN B 1 166 ? -2.299 30.969 0.027 1 90.19 166 ASN B C 1
ATOM 3223 O O . ASN B 1 166 ? -3.514 30.781 0.101 1 90.19 166 ASN B O 1
ATOM 3227 N N . SER B 1 167 ? -1.764 32.062 -0.467 1 88.5 167 SER B N 1
ATOM 3228 C CA . SER B 1 167 ? -2.605 33.156 -0.937 1 88.5 167 SER B CA 1
ATOM 3229 C C . SER B 1 167 ? -3.551 32.688 -2.041 1 88.5 167 SER B C 1
ATOM 3231 O O . SER B 1 167 ? -4.621 33.25 -2.234 1 88.5 167 SER B O 1
ATOM 3233 N N . ARG B 1 168 ? -3.193 31.656 -2.703 1 84.69 168 ARG B N 1
ATOM 3234 C CA . ARG B 1 168 ? -3.996 31.141 -3.807 1 84.69 168 ARG B CA 1
ATOM 3235 C C . ARG B 1 168 ? -5.332 30.594 -3.307 1 84.69 168 ARG B C 1
ATOM 3237 O O . ARG B 1 168 ? -6.273 30.438 -4.086 1 84.69 168 ARG B O 1
ATOM 3244 N N . TYR B 1 169 ? -5.414 30.344 -2.043 1 86.88 169 TYR B N 1
ATOM 3245 C CA . TYR B 1 169 ? -6.629 29.781 -1.466 1 86.88 169 TYR B CA 1
ATOM 3246 C C . TYR B 1 169 ? -7.547 30.875 -0.945 1 86.88 169 TYR B C 1
ATOM 3248 O O . TYR B 1 169 ? -8.664 30.609 -0.505 1 86.88 169 TYR B O 1
ATOM 3256 N N . PHE B 1 170 ? -7.082 32.125 -0.974 1 90.44 170 PHE B N 1
ATOM 3257 C CA . PHE B 1 170 ? -7.828 33.25 -0.454 1 90.44 170 PHE B CA 1
ATOM 3258 C C . PHE B 1 170 ? -8.102 34.281 -1.557 1 90.44 170 PHE B C 1
ATOM 3260 O O . PHE B 1 170 ? -7.41 34.281 -2.578 1 90.44 170 PHE B O 1
ATOM 3267 N N . ASP B 1 171 ? -9.078 35.062 -1.372 1 87.75 171 ASP B N 1
ATOM 3268 C CA . ASP B 1 171 ? -9.43 36.062 -2.367 1 87.75 171 ASP B CA 1
ATOM 3269 C C . ASP B 1 171 ? -8.32 37.125 -2.51 1 87.75 171 ASP B C 1
ATOM 3271 O O . ASP B 1 171 ? -8.055 37.594 -3.611 1 87.75 171 ASP B O 1
ATOM 32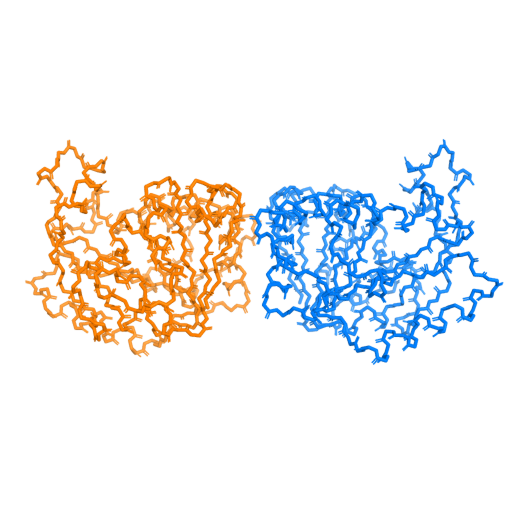75 N N . ASN B 1 172 ? -7.773 37.438 -1.336 1 87.12 172 ASN B N 1
ATOM 3276 C CA . ASN B 1 172 ? -6.668 38.375 -1.29 1 87.12 172 ASN B CA 1
ATOM 3277 C C . ASN B 1 172 ? -5.559 37.906 -0.351 1 87.12 172 ASN B C 1
ATOM 3279 O O . ASN B 1 172 ? -5.836 37.312 0.685 1 87.12 172 ASN B O 1
ATOM 3283 N N . GLU B 1 173 ? -4.34 38.188 -0.761 1 86.69 173 GLU B N 1
ATOM 3284 C CA . GLU B 1 173 ? -3.188 37.781 0.039 1 86.69 173 GLU B CA 1
ATOM 3285 C C . GLU B 1 173 ? -3.293 38.312 1.465 1 86.69 173 GLU B C 1
ATOM 3287 O O . GLU B 1 173 ? -2.865 37.656 2.414 1 86.69 173 GLU B O 1
ATOM 3292 N N . VAL B 1 174 ? -3.822 39.469 1.543 1 88.25 174 VAL B N 1
ATOM 3293 C CA . VAL B 1 174 ? -3.9 40.125 2.846 1 88.25 174 VAL B CA 1
ATOM 3294 C C . VAL B 1 174 ? -4.855 39.344 3.754 1 88.25 174 VAL B C 1
ATOM 3296 O O . VAL B 1 174 ? -4.797 39.469 4.98 1 88.25 174 VAL B O 1
ATOM 3299 N N . ASP B 1 175 ? -5.656 38.531 3.215 1 90.06 175 ASP B N 1
ATOM 3300 C CA . ASP B 1 175 ? -6.637 37.75 3.979 1 90.06 175 ASP B CA 1
ATOM 3301 C C . ASP B 1 175 ? -6.016 36.5 4.562 1 90.06 175 ASP B C 1
ATOM 3303 O O . ASP B 1 175 ? -6.617 35.844 5.414 1 90.06 175 ASP B O 1
ATOM 3307 N N . VAL B 1 176 ? -4.848 36.156 4.125 1 92.25 176 VAL B N 1
ATOM 3308 C CA . VAL B 1 176 ? -4.164 35 4.652 1 92.25 176 VAL B CA 1
ATOM 3309 C C . VAL B 1 176 ? -3.76 35.219 6.105 1 92.25 176 VAL B C 1
ATOM 3311 O O . VAL B 1 176 ? -3.053 36.188 6.406 1 92.25 176 VAL B O 1
ATOM 3314 N N . PRO B 1 177 ? -4.25 34.312 6.945 1 94.94 177 PRO B N 1
ATOM 3315 C CA . PRO B 1 177 ? -3.828 34.5 8.336 1 94.94 177 PRO B CA 1
ATOM 3316 C C . PRO B 1 177 ? -2.311 34.469 8.5 1 94.94 177 PRO B C 1
ATOM 3318 O O . PRO B 1 177 ? -1.615 33.75 7.777 1 94.94 177 PRO B O 1
ATOM 3321 N N . LYS B 1 178 ? -1.784 35.188 9.453 1 95.81 178 LYS B N 1
ATOM 3322 C CA . LYS B 1 178 ? -0.345 35.312 9.664 1 95.81 178 LYS B CA 1
ATOM 3323 C C . LYS B 1 178 ? 0.145 34.344 10.719 1 95.81 178 LYS B C 1
ATOM 3325 O O . LYS B 1 178 ? 1.352 34.125 10.875 1 95.81 178 LYS B O 1
ATOM 3330 N N . GLN B 1 179 ? -0.804 33.75 11.469 1 97.25 179 GLN B N 1
ATOM 3331 C CA . GLN B 1 179 ? -0.47 32.781 12.5 1 97.25 179 GLN B CA 1
ATOM 3332 C C . GLN B 1 179 ? -1.332 31.531 12.375 1 97.25 179 GLN B C 1
ATOM 3334 O O . GLN B 1 179 ? -2.391 31.562 11.742 1 97.25 179 GLN B O 1
ATOM 3339 N N . ALA B 1 180 ? -0.888 30.469 12.938 1 98 180 ALA B N 1
ATOM 3340 C CA . ALA B 1 180 ? -1.608 29.203 13.008 1 98 180 ALA B CA 1
ATOM 3341 C C . ALA B 1 180 ? -1.293 28.453 14.297 1 98 180 ALA B C 1
ATOM 3343 O O . ALA B 1 180 ? -0.291 28.75 14.961 1 98 180 ALA B O 1
ATOM 3344 N N . VAL B 1 181 ? -2.16 27.641 14.719 1 98.25 181 VAL B N 1
ATOM 3345 C CA . VAL B 1 181 ? -1.852 26.594 15.688 1 98.25 181 VAL B CA 1
ATOM 3346 C C . VAL B 1 181 ? -1.376 25.344 14.953 1 98.25 181 VAL B C 1
ATOM 3348 O O . VAL B 1 181 ? -2.025 24.875 14.016 1 98.25 181 VAL B O 1
ATOM 3351 N N . SER B 1 182 ? -0.268 24.812 15.312 1 98.5 182 SER B N 1
ATOM 3352 C CA . SER B 1 182 ? 0.278 23.625 14.664 1 98.5 182 SER B CA 1
ATOM 3353 C C . SER B 1 182 ? 0.812 22.625 15.68 1 98.5 182 SER B C 1
ATOM 3355 O O . SER B 1 182 ? 1.427 23.016 16.672 1 98.5 182 SER B O 1
ATOM 3357 N N . MET B 1 183 ? 0.508 21.297 15.414 1 98.56 183 MET B N 1
ATOM 3358 C CA . MET B 1 183 ? 1.315 20.297 16.109 1 98.56 183 MET B CA 1
ATOM 3359 C C . MET B 1 183 ? 2.803 20.609 15.969 1 98.56 183 MET B C 1
ATOM 3361 O O . MET B 1 183 ? 3.26 21.016 14.898 1 98.56 183 MET B O 1
ATOM 3365 N N . GLY B 1 184 ? 3.512 20.469 17.031 1 98.19 184 GLY B N 1
ATOM 3366 C CA . GLY B 1 184 ? 4.949 20.656 16.984 1 98.19 184 GLY B CA 1
ATOM 3367 C C . GLY B 1 184 ? 5.695 19.469 16.406 1 98.19 184 GLY B C 1
ATOM 3368 O O . GLY B 1 184 ? 5.094 18.422 16.125 1 98.19 184 GLY B O 1
ATOM 3369 N N . LEU B 1 185 ? 6.988 19.719 16.234 1 98.12 185 LEU B N 1
ATOM 3370 C CA . LEU B 1 185 ? 7.828 18.672 15.633 1 98.12 185 LEU B CA 1
ATOM 3371 C C . LEU B 1 185 ? 7.91 17.453 16.531 1 98.12 185 LEU B C 1
ATOM 3373 O O . LEU B 1 185 ? 7.828 16.312 16.062 1 98.12 185 LEU B O 1
ATOM 3377 N N . SER B 1 186 ? 8.047 17.688 17.812 1 97.69 186 SER B N 1
ATOM 3378 C CA . SER B 1 186 ? 8.109 16.578 18.75 1 97.69 186 SER B CA 1
ATOM 3379 C C . SER B 1 186 ? 6.805 15.789 18.766 1 97.69 186 SER B C 1
ATOM 3381 O O . SER B 1 186 ? 6.809 14.562 18.938 1 97.69 186 SER B O 1
ATOM 3383 N N . THR B 1 187 ? 5.672 16.469 18.641 1 98.25 187 THR B N 1
ATOM 3384 C CA . THR B 1 187 ? 4.359 15.836 18.625 1 98.25 187 THR B CA 1
ATOM 3385 C C . THR B 1 187 ? 4.211 14.969 17.375 1 98.25 187 THR B C 1
ATOM 3387 O O . THR B 1 187 ? 3.766 13.82 17.453 1 98.25 187 THR B O 1
ATOM 3390 N N . ILE B 1 188 ? 4.621 15.453 16.234 1 98.44 188 ILE B N 1
ATOM 3391 C CA . ILE B 1 188 ? 4.551 14.734 14.969 1 98.44 188 ILE B CA 1
ATOM 3392 C C . ILE B 1 188 ? 5.367 13.445 15.055 1 98.44 188 ILE B C 1
ATOM 3394 O O . ILE B 1 188 ? 4.926 12.391 14.594 1 98.44 188 ILE B O 1
ATOM 3398 N N . LEU B 1 189 ? 6.492 13.469 15.734 1 98.06 189 LEU B N 1
ATOM 3399 C CA . LEU B 1 189 ? 7.426 12.352 15.789 1 98.06 189 LEU B CA 1
ATOM 3400 C C . LEU B 1 189 ? 6.898 11.25 16.703 1 98.06 189 LEU B C 1
ATOM 3402 O O . LEU B 1 189 ? 7.445 10.141 16.719 1 98.06 189 LEU B O 1
ATOM 3406 N N . LYS B 1 190 ? 5.781 11.484 17.391 1 97.94 190 LYS B N 1
ATOM 3407 C CA . LYS B 1 190 ? 5.223 10.477 18.297 1 97.94 190 LYS B CA 1
ATOM 3408 C C . LYS B 1 190 ? 4.461 9.414 17.5 1 97.94 190 LYS B C 1
ATOM 3410 O O . LYS B 1 190 ? 4.156 8.344 18.031 1 97.94 190 LYS B O 1
ATOM 3415 N N . ALA B 1 191 ? 4.137 9.703 16.25 1 98.56 191 ALA B N 1
ATOM 3416 C CA . ALA B 1 191 ? 3.332 8.781 15.445 1 98.56 191 ALA B CA 1
ATOM 3417 C C . ALA B 1 191 ? 4.039 7.441 15.273 1 98.56 191 ALA B C 1
ATOM 3419 O O . ALA B 1 191 ? 5.27 7.375 15.273 1 98.56 191 ALA B O 1
ATOM 3420 N N . HIS B 1 192 ? 3.26 6.355 15.133 1 98.56 192 HIS B N 1
ATOM 3421 C CA . HIS B 1 192 ? 3.848 5.043 14.883 1 98.56 192 HIS B CA 1
ATOM 3422 C C . HIS B 1 192 ? 4.438 4.961 13.477 1 98.56 192 HIS B C 1
ATOM 3424 O O . HIS B 1 192 ? 5.492 4.355 13.273 1 98.56 192 HIS B O 1
ATOM 3430 N N . ARG B 1 193 ? 3.791 5.523 12.586 1 98.62 193 ARG B N 1
ATOM 3431 C CA . ARG B 1 193 ? 4.148 5.543 11.172 1 98.62 193 ARG B CA 1
ATOM 3432 C C . ARG B 1 193 ? 3.895 6.918 10.562 1 98.62 193 ARG B C 1
ATOM 3434 O O . ARG B 1 193 ? 2.867 7.543 10.828 1 98.62 193 ARG B O 1
ATOM 3441 N N . ILE B 1 194 ? 4.887 7.434 9.758 1 98.81 194 ILE B N 1
ATOM 3442 C CA . ILE B 1 194 ? 4.758 8.742 9.117 1 98.81 194 ILE B CA 1
ATOM 3443 C C . ILE B 1 194 ? 4.887 8.594 7.605 1 98.81 194 ILE B C 1
ATOM 3445 O O . ILE B 1 194 ? 5.805 7.93 7.117 1 98.81 194 ILE B O 1
ATOM 3449 N N . ILE B 1 195 ? 3.949 9.148 6.875 1 98.88 195 ILE B N 1
ATOM 3450 C CA . ILE B 1 195 ? 3.984 9.195 5.418 1 98.88 195 ILE B CA 1
ATOM 3451 C C . ILE B 1 195 ? 3.994 10.641 4.945 1 98.88 195 ILE B C 1
ATOM 3453 O O . ILE B 1 195 ? 3.062 11.398 5.223 1 98.88 195 ILE B O 1
ATOM 3457 N N . LEU B 1 196 ? 5.016 11.023 4.277 1 98.88 196 LEU B N 1
ATOM 3458 C CA . LEU B 1 196 ? 5.125 12.359 3.717 1 98.88 196 LEU B CA 1
ATOM 3459 C C . LEU B 1 196 ? 4.961 12.336 2.201 1 98.88 196 LEU B C 1
ATOM 3461 O O . LEU B 1 196 ? 5.559 11.492 1.523 1 98.88 196 LEU B O 1
ATOM 3465 N N . LEU B 1 197 ? 4.109 13.172 1.681 1 98.88 197 LEU B N 1
ATOM 3466 C CA . LEU B 1 197 ? 3.896 13.328 0.246 1 98.88 197 LEU B CA 1
ATOM 3467 C C . LEU B 1 197 ? 4.445 14.672 -0.24 1 98.88 197 LEU B C 1
ATOM 3469 O O . LEU B 1 197 ? 4.262 15.695 0.417 1 98.88 197 LEU B O 1
ATOM 3473 N N . ALA B 1 198 ? 5.066 14.656 -1.342 1 98.62 198 ALA B N 1
ATOM 3474 C CA . ALA B 1 198 ? 5.57 15.867 -1.991 1 98.62 198 ALA B CA 1
ATOM 3475 C C . ALA B 1 198 ? 5.363 15.805 -3.502 1 98.62 198 ALA B C 1
ATOM 3477 O O . ALA B 1 198 ? 5.902 14.922 -4.172 1 98.62 198 ALA B O 1
ATOM 3478 N N . PHE B 1 199 ? 4.652 16.781 -4.059 1 98.5 199 PHE B N 1
ATOM 3479 C CA . PHE B 1 199 ? 4.336 16.781 -5.484 1 98.5 199 PHE B CA 1
ATOM 3480 C C . PHE B 1 199 ? 4.734 18.094 -6.129 1 98.5 199 PHE B C 1
ATOM 3482 O O . PHE B 1 199 ? 4.547 19.172 -5.539 1 98.5 199 PHE B O 1
ATOM 3489 N N . GLY B 1 200 ? 5.23 17.984 -7.336 1 97.88 200 GLY B N 1
ATOM 3490 C CA . GLY B 1 200 ? 5.535 19.172 -8.125 1 97.88 200 GLY B CA 1
ATOM 3491 C C . GLY B 1 200 ? 6.973 19.625 -7.98 1 97.88 200 GLY B C 1
ATOM 3492 O O . GLY B 1 200 ? 7.605 19.391 -6.949 1 97.88 200 GLY B O 1
ATOM 3493 N N . GLU B 1 201 ? 7.391 20.406 -8.93 1 97.62 201 GLU B N 1
ATOM 3494 C CA . GLU B 1 201 ? 8.781 20.844 -9.023 1 97.62 201 GLU B CA 1
ATOM 3495 C C . GLU B 1 201 ? 9.164 21.719 -7.84 1 97.62 201 GLU B C 1
ATOM 3497 O O . GLU B 1 201 ? 10.312 21.672 -7.375 1 97.62 201 GLU B O 1
ATOM 3502 N N . LYS B 1 202 ? 8.242 22.422 -7.309 1 96.19 202 LYS B N 1
ATOM 3503 C CA . LYS B 1 202 ? 8.508 23.391 -6.246 1 96.19 202 LYS B CA 1
ATOM 3504 C C . LYS B 1 202 ? 8.898 22.672 -4.949 1 96.19 202 LYS B C 1
ATOM 3506 O O . LYS B 1 202 ? 9.469 23.297 -4.047 1 96.19 202 LYS B O 1
ATOM 3511 N N . LYS B 1 203 ? 8.523 21.422 -4.848 1 97.38 203 LYS B N 1
ATOM 3512 C CA . LYS B 1 203 ? 8.828 20.672 -3.625 1 97.38 203 LYS B CA 1
ATOM 3513 C C . LYS B 1 203 ? 10.18 19.984 -3.727 1 97.38 203 LYS B C 1
ATOM 3515 O O . LYS B 1 203 ? 10.688 19.453 -2.738 1 97.38 203 LYS B O 1
ATOM 3520 N N . ARG B 1 204 ? 10.859 19.969 -4.879 1 97.5 204 ARG B N 1
ATOM 3521 C CA . ARG B 1 204 ? 12.055 19.156 -5.133 1 97.5 204 ARG B CA 1
ATOM 3522 C C . ARG B 1 204 ? 13.203 19.578 -4.219 1 97.5 204 ARG B C 1
ATOM 3524 O O . ARG B 1 204 ? 13.891 18.734 -3.65 1 97.5 204 ARG B O 1
ATOM 3531 N N . ALA B 1 205 ? 13.367 20.891 -4.082 1 95.94 205 ALA B N 1
ATOM 3532 C CA . ALA B 1 205 ? 14.484 21.375 -3.27 1 95.94 205 ALA B CA 1
ATOM 3533 C C . ALA B 1 205 ? 14.359 20.891 -1.828 1 95.94 205 ALA B C 1
ATOM 3535 O O . ALA B 1 205 ? 15.352 20.469 -1.221 1 95.94 205 ALA B O 1
ATOM 3536 N N . ALA B 1 206 ? 13.18 20.969 -1.286 1 95.81 206 ALA B N 1
ATOM 3537 C CA . ALA B 1 206 ? 12.945 20.484 0.074 1 95.81 206 ALA B CA 1
ATOM 3538 C C . ALA B 1 206 ? 13.234 19 0.187 1 95.81 206 ALA B C 1
ATOM 3540 O O . ALA B 1 206 ? 13.844 18.547 1.156 1 95.81 206 ALA B O 1
ATOM 3541 N N . ILE B 1 207 ? 12.852 18.203 -0.805 1 97.12 207 ILE B N 1
ATOM 3542 C CA . ILE B 1 207 ? 13.055 16.75 -0.811 1 97.12 207 ILE B CA 1
ATOM 3543 C C . ILE B 1 207 ? 14.539 16.438 -0.929 1 97.12 207 ILE B C 1
ATOM 3545 O O . ILE B 1 207 ? 15.039 15.523 -0.277 1 97.12 207 ILE B O 1
ATOM 3549 N N . GLU B 1 208 ? 15.242 17.203 -1.72 1 96.25 208 GLU B N 1
ATOM 3550 C CA . GLU B 1 208 ? 16.688 17 -1.865 1 96.25 208 GLU B CA 1
ATOM 3551 C C . GLU B 1 208 ? 17.406 17.266 -0.55 1 96.25 208 GLU B C 1
ATOM 3553 O O . GLU B 1 208 ? 18.344 16.531 -0.193 1 96.25 208 GLU B O 1
ATOM 3558 N N . LYS B 1 209 ? 16.969 18.266 0.143 1 94.38 209 LYS B N 1
ATOM 3559 C CA . LYS B 1 209 ? 17.547 18.531 1.455 1 94.38 209 LYS B CA 1
ATOM 3560 C C . LYS B 1 209 ? 17.25 17.406 2.43 1 94.38 209 LYS B C 1
ATOM 3562 O O . LYS B 1 209 ? 18.109 17 3.211 1 94.38 209 LYS B O 1
ATOM 3567 N N . LEU B 1 210 ? 16.031 16.969 2.365 1 93.44 210 LEU B N 1
ATOM 3568 C CA . LEU B 1 210 ? 15.641 15.844 3.199 1 93.44 210 LEU B CA 1
ATOM 3569 C C . LEU B 1 210 ? 16.484 14.617 2.885 1 93.44 210 LEU B C 1
ATOM 3571 O O . LEU B 1 210 ? 16.828 13.852 3.787 1 93.44 210 LEU B O 1
ATOM 3575 N N . ALA B 1 211 ? 16.891 14.461 1.678 1 92.25 211 ALA B N 1
ATOM 3576 C CA . ALA B 1 211 ? 17.641 13.289 1.213 1 92.25 211 ALA B CA 1
ATOM 3577 C C . ALA B 1 211 ? 19.078 13.32 1.717 1 92.25 211 ALA B C 1
ATOM 3579 O O . ALA B 1 211 ? 19.766 12.297 1.706 1 92.25 211 ALA B O 1
ATOM 3580 N N . GLU B 1 212 ? 19.625 14.438 2.152 1 89.69 212 GLU B N 1
ATOM 3581 C CA . GLU B 1 212 ? 21 14.586 2.605 1 89.69 212 GLU B CA 1
ATOM 3582 C C . GLU B 1 212 ? 21.203 13.938 3.973 1 89.69 212 GLU B C 1
ATOM 3584 O O . GLU B 1 212 ? 22.328 13.812 4.441 1 89.69 212 GLU B O 1
ATOM 3589 N N . ASN B 1 213 ? 20.234 13.367 4.605 1 83.69 213 ASN B N 1
ATOM 3590 C CA . ASN B 1 213 ? 20.266 12.609 5.855 1 83.69 213 ASN B CA 1
ATOM 3591 C C . ASN B 1 213 ? 20.938 13.406 6.969 1 83.69 213 ASN B C 1
ATOM 3593 O O . ASN B 1 213 ? 21.797 12.875 7.68 1 83.69 213 ASN B O 1
ATOM 3597 N N . GLU B 1 214 ? 20.797 14.695 7.047 1 89 214 GLU B N 1
ATOM 3598 C CA . GLU B 1 214 ? 21.25 15.57 8.117 1 89 214 GLU B CA 1
ATOM 3599 C C . GLU B 1 214 ? 20.109 16.422 8.656 1 89 214 GLU B C 1
ATOM 3601 O O . GLU B 1 214 ? 19.344 17.016 7.891 1 89 214 GLU B O 1
ATOM 3606 N N . VAL B 1 215 ? 20.031 16.312 9.969 1 89.38 215 VAL B N 1
ATOM 3607 C CA . VAL B 1 215 ? 19 17.156 10.578 1 89.38 215 VAL B CA 1
ATOM 3608 C C . VAL B 1 215 ? 19.453 18.609 10.547 1 89.38 215 VAL B C 1
ATOM 3610 O O . VAL B 1 215 ? 20.578 18.922 10.93 1 89.38 215 VAL B O 1
ATOM 3613 N N . ASN B 1 216 ? 18.609 19.453 9.977 1 90.12 216 ASN B N 1
ATOM 3614 C CA . ASN B 1 216 ? 18.844 20.875 9.797 1 90.12 216 ASN B CA 1
ATOM 3615 C C . ASN B 1 216 ? 17.625 21.703 10.18 1 90.12 216 ASN B C 1
ATOM 3617 O O . ASN B 1 216 ? 16.578 21.625 9.516 1 90.12 216 ASN B O 1
ATOM 3621 N N . SER B 1 217 ? 17.734 22.594 11.18 1 90.19 217 SER B N 1
ATOM 3622 C CA . SER B 1 217 ? 16.594 23.359 11.672 1 90.19 217 SER B CA 1
ATOM 3623 C C . SER B 1 217 ? 16.078 24.312 10.602 1 90.19 217 SER B C 1
ATOM 3625 O O . SER B 1 217 ? 14.938 24.781 10.68 1 90.19 217 SER B O 1
ATOM 3627 N N . ASP B 1 218 ? 16.906 24.562 9.602 1 92.5 218 ASP B N 1
ATOM 3628 C CA . ASP B 1 218 ? 16.484 25.453 8.516 1 92.5 218 ASP B CA 1
ATOM 3629 C C . ASP B 1 218 ? 15.562 24.719 7.547 1 92.5 218 ASP B C 1
ATOM 3631 O O . ASP B 1 218 ? 14.922 25.344 6.699 1 92.5 218 ASP B O 1
ATOM 3635 N N . VAL B 1 219 ? 15.531 23.422 7.672 1 94.94 219 VAL B N 1
ATOM 3636 C CA . VAL B 1 219 ? 14.609 22.578 6.93 1 94.94 219 VAL B CA 1
ATOM 3637 C C . VAL B 1 219 ? 13.906 21.625 7.887 1 94.94 219 VAL B C 1
ATOM 3639 O O . VAL B 1 219 ? 14.297 20.453 8.016 1 94.94 219 VAL B O 1
ATOM 3642 N N . PRO B 1 220 ? 12.867 22.031 8.477 1 96.81 220 PRO B N 1
ATOM 3643 C CA . PRO B 1 220 ? 12.242 21.312 9.586 1 96.81 220 PRO B CA 1
ATOM 3644 C C . PRO B 1 220 ? 11.898 19.859 9.227 1 96.81 220 PRO B C 1
ATOM 3646 O O . PRO B 1 220 ? 11.984 18.984 10.078 1 96.81 220 PRO B O 1
ATOM 3649 N N . ALA B 1 221 ? 11.625 19.594 7.988 1 97.06 221 ALA B N 1
ATOM 3650 C CA . ALA B 1 221 ? 11.258 18.25 7.566 1 97.06 221 ALA B CA 1
ATOM 3651 C C . ALA B 1 221 ? 12.391 17.25 7.852 1 97.06 221 ALA B C 1
ATOM 3653 O O . ALA B 1 221 ? 12.148 16.047 7.984 1 97.06 221 ALA B O 1
ATOM 3654 N N . THR B 1 222 ?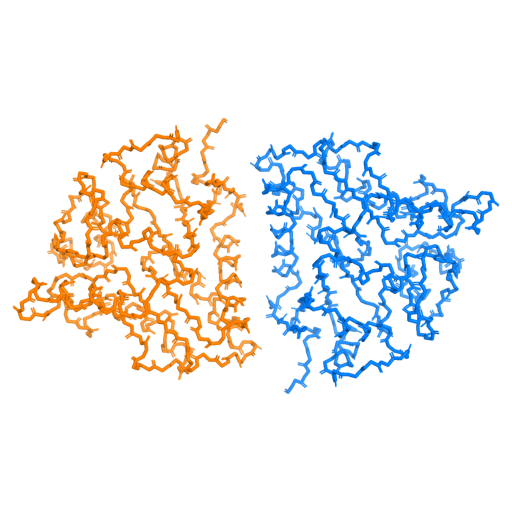 13.602 17.75 7.996 1 96.38 222 THR B N 1
ATOM 3655 C CA . THR B 1 222 ? 14.75 16.859 8.18 1 96.38 222 THR B CA 1
ATOM 3656 C C . THR B 1 222 ? 14.703 16.188 9.547 1 96.38 222 THR B C 1
ATOM 3658 O O . THR B 1 222 ? 15.414 15.211 9.781 1 96.38 222 THR B O 1
ATOM 3661 N N . ILE B 1 223 ? 13.836 16.703 10.445 1 96.31 223 ILE B N 1
ATOM 3662 C CA . ILE B 1 223 ? 13.688 16.094 11.766 1 96.31 223 ILE B CA 1
ATOM 3663 C C . ILE B 1 223 ? 13.133 14.672 11.609 1 96.31 223 ILE B C 1
ATOM 3665 O O . ILE B 1 223 ? 13.234 13.859 12.531 1 96.31 223 ILE B O 1
ATOM 3669 N N . LEU B 1 224 ? 12.523 14.344 10.477 1 97.31 224 LEU B N 1
ATOM 3670 C CA . LEU B 1 224 ? 11.914 13.047 10.219 1 97.31 224 LEU B CA 1
ATOM 3671 C C . LEU B 1 224 ? 12.977 11.945 10.227 1 97.31 224 LEU B C 1
ATOM 3673 O O . LEU B 1 224 ? 12.648 10.766 10.422 1 97.31 224 LEU B O 1
ATOM 3677 N N . HIS B 1 225 ? 14.234 12.305 10.062 1 95.75 225 HIS B N 1
ATOM 3678 C CA . HIS B 1 225 ? 15.32 11.336 10.148 1 95.75 225 HIS B CA 1
ATOM 3679 C C . HIS B 1 225 ? 15.406 10.719 11.539 1 95.75 225 HIS B C 1
ATOM 3681 O O . HIS B 1 225 ? 15.961 9.633 11.711 1 95.75 225 HIS B O 1
ATOM 3687 N N . ALA B 1 226 ? 14.859 11.43 12.469 1 95 226 ALA B N 1
ATOM 3688 C CA . ALA B 1 226 ? 14.922 10.961 13.852 1 95 226 ALA B CA 1
ATOM 3689 C C . ALA B 1 226 ? 13.859 9.906 14.133 1 95 226 ALA B C 1
ATOM 3691 O O . ALA B 1 226 ? 13.82 9.328 15.219 1 95 226 ALA B O 1
ATOM 3692 N N . HIS B 1 227 ? 12.992 9.609 13.266 1 96.69 227 HIS B N 1
ATOM 3693 C CA . HIS B 1 227 ? 11.914 8.633 13.414 1 96.69 227 HIS B CA 1
ATOM 3694 C C . HIS B 1 227 ? 12.234 7.336 12.688 1 96.69 227 HIS B C 1
ATOM 3696 O O . HIS B 1 227 ? 12.703 7.355 11.547 1 96.69 227 HIS B O 1
ATOM 3702 N N . PRO B 1 228 ? 11.945 6.199 13.242 1 96.44 228 PRO B N 1
ATOM 3703 C CA . PRO B 1 228 ? 12.367 4.926 12.664 1 96.44 228 PRO B CA 1
ATOM 3704 C C . PRO B 1 228 ? 11.477 4.473 11.508 1 96.44 228 PRO B C 1
ATOM 3706 O O . PRO B 1 228 ? 11.852 3.58 10.742 1 96.44 228 PRO B O 1
ATOM 3709 N N . ASN B 1 229 ? 10.266 5.035 11.406 1 97.62 229 ASN B N 1
ATOM 3710 C CA . ASN B 1 229 ? 9.281 4.547 10.445 1 97.62 229 ASN B CA 1
ATOM 3711 C C . ASN B 1 229 ? 8.695 5.684 9.617 1 97.62 229 ASN B C 1
ATOM 3713 O O . ASN B 1 229 ? 7.535 6.062 9.805 1 97.62 229 ASN B O 1
ATOM 3717 N N . VAL B 1 230 ? 9.484 6.195 8.648 1 97.88 230 VAL B N 1
ATOM 3718 C CA . VAL B 1 230 ? 9.086 7.301 7.777 1 97.88 230 VAL B CA 1
ATOM 3719 C C . VAL B 1 230 ? 9.164 6.863 6.316 1 97.88 230 VAL B C 1
ATOM 3721 O O . VAL B 1 230 ? 10.172 6.297 5.883 1 97.88 230 VAL B O 1
ATOM 3724 N N . GLU B 1 231 ? 8.117 7.051 5.617 1 98.38 231 GLU B N 1
ATOM 3725 C CA . GLU B 1 231 ? 8.07 6.855 4.172 1 98.38 231 GLU B CA 1
ATOM 3726 C C . GLU B 1 231 ? 7.77 8.164 3.445 1 98.38 231 GLU B C 1
ATOM 3728 O O . GLU B 1 231 ? 6.848 8.891 3.82 1 98.38 231 GLU B O 1
ATOM 3733 N N . ILE B 1 232 ? 8.531 8.438 2.453 1 98.44 232 ILE B N 1
ATOM 3734 C CA . ILE B 1 232 ? 8.328 9.633 1.639 1 98.44 232 ILE B CA 1
ATOM 3735 C C . ILE B 1 232 ? 7.98 9.227 0.208 1 98.44 232 ILE B C 1
ATOM 3737 O O . ILE B 1 232 ? 8.734 8.492 -0.436 1 98.44 232 ILE B O 1
ATOM 3741 N N . TYR B 1 233 ? 6.859 9.672 -0.272 1 98.81 233 TYR B N 1
ATOM 3742 C CA . TYR B 1 233 ? 6.43 9.398 -1.639 1 98.81 233 TYR B CA 1
ATOM 3743 C C . TYR B 1 233 ? 6.387 10.68 -2.463 1 98.81 233 TYR B C 1
ATOM 3745 O O . TYR B 1 233 ? 5.793 11.68 -2.041 1 98.81 233 TYR B O 1
ATOM 3753 N N . VAL B 1 234 ? 6.977 10.664 -3.615 1 98.81 234 VAL B N 1
ATOM 3754 C CA . VAL B 1 234 ? 7.062 11.828 -4.488 1 98.81 234 VAL B CA 1
ATOM 3755 C C . VAL B 1 234 ? 6.57 11.469 -5.887 1 98.81 234 VAL B C 1
ATOM 3757 O O . VAL B 1 234 ? 6.438 10.289 -6.219 1 98.81 234 VAL B O 1
ATOM 3760 N N . ASP B 1 235 ? 6.156 12.484 -6.676 1 98.69 235 ASP B N 1
ATOM 3761 C CA . ASP B 1 235 ? 5.949 12.32 -8.109 1 98.69 235 ASP B CA 1
ATOM 3762 C C . ASP B 1 235 ? 7.234 12.602 -8.891 1 98.69 235 ASP B C 1
ATOM 3764 O O . ASP B 1 235 ? 8.25 12.961 -8.297 1 98.69 235 ASP B O 1
ATOM 3768 N N . ASP B 1 236 ? 7.168 12.414 -10.195 1 98.5 236 ASP B N 1
ATOM 3769 C CA . ASP B 1 236 ? 8.336 12.602 -11.047 1 98.5 236 ASP B CA 1
ATOM 3770 C C . ASP B 1 236 ? 8.922 14 -10.867 1 98.5 236 ASP B C 1
ATOM 3772 O O . ASP B 1 236 ? 10.148 14.172 -10.836 1 98.5 236 ASP B O 1
ATOM 3776 N N . GLU B 1 237 ? 8.133 14.984 -10.719 1 98.25 237 GLU B N 1
ATOM 3777 C CA . GLU B 1 237 ? 8.562 16.375 -10.688 1 98.25 237 GLU B CA 1
ATOM 3778 C C . GLU B 1 237 ? 9.273 16.703 -9.375 1 98.25 237 GLU B C 1
ATOM 3780 O O . GLU B 1 237 ? 10.18 17.547 -9.352 1 98.25 237 GLU B O 1
ATOM 3785 N N . ALA B 1 238 ? 8.852 16.047 -8.289 1 98.25 238 ALA B N 1
ATOM 3786 C CA . ALA B 1 238 ? 9.398 16.359 -6.969 1 98.25 238 ALA B CA 1
ATOM 3787 C C . ALA B 1 238 ? 10.578 15.438 -6.641 1 98.25 238 ALA B C 1
ATOM 3789 O O . ALA B 1 238 ? 11.289 15.664 -5.66 1 98.25 238 ALA B O 1
ATOM 3790 N N . ALA B 1 239 ? 10.797 14.406 -7.426 1 97.5 239 ALA B N 1
ATOM 3791 C CA . ALA B 1 239 ? 11.852 13.438 -7.156 1 97.5 239 ALA B CA 1
ATOM 3792 C C . ALA B 1 239 ? 13.227 14.094 -7.172 1 97.5 239 ALA B C 1
ATOM 3794 O O . ALA B 1 239 ? 13.5 14.945 -8.016 1 97.5 239 ALA B O 1
ATOM 3795 N N . PRO B 1 240 ? 14.039 13.68 -6.234 1 93.88 240 PRO B N 1
ATOM 3796 C CA . PRO B 1 240 ? 15.391 14.25 -6.262 1 93.88 240 PRO B CA 1
ATOM 3797 C C . PRO B 1 240 ? 16.156 13.906 -7.539 1 93.88 240 PRO B C 1
ATOM 3799 O O . PRO B 1 240 ? 15.914 12.852 -8.133 1 93.88 240 PRO B O 1
ATOM 3802 N N . ARG B 1 241 ? 17.016 14.898 -7.973 1 85.5 241 ARG B N 1
ATOM 3803 C CA . ARG B 1 241 ? 17.844 14.672 -9.148 1 85.5 241 ARG B CA 1
ATOM 3804 C C . ARG B 1 241 ? 19.125 13.93 -8.781 1 85.5 241 ARG B C 1
ATOM 3806 O O . ARG B 1 241 ? 19.938 14.43 -8 1 85.5 241 ARG B O 1
ATOM 3813 N N . LEU B 1 242 ? 18.953 12.516 -8.477 1 68.75 242 LEU B N 1
ATOM 3814 C CA . LEU B 1 242 ? 20.188 11.789 -8.211 1 68.75 242 LEU B CA 1
ATOM 3815 C C . LEU B 1 242 ? 21.047 11.688 -9.477 1 68.75 242 LEU B C 1
ATOM 3817 O O . LEU B 1 242 ? 20.516 11.672 -10.586 1 68.75 242 LEU B O 1
#

pLDDT: mean 96.49, std 3.6, range [68.06, 98.94]

Organism: Staphylococcus saprophyticus subsp. saprophyticus (strain ATCC 15305 / DSM 20229 / NCIMB 8711 / NCTC 7292 / S-41) (NCBI:txid342451)

Radius of gyration: 25.03 Å; Cα contacts (8 Å, |Δi|>4): 1053; chains: 2; bounding box: 44×77×58 Å

InterPro domains:
  IPR004547 Glucosamine-6-phosphate isomerase [MF_01241] (1-242)
  IPR004547 Glucosamine-6-phosphate isomerase [PTHR11280] (22-241)
  IPR004547 Glucosamine-6-phosphate isomerase [TIGR00502] (26-240)
  IPR004547 Glucosamine-6-phosphate isomerase [cd01399] (12-242)
  IPR006148 Glucosamine/galactosamine-6-phosphate isomerase [PF01182] (18-225)
  IPR018321 Glucosamine-6-phosphate isomerase, conserved site [PS01161] (121-139)
  IPR037171 NagB/RpiA transferase-like [SSF100950] (1-241)

Solvent-accessible surface area (backbone atoms only — not comparable to full-atom values): 24447 Å² total; per-residue (Å²): 102,47,82,42,43,54,56,36,59,67,52,41,21,44,46,51,19,48,52,53,49,49,49,39,72,77,34,51,67,35,32,36,27,40,57,70,68,79,83,36,51,57,20,34,50,43,32,46,51,40,38,62,70,56,64,62,73,38,57,52,35,30,38,39,40,36,46,18,45,36,74,38,45,64,78,35,80,78,21,51,56,32,45,46,35,68,51,39,48,68,70,46,75,53,56,34,72,93,36,57,43,62,59,64,25,58,47,96,50,56,70,59,44,27,51,50,52,42,49,49,46,63,72,75,41,63,28,52,40,29,45,37,50,56,39,61,62,13,18,37,70,58,34,41,60,65,49,58,70,75,28,48,40,35,81,32,74,57,50,70,66,55,40,60,68,50,17,80,74,40,98,41,58,85,69,44,59,57,36,27,38,18,46,14,56,42,52,61,61,51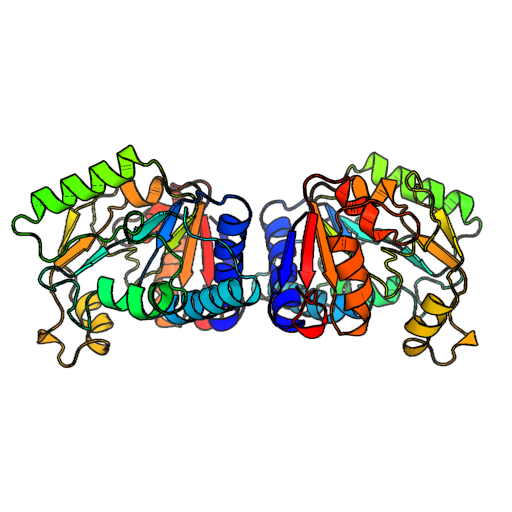,30,65,27,37,39,37,42,37,60,40,59,69,26,16,64,27,45,41,51,45,67,65,76,50,75,40,51,66,29,36,49,20,57,51,72,78,36,90,44,35,40,34,43,20,8,61,55,13,39,60,90,123,105,48,81,42,43,54,56,37,58,66,52,40,21,44,45,51,19,48,53,53,49,49,47,41,71,76,34,51,66,36,32,36,27,39,55,69,68,79,80,37,50,57,20,34,50,40,32,45,51,40,40,62,71,54,64,60,75,39,56,52,35,30,38,39,41,36,46,18,45,35,74,37,46,65,78,36,82,78,21,48,54,32,46,45,34,69,51,40,48,66,71,48,76,52,56,35,71,92,38,57,44,62,59,63,27,56,47,95,48,57,70,58,44,27,50,51,52,41,50,48,46,63,72,74,42,62,28,52,41,29,45,36,50,55,38,58,63,14,15,37,70,58,36,41,59,66,49,57,69,77,28,48,38,36,82,32,74,57,49,69,69,55,40,60,68,50,18,79,75,40,98,41,58,85,69,44,59,58,34,26,37,20,46,14,55,43,52,61,63,51,30,64,26,36,41,36,42,37,58,40,59,68,24,16,64,26,47,42,51,45,67,65,78,50,74,39,51,67,29,36,50,19,57,51,72,78,37,90,46,35,41,32,42,20,8,61,54,11,39,61,90,123

Foldseek 3Di:
DDEDAQAALLRVLLVVLVVVLVQCQVPVQAEEEDEDDDSNQNNLVNNLVVCVVVVRQNQNYAYEYFKWFAPDALPPCLTVNVVCCVRHCVSPVRYHPVRYDYQGNDDPDNVVSQVVSQVVDVVVFAGQEHEWEADLQQDTWQLAQPRDLQDAWDKDFHDPRRLVVCQVVDPGSVPRGRIMTGGHNNNSLRHNAYEYEYEAQSQQVLVVVCVVQDDHSSNSNVSCSVHPHYYYYYHPNNHHPD/DDEDAQAALLRVLLVVLVVVLVQCQVPVQAEEEDEDDDSNQNNLVNNLVVCVVVVRQNQNYAYEYFKWFAPDALPPCLTVNVVCCVRHCVSPVRYHPVRYDYQGNDDPDNVVSQVVSQVVDVVVFAGQEHEWEADLQQDTWQLAQPRDLQDAWDKDFHDPSRLVVCCVVDPGSVPRGRIMTGGHNNNSLRHNAYEYEYEAQSQQVLVVVCVVQDDHSSNNNVSCSVHPHYYYYYHPNNHHPD

Nearest PDB structures (foldseek):
  2bkv-assembly1_A  TM=9.877E-01  e=8.664E-32  Bacillus subtilis
  5hj5-assembly2_B  TM=9.728E-01  e=1.057E-26  Vibrio cholerae O1 biovar El Tor str. N16961
  7lqn-assembly2_K  TM=9.593E-01  e=2.698E-26  Haemophilus influenzae 86-028NP
  1cd5-assembly1_A  TM=9.584E-01  e=3.763E-25  Escherichia coli K-12
  4r7t-assembly1_B  TM=9.461E-01  e=2.498E-25  Vibrio cholerae O1 biovar El Tor str. N16961

Secondary structure (DSSP, 8-state):
-EEEE-SSHHHHHHHHHHHHHHHHHH-TT-EEEE--SGGGHHHHHHHHHHHHHHT---TT-EEEESEEETT--TTSTTSHHHHHIIIIITTSTTS-GGGEE---TT-S-HHHHHHHHHHHHHHH---SEEEEE--TTS-BTTB-TT--TT--SEEEEPPHHHHHHHGGGSSSGGGS-SEEEE--HHHHTTSSEEEEEE-SGGGHHHHHHHHT----TTSGGGGGGGSSSEEEEE-TTTS---/-EEEE-SSHHHHHHHHHHHHHHHHHH-TT-EEEE--SGGGHHHHHHHHHHHHHHT---TT-EEEESEEETT--TTSTTSHHHHHIIIIITTSTTS-GGGEE---TT-S-HHHHHHHHHHHHHHH---SEEEE---TTS-BTTB-TT--TT--SEEEEPPHHHHHHHGGGSSSGGGS-SEEEE--HHHHTTSSEEEEEE-SGGGHHHHHHHHT----TTSGGGGGGGSSSEEEEE-TTTS---

Sequence (484 aa):
MKITNLGTSGYASFYVACELYKQMSQQNHSKLGLATGGTMVDVYRFLVQLLRKNKLDVSEIETFNLDEYVGLDAQHEQSYHSYMNEMLFKQYPYFNPSLLHIPNGDADNLNDETKRYEQLINQKGPVDIQILGIGENGHIGFNEPGTDINSATHIVDLTESTISANSRYFDNEVDVPKQAVSMGLSTILKAHRIILLAFGEKKRAAIEKLAENEVNSDVPATILHAHPNVEIYVDDEAAPRLMKITNLGTSGYASFYVACELYKQMSQQNHSKLGLATGGTMVDVYRFLVQLLRKNKLDVSEIETFNLDEYVGLDAQHEQSYHSYMNEMLFKQYPYFNPSLLHIPNGDADNLNDETKRYEQLINQKGPVDIQILGIGENGHIGFNEPGTDINSATHIVDLTESTISANSRYFDNEVDVPKQAVSMGLSTILKAHRIILLAFGEKKRAAIEKLAENEVNSDVPATILHAHPNVEIYVDDEAAPRL